Protein AF-A0A7G8D8B6-F1 (afdb_monomer)

Radius of gyration: 39.54 Å; Cα contacts (8 Å, |Δi|>4): 1290; chains: 1; bounding box: 146×51×117 Å

Solvent-accessible surface area (backbone atoms only — not comparable to full-atom values): 29033 Å² total; per-residue (Å²): 134,78,84,89,84,87,90,86,84,88,82,89,77,92,78,82,77,83,90,75,56,65,67,60,51,51,51,52,52,52,49,51,51,52,52,50,52,50,52,52,49,52,53,51,50,52,49,50,52,51,51,51,52,49,50,40,39,50,52,4,41,56,36,9,54,53,34,47,53,53,37,51,51,44,31,50,67,63,32,24,77,54,68,63,43,43,27,56,37,73,58,73,44,80,94,31,64,88,52,74,54,45,41,74,41,43,66,73,56,52,72,52,51,84,69,30,52,69,50,72,40,93,92,59,82,65,56,69,46,52,58,65,35,90,88,42,57,61,43,36,43,70,39,78,92,63,42,25,31,20,31,56,52,37,33,45,49,56,64,45,55,74,70,28,39,35,30,41,40,30,19,32,5,35,20,31,36,94,94,37,80,91,43,77,66,27,51,24,33,40,36,37,33,26,37,31,38,56,22,36,58,101,51,55,78,84,48,83,69,86,76,21,22,22,53,49,19,34,36,24,37,39,55,40,38,68,16,15,30,31,30,47,66,58,71,86,49,86,81,46,40,18,9,38,38,25,34,74,34,54,76,53,54,81,48,75,58,47,56,32,57,27,86,93,38,77,32,34,29,74,66,82,52,77,86,51,87,81,59,87,77,85,56,70,33,52,13,30,48,69,27,58,70,45,47,45,94,69,86,74,74,81,37,65,44,73,85,68,50,52,42,65,86,67,42,75,58,56,67,81,66,65,67,47,63,54,39,69,44,73,62,72,67,48,49,42,33,53,85,82,47,90,91,41,47,57,54,90,34,43,49,67,41,54,34,79,91,76,68,36,42,37,29,42,31,36,29,26,35,39,42,40,64,49,76,37,44,44,36,38,35,35,54,92,86,18,28,38,38,38,25,36,38,49,47,43,36,38,36,33,30,51,25,32,42,44,43,34,22,68,38,90,87,80,68,46,80,39,74,52,62,88,74,28,35,37,39,24,25,27,52,34,81,77,79,74,87,59,95,82,65,97,54,78,63,64,39,39,59,43,82,22,39,37,39,40,22,46,23,18,36,36,56,35,33,35,40,15,55,26,22,35,38,37,34,42,39,29,37,95,92,33,40,21,34,41,39,31,35,40,32,26,31,28,39,38,24,69,11,48,29,21,35,39,31,11,41,86,60,45,26,50,43,41,19,73,74,68,67,48,50,35,77,67,56,35,46,50,35,38,37,74,48,72,73,82,46,76,47,78,52,79,67,58,85,77,75,79,115

Nearest PDB structures (foldseek):
  6o1t-assembly1_A  TM=3.524E-01  e=5.336E+00  Bos taurus
  5wd6-assembly1_A  TM=3.228E-01  e=3.200E+00  Bos taurus

Mean predicted aligned error: 17.19 Å

pLDDT: mean 76.24, std 15.26, range [34.72, 97.0]

Secondary structure (DSSP, 8-state):
------------------TTSHHHHHHHHHHHHHHHHHHHHHHHHHHHHHHHHHHHHHHHHHHHHHHHHHHHHHHHHH-GGGGGS-EEBS--SGGGTTSPP-BTTTSS--TTSTTS-SSPPTT----GGGGTSTT--SSEEEETTTTEEEEEEEEEEEEETTTEEEEEEEEEEEEEETTEEEEEEEEEEEEEEEEEEEEETTS-TTPPPSS-----SEEEEEEE-TT-EEEESSSS-SS-S--EEETTSPPPPSSTTSPEEETTEEE----SSTT-S--TTTSTTS--B-S-EEES---PPPPPPGGG-B-TTSPBPPHHHHTPPPEEEEPSPEEEE-TTSTT-B--TTEEEEE-TTT--EEEEEEEEEEEEEES-EEEEEPPTT-EEEEEE-SSEEEEEES-EEEEEEE-TTT--EEEPPTTSEEEE----------TT---GGGGTTSSEEEEEEES-EEEEEEEEEEEEEEEEE--SSS-EEEEEEEEEEEEEE-STTEEEEEPTTHHHHHHHHH----GGGS-EEEEEEEEEEEEEEPPPTTS--

Sequence (549 aa):
MTWPTKPSRKTSSNQREPDGYVLILVIFTGLILAIGAMVIAARSFDGLIKSGRQKQKSEAVDIAEIGVNNILDELNSNYPSLLTVNCKVENNSVSEQFNKPYCTGWDQFTLGKFGGPTSTCPGRSTKPWQIIDDQSETLYKTINNNSGAYRLRNYEFLGDQSQGGTAIIQVQGQQFKKGDTSSLAASAILEQEVTIVPKCCNKAPYAACSSSGWGYGLATKNIALQLGDIIDEVRPTTPSGANVHCVNCDEPPPEKCEPWTSAGQKITVDCSAFNQESLDEQLTGAGVIDGERSSGEIDFPTAPTWEDIRDADGKELPDNLKNLEPWSLYYQAVTIGHDSEPGNFHPEHCITVTETSTNKKTTHCRILNINASGTTTLTVKPQIGGKIIFYMEGQQINLSGENSFKCYIEDPVTGEELPCEFGQFVIYGGASTYTGQWPSIPDTTQYACGQKDFNLSGGGAIDAFLHMPCFNVNLSGGNETYPITIKGAVIANDYDTTGDYARLIVPTGAGSIICNNYKICSSGSSKMEFIALGSNRWSLIQMNSKDND

Structure (mmCIF, N/CA/C/O backbone):
data_AF-A0A7G8D8B6-F1
#
_entry.id   AF-A0A7G8D8B6-F1
#
loop_
_atom_site.group_PDB
_atom_site.id
_atom_site.type_symbol
_atom_site.label_atom_id
_atom_site.label_alt_id
_atom_site.label_comp_id
_atom_site.label_asym_id
_atom_site.label_entity_id
_atom_site.label_seq_id
_atom_site.pdbx_PDB_ins_code
_atom_site.Cartn_x
_atom_site.Cartn_y
_atom_site.Cartn_z
_atom_site.occupancy
_atom_site.B_iso_or_equiv
_atom_site.auth_seq_id
_atom_site.auth_comp_id
_atom_site.auth_asym_id
_atom_site.auth_atom_id
_atom_site.pdbx_PDB_model_num
ATOM 1 N N . MET A 1 1 ? 116.169 -27.518 -54.228 1.00 35.59 1 MET A N 1
ATOM 2 C CA . MET A 1 1 ? 116.971 -27.971 -55.381 1.00 35.59 1 MET A CA 1
ATOM 3 C C . MET A 1 1 ? 116.119 -27.766 -56.625 1.00 35.59 1 MET A C 1
ATOM 5 O O . MET A 1 1 ? 114.956 -28.136 -56.592 1.00 35.59 1 MET A O 1
ATOM 9 N N . THR A 1 2 ? 116.697 -27.119 -57.641 1.00 36.94 2 THR A N 1
ATOM 10 C CA . THR A 1 2 ? 116.308 -27.143 -59.068 1.00 36.94 2 THR A CA 1
ATOM 11 C C . THR A 1 2 ? 114.922 -26.630 -59.508 1.00 36.94 2 THR A C 1
ATOM 13 O O . THR A 1 2 ? 113.934 -27.352 -59.494 1.00 36.94 2 THR A O 1
ATOM 16 N N . TRP A 1 3 ? 114.911 -25.415 -60.076 1.00 38.72 3 TRP A N 1
ATOM 17 C CA . TRP A 1 3 ? 114.393 -25.198 -61.449 1.00 38.72 3 TRP A CA 1
ATOM 18 C C . TRP A 1 3 ? 115.296 -25.971 -62.449 1.00 38.72 3 TRP A C 1
ATOM 20 O O . TRP A 1 3 ? 116.421 -26.255 -62.025 1.00 38.72 3 TRP A O 1
ATOM 30 N N . PRO A 1 4 ? 114.972 -26.261 -63.741 1.00 63.97 4 PRO A N 1
ATOM 31 C CA . PRO A 1 4 ? 113.950 -25.713 -64.667 1.00 63.97 4 PRO A CA 1
ATOM 32 C C . PRO A 1 4 ? 113.233 -26.829 -65.511 1.00 63.97 4 PRO A C 1
ATOM 34 O O . PRO A 1 4 ? 113.494 -28.010 -65.332 1.00 63.97 4 PRO A O 1
ATOM 37 N N . THR A 1 5 ? 112.272 -26.596 -66.418 1.00 38.62 5 THR A N 1
ATOM 38 C CA . THR A 1 5 ? 112.478 -26.248 -67.847 1.00 38.62 5 THR A CA 1
ATOM 39 C C . THR A 1 5 ? 111.131 -26.255 -68.610 1.00 38.62 5 THR A C 1
ATOM 41 O O . THR A 1 5 ? 110.313 -27.155 -68.458 1.00 38.62 5 THR A O 1
ATOM 44 N N . LYS A 1 6 ? 110.920 -25.239 -69.460 1.00 46.03 6 LYS A N 1
ATOM 45 C CA . LYS A 1 6 ? 110.074 -25.251 -70.688 1.00 46.03 6 LYS A CA 1
ATOM 46 C C . LYS A 1 6 ? 110.892 -25.916 -71.830 1.00 46.03 6 LYS A C 1
ATOM 48 O O . LYS A 1 6 ? 112.108 -25.951 -71.633 1.00 46.03 6 LYS A O 1
ATOM 53 N N . PRO A 1 7 ? 110.374 -26.310 -73.033 1.00 61.81 7 PRO A N 1
ATOM 54 C CA . PRO A 1 7 ? 109.171 -25.813 -73.752 1.00 61.81 7 PRO A CA 1
ATOM 55 C C . PRO A 1 7 ? 108.401 -26.844 -74.650 1.00 61.81 7 PRO A C 1
ATOM 57 O O . PRO A 1 7 ? 108.849 -27.962 -74.855 1.00 61.81 7 PRO A O 1
ATOM 60 N N . SER A 1 8 ? 107.286 -26.433 -75.290 1.00 39.62 8 SER A N 1
ATOM 61 C CA . SER A 1 8 ? 107.098 -26.416 -76.773 1.00 39.62 8 SER A CA 1
ATOM 62 C C . SER A 1 8 ? 105.633 -26.568 -77.264 1.00 39.62 8 SER A C 1
ATOM 64 O O . SER A 1 8 ? 105.019 -27.616 -77.143 1.00 39.62 8 SER A O 1
ATOM 66 N N . ARG A 1 9 ? 105.146 -25.465 -77.860 1.00 40.81 9 ARG A N 1
ATOM 67 C CA . ARG A 1 9 ? 104.251 -25.237 -79.029 1.00 40.81 9 ARG A CA 1
ATOM 68 C C . ARG A 1 9 ? 103.048 -26.135 -79.428 1.00 40.81 9 ARG A C 1
ATOM 70 O O . ARG A 1 9 ? 103.230 -27.271 -79.835 1.00 40.81 9 ARG A O 1
ATOM 77 N N . LYS A 1 10 ? 101.962 -25.372 -79.715 1.00 40.44 10 LYS A N 1
ATOM 78 C CA . LYS A 1 10 ? 100.941 -25.449 -80.809 1.00 40.44 10 LYS A CA 1
ATOM 79 C C . LYS A 1 10 ? 99.921 -26.604 -80.689 1.00 40.44 10 LYS A C 1
ATOM 81 O O . LYS A 1 10 ? 100.292 -27.696 -80.317 1.00 40.44 10 LYS A O 1
ATOM 86 N N . THR A 1 11 ? 98.622 -26.479 -80.979 1.00 40.59 11 THR A N 1
ATOM 87 C CA . THR A 1 11 ? 97.820 -25.516 -81.762 1.00 40.59 11 THR A CA 1
ATOM 88 C C . THR A 1 11 ? 96.339 -25.650 -81.352 1.00 40.59 11 THR A C 1
ATOM 90 O O . THR A 1 11 ? 95.959 -26.611 -80.697 1.00 40.59 11 THR A O 1
ATOM 93 N N . SER A 1 12 ? 95.527 -24.677 -81.763 1.00 48.31 12 SER A N 1
ATOM 94 C CA . SER A 1 12 ? 94.092 -24.471 -81.518 1.00 48.31 12 SER A CA 1
ATOM 95 C C . SER A 1 12 ? 93.129 -25.663 -81.676 1.00 48.31 12 SER A C 1
ATOM 97 O O . SER A 1 12 ? 93.153 -26.339 -82.701 1.00 48.31 12 SER A O 1
ATOM 99 N N . SER A 1 13 ? 92.121 -25.715 -80.801 1.00 40.84 13 SER A N 1
ATOM 100 C CA . SER A 1 13 ? 90.697 -25.807 -81.182 1.00 40.84 13 SER A CA 1
ATOM 101 C C . SER A 1 13 ? 89.855 -25.241 -80.028 1.00 40.84 13 SER A C 1
ATOM 103 O O . SER A 1 13 ? 89.827 -25.807 -78.943 1.00 40.84 13 SER A O 1
ATOM 105 N N . ASN A 1 14 ? 89.353 -24.012 -80.141 1.00 49.12 14 ASN A N 1
ATOM 106 C CA . ASN A 1 14 ? 87.929 -23.755 -80.375 1.00 49.12 14 ASN A CA 1
ATOM 107 C C . ASN A 1 14 ? 86.977 -24.737 -79.666 1.00 49.12 14 ASN A C 1
ATOM 109 O O . ASN A 1 14 ? 86.523 -25.709 -80.262 1.00 49.12 14 ASN A O 1
ATOM 113 N N . GLN A 1 15 ? 86.581 -24.387 -78.444 1.00 44.34 15 GLN A N 1
ATOM 114 C CA . GLN A 1 15 ? 85.206 -24.575 -77.994 1.00 44.34 15 GLN A CA 1
ATOM 115 C C . GLN A 1 15 ? 84.708 -23.230 -77.473 1.00 44.34 15 GLN A C 1
ATOM 117 O O . GLN A 1 15 ? 85.283 -22.642 -76.565 1.00 44.34 15 GLN A O 1
ATOM 122 N N . ARG A 1 16 ? 83.684 -22.721 -78.161 1.00 46.41 16 ARG A N 1
ATOM 123 C CA . ARG A 1 16 ? 82.929 -21.527 -77.800 1.00 46.41 16 ARG A CA 1
ATOM 124 C C . ARG A 1 16 ? 82.246 -21.770 -76.457 1.00 46.41 16 ARG A C 1
ATOM 126 O O . ARG A 1 16 ? 81.485 -22.728 -76.335 1.00 46.41 16 ARG A O 1
ATOM 133 N N . GLU A 1 17 ? 82.480 -20.882 -75.502 1.00 57.16 17 GLU A N 1
ATOM 134 C CA . GLU A 1 17 ? 81.583 -20.695 -74.365 1.00 57.16 17 GLU A CA 1
ATOM 135 C C . GLU A 1 17 ? 80.215 -20.219 -74.884 1.00 57.16 17 GLU A C 1
ATOM 137 O O . GLU A 1 17 ? 80.160 -19.359 -75.772 1.00 57.16 17 GLU A O 1
ATOM 142 N N . PRO A 1 18 ? 79.095 -20.775 -74.393 1.00 52.88 18 PRO A N 1
ATOM 143 C CA . PRO A 1 18 ? 77.775 -20.283 -74.737 1.00 52.88 18 PRO A CA 1
ATOM 144 C C . PRO A 1 18 ? 77.451 -19.054 -73.876 1.00 52.88 18 PRO A C 1
ATOM 146 O O . PRO A 1 18 ? 76.671 -19.127 -72.927 1.00 52.88 18 PRO A O 1
ATOM 149 N N . ASP A 1 19 ? 78.016 -17.904 -74.236 1.00 54.50 19 ASP A N 1
ATOM 150 C CA . ASP A 1 19 ? 77.542 -16.596 -73.776 1.00 54.50 19 ASP A CA 1
ATOM 151 C C . ASP A 1 19 ? 76.187 -16.296 -74.433 1.00 54.50 19 ASP A C 1
ATOM 153 O O . ASP A 1 19 ? 76.091 -15.679 -75.493 1.00 54.50 19 ASP A O 1
ATOM 157 N N . GLY A 1 20 ? 75.112 -16.813 -73.836 1.00 57.94 20 GLY A N 1
ATOM 158 C CA . GLY A 1 20 ? 73.753 -16.629 -74.360 1.00 57.94 20 GLY A CA 1
ATOM 159 C C . GLY A 1 20 ? 72.606 -16.811 -73.363 1.00 57.94 20 GLY A C 1
ATOM 160 O O . GLY A 1 20 ? 71.466 -16.528 -73.714 1.00 57.94 20 GLY A O 1
ATOM 161 N N . TYR A 1 21 ? 72.872 -17.241 -72.123 1.00 56.75 21 TYR A N 1
ATOM 162 C CA . TYR A 1 21 ? 71.821 -17.492 -71.118 1.00 56.75 21 TYR A CA 1
ATOM 163 C C . TYR A 1 21 ? 71.807 -16.499 -69.948 1.00 56.75 21 TYR A C 1
ATOM 165 O O . TYR A 1 21 ? 70.799 -16.393 -69.249 1.00 56.75 21 TYR A O 1
ATOM 173 N N . VAL A 1 22 ? 72.881 -15.725 -69.752 1.00 67.44 22 VAL A N 1
ATOM 174 C CA . VAL A 1 22 ? 72.989 -14.776 -68.628 1.00 67.44 22 VAL A CA 1
ATOM 175 C C . VAL A 1 22 ? 71.965 -13.644 -68.754 1.00 67.44 22 VAL A C 1
ATOM 177 O O . VAL A 1 22 ? 71.335 -13.279 -67.768 1.00 67.44 22 VAL A O 1
ATOM 180 N N . LEU A 1 23 ? 71.719 -13.137 -69.967 1.00 65.31 23 LEU A N 1
ATOM 181 C CA . LEU A 1 23 ? 70.774 -12.037 -70.189 1.00 65.31 23 LEU A CA 1
ATOM 182 C C . LEU A 1 23 ? 69.329 -12.431 -69.840 1.00 65.31 23 LEU A C 1
ATOM 184 O O . LEU A 1 23 ? 68.638 -11.691 -69.145 1.00 65.31 23 LEU A O 1
ATOM 188 N N . ILE A 1 24 ? 68.885 -13.614 -70.271 1.00 69.38 24 ILE A N 1
ATOM 189 C CA . ILE A 1 24 ? 67.543 -14.126 -69.963 1.00 69.38 24 ILE A CA 1
ATOM 190 C C . ILE A 1 24 ? 67.395 -14.352 -68.454 1.00 69.38 24 ILE A C 1
ATOM 192 O O . ILE A 1 24 ? 66.368 -14.000 -67.878 1.00 69.38 24 ILE A O 1
ATOM 196 N N . LEU A 1 25 ? 68.436 -14.859 -67.789 1.00 73.12 25 LEU A N 1
ATOM 197 C CA . LEU A 1 25 ? 68.422 -15.088 -66.346 1.00 73.12 25 LEU A CA 1
ATOM 198 C C . LEU A 1 25 ? 68.357 -13.772 -65.551 1.00 73.12 25 LEU A C 1
ATOM 200 O O . LEU A 1 25 ? 67.613 -13.685 -64.574 1.00 73.12 25 LEU A O 1
ATOM 204 N N . VAL A 1 26 ? 69.055 -12.724 -66.000 1.00 77.62 26 VAL A N 1
ATOM 205 C CA . VAL A 1 26 ? 68.987 -11.375 -65.407 1.00 77.62 26 VAL A CA 1
ATOM 2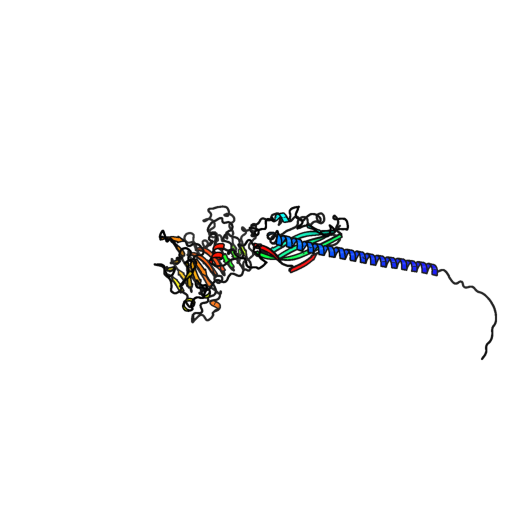06 C C . VAL A 1 26 ? 67.610 -10.738 -65.629 1.00 77.62 26 VAL A C 1
ATOM 208 O O . VAL A 1 26 ? 67.070 -10.114 -64.718 1.00 77.62 26 VAL A O 1
ATOM 211 N N . ILE A 1 27 ? 66.989 -10.947 -66.794 1.00 75.62 27 ILE A N 1
ATOM 212 C CA . ILE A 1 27 ? 65.630 -10.457 -67.072 1.00 75.62 27 ILE A CA 1
ATOM 213 C C . ILE A 1 27 ? 64.601 -11.175 -66.189 1.00 75.62 27 ILE A C 1
ATOM 215 O O . ILE A 1 27 ? 63.768 -10.513 -65.575 1.00 75.62 27 ILE A O 1
ATOM 219 N N . PHE A 1 28 ? 64.669 -12.505 -66.060 1.00 76.31 28 PHE A N 1
ATOM 220 C CA . PHE A 1 28 ? 63.745 -13.259 -65.204 1.00 76.31 28 PHE A CA 1
ATOM 221 C C . PHE A 1 28 ? 63.932 -12.946 -63.719 1.00 76.31 28 PHE A C 1
ATOM 223 O O . PHE A 1 28 ? 62.944 -12.778 -63.011 1.00 76.31 28 PHE A O 1
ATOM 230 N N . THR A 1 29 ? 65.170 -12.816 -63.238 1.00 75.62 29 THR A N 1
ATOM 231 C CA . THR A 1 29 ? 65.428 -12.421 -61.843 1.00 75.62 29 THR A CA 1
ATOM 232 C C . THR A 1 29 ? 64.981 -10.984 -61.574 1.00 75.62 29 THR A C 1
ATOM 234 O O . THR A 1 29 ? 64.340 -10.741 -60.554 1.00 75.62 29 THR A O 1
ATOM 237 N N . GLY A 1 30 ? 65.196 -10.056 -62.511 1.00 72.50 30 GLY A N 1
ATOM 238 C CA . GLY A 1 30 ? 64.650 -8.698 -62.445 1.00 72.50 30 GLY A CA 1
ATOM 239 C C . GLY A 1 30 ? 63.118 -8.665 -62.432 1.00 72.50 30 GLY A C 1
ATOM 240 O O . GLY A 1 30 ? 62.527 -7.939 -61.634 1.00 72.50 30 GLY A O 1
ATOM 241 N N . LEU A 1 31 ? 62.462 -9.498 -63.247 1.00 71.00 31 LEU A N 1
ATOM 242 C CA . LEU A 1 31 ? 61.002 -9.613 -63.288 1.00 71.00 31 LEU A CA 1
ATOM 243 C C . LEU A 1 31 ? 60.442 -10.215 -61.990 1.00 71.00 31 LEU A C 1
ATOM 245 O O . LEU A 1 31 ? 59.460 -9.712 -61.455 1.00 71.00 31 LEU A O 1
ATOM 249 N N . ILE A 1 32 ? 61.082 -11.256 -61.450 1.00 72.31 32 ILE A N 1
ATOM 250 C CA . ILE A 1 32 ? 60.689 -11.883 -60.180 1.00 72.31 32 ILE A CA 1
ATOM 251 C C . ILE A 1 32 ? 60.852 -10.895 -59.022 1.00 72.31 32 ILE A C 1
ATOM 253 O O . ILE A 1 32 ? 59.972 -10.815 -58.167 1.00 72.31 32 ILE A O 1
ATOM 257 N N . LEU A 1 33 ? 61.931 -10.106 -59.005 1.00 72.62 33 LEU A N 1
ATOM 258 C CA . LEU A 1 33 ? 62.132 -9.059 -58.001 1.00 72.62 33 LEU A CA 1
ATOM 259 C C . LEU A 1 33 ? 61.100 -7.931 -58.137 1.00 72.62 33 LEU A C 1
ATOM 261 O O . LEU A 1 33 ? 60.579 -7.471 -57.123 1.00 72.62 33 LEU A O 1
ATOM 265 N N . ALA A 1 34 ? 60.744 -7.528 -59.360 1.00 64.12 34 ALA A N 1
ATOM 266 C CA . ALA A 1 34 ? 59.697 -6.535 -59.600 1.00 64.12 34 ALA A CA 1
ATOM 267 C C . ALA A 1 34 ? 58.310 -7.034 -59.153 1.00 64.12 34 ALA A C 1
ATOM 269 O O . ALA A 1 34 ? 57.589 -6.313 -58.464 1.00 64.12 34 ALA A O 1
ATOM 270 N N . ILE A 1 35 ? 57.959 -8.287 -59.466 1.00 65.56 35 ILE A N 1
ATOM 271 C CA . ILE A 1 35 ? 56.711 -8.921 -59.013 1.00 65.56 35 ILE A CA 1
ATOM 272 C C . ILE A 1 35 ? 56.718 -9.077 -57.485 1.00 65.56 35 ILE A C 1
ATOM 274 O O . ILE A 1 35 ? 55.726 -8.766 -56.830 1.00 65.56 35 ILE A O 1
ATOM 278 N N . GLY A 1 36 ? 57.842 -9.489 -56.894 1.00 60.47 36 GLY A N 1
ATOM 279 C CA . GLY A 1 36 ? 58.010 -9.590 -55.444 1.00 60.47 36 GLY A CA 1
ATOM 280 C C . GLY A 1 36 ? 57.822 -8.247 -54.734 1.00 60.47 36 GLY A C 1
ATOM 281 O O . GLY A 1 36 ? 57.092 -8.173 -53.745 1.00 60.47 36 GLY A O 1
ATOM 282 N N . ALA A 1 37 ? 58.397 -7.170 -55.276 1.00 61.94 37 ALA A N 1
ATOM 283 C CA . ALA A 1 37 ? 58.213 -5.813 -54.765 1.00 61.94 37 ALA A CA 1
ATOM 284 C C . ALA A 1 37 ? 56.751 -5.344 -54.876 1.00 61.94 37 ALA A C 1
ATOM 286 O O . ALA A 1 37 ? 56.222 -4.772 -53.922 1.00 61.94 37 ALA A O 1
ATOM 287 N N . MET A 1 38 ? 56.066 -5.643 -55.987 1.00 63.66 38 MET A N 1
ATOM 288 C CA . MET A 1 38 ? 54.642 -5.322 -56.158 1.00 63.66 38 MET A CA 1
ATOM 289 C C . MET A 1 38 ? 53.741 -6.098 -55.191 1.00 63.66 38 MET A C 1
ATOM 291 O O . MET A 1 38 ? 52.810 -5.521 -54.637 1.00 63.66 38 MET A O 1
ATOM 295 N N . VAL A 1 39 ? 54.022 -7.378 -54.930 1.00 60.62 39 VAL A N 1
ATOM 296 C CA . VAL A 1 39 ? 53.252 -8.192 -53.973 1.00 60.62 39 VAL A CA 1
ATOM 297 C C . VAL A 1 39 ? 53.442 -7.696 -52.537 1.00 60.62 39 VAL A C 1
ATOM 299 O O . VAL A 1 39 ? 52.479 -7.647 -51.773 1.00 60.62 39 VAL A O 1
ATOM 302 N N . ILE A 1 40 ? 54.661 -7.299 -52.159 1.00 61.38 40 ILE A N 1
ATOM 303 C CA . ILE A 1 40 ? 54.933 -6.722 -50.833 1.00 61.38 40 ILE A CA 1
ATOM 304 C C . ILE A 1 40 ? 54.236 -5.365 -50.684 1.00 61.38 40 ILE A C 1
ATOM 306 O O . ILE A 1 40 ? 53.620 -5.120 -49.647 1.00 61.38 40 ILE A O 1
ATOM 310 N N . ALA A 1 41 ? 54.262 -4.523 -51.721 1.00 56.97 41 ALA A N 1
ATOM 311 C CA . ALA A 1 41 ? 53.534 -3.257 -51.737 1.00 56.97 41 ALA A CA 1
ATOM 312 C C . ALA A 1 41 ? 52.012 -3.471 -51.647 1.00 56.97 41 ALA A C 1
ATOM 314 O O . ALA A 1 41 ? 51.351 -2.839 -50.833 1.00 56.97 41 ALA A O 1
ATOM 315 N N . ALA A 1 42 ? 51.444 -4.412 -52.406 1.00 53.66 42 ALA A N 1
ATOM 316 C CA . ALA A 1 42 ? 50.019 -4.736 -52.327 1.00 53.66 42 ALA A CA 1
ATOM 317 C C . ALA A 1 42 ? 49.616 -5.200 -50.916 1.00 53.66 42 ALA A C 1
ATOM 319 O O . ALA A 1 42 ? 48.610 -4.748 -50.377 1.00 53.66 42 ALA A O 1
ATOM 320 N N . ARG A 1 43 ? 50.442 -6.031 -50.265 1.00 53.62 43 ARG A N 1
ATOM 321 C CA . ARG A 1 43 ? 50.208 -6.478 -48.883 1.00 53.62 43 ARG A CA 1
ATOM 322 C C . ARG A 1 43 ? 50.343 -5.354 -47.852 1.00 53.62 43 ARG A C 1
ATOM 324 O O . ARG A 1 43 ? 49.603 -5.358 -46.869 1.00 53.62 43 ARG A O 1
ATOM 331 N N . SER A 1 44 ? 51.259 -4.403 -48.044 1.00 49.84 44 SER A N 1
ATOM 332 C CA . SER A 1 44 ? 51.399 -3.251 -47.142 1.00 49.84 44 SER A CA 1
ATOM 333 C C . SER A 1 44 ? 50.262 -2.239 -47.320 1.00 49.84 44 SER A C 1
ATOM 335 O O . SER A 1 44 ? 49.756 -1.721 -46.324 1.00 49.84 44 SER A O 1
ATOM 337 N N . PHE A 1 45 ? 49.782 -2.032 -48.551 1.00 56.00 45 PHE A N 1
ATOM 338 C CA . PHE A 1 45 ? 48.573 -1.256 -48.833 1.00 56.00 45 PHE A CA 1
ATOM 339 C C . PHE A 1 45 ? 47.316 -1.924 -48.263 1.00 56.00 45 PHE A C 1
ATOM 341 O O . PHE A 1 45 ? 46.527 -1.247 -47.609 1.00 56.00 45 PHE A O 1
ATOM 348 N N . ASP A 1 46 ? 47.165 -3.244 -48.393 1.00 46.75 46 ASP A N 1
ATOM 349 C CA . ASP A 1 46 ? 46.080 -3.993 -47.743 1.00 46.75 46 ASP A CA 1
ATOM 350 C C . ASP A 1 46 ? 46.132 -3.866 -46.212 1.00 46.75 46 ASP A C 1
ATOM 352 O O . ASP A 1 46 ? 45.093 -3.751 -45.560 1.00 46.75 46 ASP A O 1
ATOM 356 N N . GLY A 1 47 ? 47.334 -3.855 -45.626 1.00 45.53 47 GLY A N 1
ATOM 357 C CA . GLY A 1 47 ? 47.544 -3.619 -44.195 1.00 45.53 47 GLY A CA 1
ATOM 358 C C . GLY A 1 47 ? 47.118 -2.216 -43.750 1.00 45.53 47 GLY A C 1
ATOM 359 O O . GLY A 1 47 ? 46.425 -2.075 -42.743 1.00 45.53 47 GLY A O 1
ATOM 360 N N . LEU A 1 48 ? 47.460 -1.184 -44.526 1.00 51.06 48 LEU A N 1
ATOM 361 C CA . LEU A 1 48 ? 47.041 0.201 -44.280 1.00 51.06 48 LEU A CA 1
ATOM 362 C C . LEU A 1 48 ? 45.530 0.393 -44.457 1.00 51.06 48 LEU A C 1
ATOM 364 O O . LEU A 1 48 ? 44.903 1.063 -43.642 1.00 51.06 48 LEU A O 1
ATOM 368 N N . ILE A 1 49 ? 44.926 -0.234 -45.470 1.00 59.72 49 ILE A N 1
ATOM 369 C CA . ILE A 1 49 ? 43.474 -0.201 -45.697 1.00 59.72 49 ILE A CA 1
ATOM 370 C C . ILE A 1 49 ? 42.739 -0.899 -44.547 1.00 59.72 49 ILE A C 1
ATOM 372 O O . ILE A 1 49 ? 41.728 -0.391 -44.060 1.00 59.72 49 ILE A O 1
ATOM 376 N N . LYS A 1 50 ? 43.251 -2.037 -44.061 1.00 58.59 50 LYS A N 1
ATOM 377 C CA . LYS A 1 50 ? 42.688 -2.736 -42.894 1.00 58.59 50 LYS A CA 1
ATOM 378 C C . LYS A 1 50 ? 42.829 -1.922 -41.607 1.00 58.59 50 LYS A C 1
ATOM 380 O O . LYS A 1 50 ? 41.855 -1.829 -40.869 1.00 58.59 50 LYS A O 1
ATOM 385 N N . SER A 1 51 ? 43.983 -1.295 -41.377 1.00 60.50 51 SER A N 1
ATOM 386 C CA . SER A 1 51 ? 44.214 -0.399 -40.234 1.00 60.50 51 SER A CA 1
ATOM 387 C C . SER A 1 51 ? 43.304 0.836 -40.282 1.00 60.50 51 SER A C 1
ATOM 389 O O . SER A 1 51 ? 42.661 1.173 -39.291 1.00 60.50 51 SER A O 1
ATOM 391 N N . GLY A 1 52 ? 43.139 1.451 -41.458 1.00 61.31 52 GLY A N 1
ATOM 392 C CA . GLY A 1 52 ? 42.204 2.558 -41.669 1.00 61.31 52 GLY A CA 1
ATOM 393 C C . GLY A 1 52 ? 40.749 2.166 -41.399 1.00 61.31 52 GLY A C 1
ATOM 394 O O . GLY A 1 52 ? 40.037 2.896 -40.718 1.00 61.31 52 GLY A O 1
ATOM 395 N N . ARG A 1 53 ? 40.321 0.978 -41.847 1.00 66.12 53 ARG A N 1
ATOM 396 C CA . ARG A 1 53 ? 38.984 0.435 -41.547 1.00 66.12 53 ARG A CA 1
ATOM 397 C C . ARG A 1 53 ? 38.800 0.105 -40.067 1.00 66.12 53 ARG A C 1
ATOM 399 O O . ARG A 1 53 ? 37.715 0.308 -39.539 1.00 66.12 53 ARG A O 1
ATOM 406 N N . GLN A 1 54 ? 39.832 -0.400 -39.393 1.00 71.94 54 GLN A N 1
ATOM 407 C CA . GLN A 1 54 ? 39.797 -0.632 -37.946 1.00 71.94 54 GLN A CA 1
ATOM 408 C C . GLN A 1 54 ? 39.689 0.682 -37.174 1.00 71.94 54 GLN A C 1
ATOM 410 O O . GLN A 1 54 ? 38.881 0.769 -36.256 1.00 71.94 54 GLN A O 1
ATOM 415 N N . LYS A 1 55 ? 40.425 1.717 -37.591 1.00 78.62 55 LYS A N 1
ATOM 416 C CA . LYS A 1 55 ? 40.330 3.056 -37.007 1.00 78.62 55 LYS A CA 1
ATOM 417 C C . LYS A 1 55 ? 38.931 3.653 -37.177 1.00 78.62 55 LYS A C 1
ATOM 419 O O . LYS A 1 55 ? 38.341 4.067 -36.192 1.00 78.62 55 LYS A O 1
ATOM 424 N N . GLN A 1 56 ? 38.370 3.610 -38.386 1.00 78.69 56 GLN A N 1
ATOM 425 C CA . GLN A 1 56 ? 37.008 4.097 -38.652 1.00 78.69 56 GLN A CA 1
ATOM 426 C C . GLN A 1 56 ? 35.940 3.328 -37.862 1.00 78.69 56 GLN A C 1
ATOM 428 O O . GLN A 1 56 ? 34.947 3.907 -37.435 1.00 78.69 56 GLN A O 1
ATOM 433 N N . LYS A 1 57 ? 36.136 2.020 -37.650 1.00 79.75 57 LYS A N 1
ATOM 434 C CA . LYS A 1 57 ? 35.259 1.216 -36.790 1.00 79.75 57 LYS A CA 1
ATOM 435 C C . LYS A 1 57 ? 35.368 1.612 -35.320 1.00 79.75 57 LYS A C 1
ATOM 437 O O . LYS A 1 57 ? 34.337 1.702 -34.672 1.00 79.75 57 LYS A O 1
ATOM 442 N N . SER A 1 58 ? 36.581 1.848 -34.819 1.00 82.81 58 SER A N 1
ATOM 443 C CA . SER A 1 58 ? 36.792 2.348 -33.455 1.00 82.81 58 SER A CA 1
ATOM 444 C C . SER A 1 58 ? 36.104 3.697 -33.265 1.00 82.81 58 SER A C 1
ATOM 446 O O . SER A 1 58 ? 35.332 3.852 -32.334 1.00 82.81 58 SER A O 1
ATOM 448 N N . GLU A 1 59 ? 36.284 4.619 -34.213 1.00 86.06 59 GLU A N 1
ATOM 449 C CA . GLU A 1 59 ? 35.632 5.932 -34.187 1.00 86.06 59 GLU A CA 1
ATOM 450 C C . GLU A 1 59 ? 34.099 5.803 -34.179 1.00 86.06 59 GLU A C 1
ATOM 452 O O . GLU A 1 59 ? 33.427 6.505 -33.432 1.00 86.06 59 GLU A O 1
ATOM 457 N N . ALA A 1 60 ? 33.524 4.870 -34.947 1.00 85.75 60 ALA A N 1
ATOM 458 C CA . ALA A 1 60 ? 32.082 4.615 -34.922 1.00 85.75 60 ALA A CA 1
ATOM 459 C C . ALA A 1 60 ? 31.582 4.060 -33.573 1.00 85.75 60 ALA A C 1
ATOM 461 O O . ALA A 1 60 ? 30.459 4.370 -33.183 1.00 85.75 60 ALA A O 1
ATOM 462 N N . VAL A 1 61 ? 32.389 3.265 -32.861 1.00 87.12 61 VAL A N 1
ATOM 463 C CA . VAL A 1 61 ? 32.066 2.804 -31.498 1.00 87.12 61 VAL A CA 1
ATOM 464 C C . VAL A 1 61 ? 32.114 3.971 -30.518 1.00 87.12 61 VAL A C 1
ATOM 466 O O . VAL A 1 61 ? 31.146 4.175 -29.793 1.00 87.12 61 VAL A O 1
ATOM 469 N N . ASP A 1 62 ? 33.165 4.792 -30.572 1.00 86.75 62 ASP A N 1
ATOM 470 C CA . ASP A 1 62 ? 33.304 5.976 -29.715 1.00 86.75 62 ASP A CA 1
ATOM 471 C C . ASP A 1 62 ? 32.111 6.936 -29.907 1.00 86.75 62 ASP A C 1
ATOM 473 O O . ASP A 1 62 ? 31.556 7.475 -28.950 1.00 86.75 62 ASP A O 1
ATOM 477 N N . ILE A 1 63 ? 31.657 7.115 -31.155 1.00 90.00 63 ILE A N 1
ATOM 478 C CA . ILE A 1 63 ? 30.459 7.904 -31.478 1.00 90.00 63 ILE A CA 1
ATOM 479 C C . ILE A 1 63 ? 29.193 7.279 -30.863 1.00 90.00 63 ILE A C 1
ATOM 481 O O . ILE A 1 63 ? 28.339 8.012 -30.361 1.00 90.00 63 ILE A O 1
ATOM 485 N N . ALA A 1 64 ? 29.056 5.949 -30.889 1.00 88.50 64 ALA A N 1
ATOM 486 C CA . ALA A 1 64 ? 27.916 5.252 -30.292 1.00 88.50 64 ALA A CA 1
ATOM 487 C C . ALA A 1 64 ? 27.890 5.402 -28.761 1.00 88.50 64 ALA A C 1
ATOM 489 O O . ALA A 1 64 ? 26.832 5.686 -28.204 1.00 88.50 64 ALA A O 1
ATOM 490 N N . GLU A 1 65 ? 29.043 5.291 -28.092 1.00 87.94 65 GLU A N 1
ATOM 491 C CA . GLU A 1 65 ? 29.180 5.506 -26.642 1.00 87.94 65 GLU A CA 1
ATOM 492 C C . GLU A 1 65 ? 28.796 6.935 -26.238 1.00 87.94 65 GLU A C 1
ATOM 494 O O . GLU A 1 65 ? 28.032 7.139 -25.293 1.00 87.94 65 GLU A O 1
ATOM 499 N N . ILE A 1 66 ? 29.262 7.935 -26.996 1.00 90.06 66 ILE A N 1
ATOM 500 C CA . ILE A 1 66 ? 28.852 9.335 -26.810 1.00 90.06 66 ILE A CA 1
ATOM 501 C C . ILE A 1 66 ? 27.330 9.471 -26.956 1.00 90.06 66 ILE A C 1
ATOM 503 O O . ILE A 1 66 ? 26.698 10.191 -26.184 1.00 90.06 66 ILE A O 1
ATOM 507 N N . GLY A 1 67 ? 26.736 8.780 -27.931 1.00 90.25 67 GLY A N 1
ATOM 508 C CA . GLY A 1 67 ? 25.294 8.783 -28.150 1.00 90.25 67 GLY A CA 1
ATOM 509 C C . GLY A 1 67 ? 24.500 8.187 -26.989 1.00 90.25 67 GLY A C 1
ATOM 510 O O . GLY A 1 67 ? 23.544 8.816 -26.544 1.00 90.25 67 GLY A O 1
ATOM 511 N N . VAL A 1 68 ? 24.908 7.025 -26.462 1.00 89.75 68 VAL A N 1
ATOM 512 C CA . VAL A 1 68 ? 24.256 6.405 -25.292 1.00 89.75 68 VAL A CA 1
ATOM 513 C C . VAL A 1 68 ? 24.276 7.354 -24.099 1.00 89.75 68 VAL A C 1
ATOM 515 O O . VAL A 1 68 ? 23.228 7.596 -23.505 1.00 89.75 68 VAL A O 1
ATOM 518 N N . ASN A 1 69 ? 25.437 7.935 -23.787 1.00 89.06 69 ASN A N 1
ATOM 519 C CA . ASN A 1 69 ? 25.573 8.845 -22.651 1.00 89.06 69 ASN A CA 1
ATOM 520 C C . ASN A 1 69 ? 24.703 10.095 -22.817 1.00 89.06 69 ASN A C 1
ATOM 522 O O . ASN A 1 69 ? 23.947 10.426 -21.913 1.00 89.06 69 ASN A O 1
ATOM 526 N N . ASN A 1 70 ? 24.724 10.735 -23.991 1.00 90.88 70 ASN A N 1
ATOM 527 C CA . ASN A 1 70 ? 23.898 11.918 -24.244 1.00 90.88 70 ASN A CA 1
ATOM 528 C C . ASN A 1 70 ? 22.396 11.616 -24.142 1.00 90.88 70 ASN A C 1
ATOM 530 O O . ASN A 1 70 ? 21.647 12.414 -23.584 1.00 90.88 70 ASN A O 1
ATOM 534 N N . ILE A 1 71 ? 21.947 10.475 -24.678 1.00 92.06 71 ILE A N 1
ATOM 535 C CA . ILE A 1 71 ? 20.535 10.082 -24.625 1.00 92.06 71 ILE A CA 1
ATOM 536 C C . ILE A 1 71 ? 20.124 9.784 -23.181 1.00 92.06 71 ILE A C 1
ATOM 538 O O . ILE A 1 71 ? 19.101 10.293 -22.729 1.00 92.06 71 ILE A O 1
ATOM 542 N N . LEU A 1 72 ? 20.910 8.999 -22.438 1.00 90.38 72 LEU A N 1
ATOM 543 C CA . LEU A 1 72 ? 20.609 8.680 -21.039 1.00 90.38 72 LEU A CA 1
ATOM 544 C C . LEU A 1 72 ? 20.663 9.917 -20.138 1.00 90.38 72 LEU A C 1
ATOM 546 O O . LEU A 1 72 ? 19.806 10.057 -19.270 1.00 90.38 72 LEU A O 1
ATOM 550 N N . ASP A 1 73 ? 21.610 10.829 -20.355 1.00 89.00 73 ASP A N 1
ATOM 551 C CA . ASP A 1 73 ? 21.700 12.092 -19.617 1.00 89.00 73 ASP A CA 1
ATOM 552 C C . ASP A 1 73 ? 20.470 12.967 -19.863 1.00 89.00 73 ASP A C 1
ATOM 554 O O . ASP A 1 73 ? 19.919 13.543 -18.920 1.00 89.00 73 ASP A O 1
ATOM 558 N N . GLU A 1 74 ? 19.997 13.031 -21.107 1.00 89.38 74 GLU A N 1
ATOM 559 C CA . GLU A 1 74 ? 18.798 13.783 -21.464 1.00 89.38 74 GLU A CA 1
ATOM 560 C C . GLU A 1 74 ? 17.522 13.118 -20.925 1.00 89.38 74 GLU A C 1
ATOM 562 O O . GLU A 1 74 ? 16.627 13.815 -20.447 1.00 89.38 74 GLU A O 1
ATOM 567 N N . LEU A 1 75 ? 17.442 11.783 -20.917 1.00 89.25 75 LEU A N 1
ATOM 568 C CA . LEU A 1 75 ? 16.343 11.045 -20.283 1.00 89.25 75 LEU A CA 1
ATOM 569 C C . LEU A 1 75 ? 16.335 11.261 -18.763 1.00 89.25 75 LEU A C 1
ATOM 571 O O . LEU A 1 75 ? 15.307 11.612 -18.197 1.00 89.25 75 LEU A O 1
ATOM 575 N N . ASN A 1 76 ? 17.487 11.144 -18.103 1.00 87.19 76 ASN A N 1
ATOM 576 C CA . ASN A 1 76 ? 17.634 11.363 -16.662 1.00 87.19 76 ASN A CA 1
ATOM 577 C C . ASN A 1 76 ? 17.366 12.812 -16.246 1.00 87.19 76 ASN A C 1
ATOM 579 O O . ASN A 1 76 ? 16.897 13.075 -15.132 1.00 87.19 76 ASN A O 1
ATOM 583 N N . SER A 1 77 ? 17.710 13.757 -17.119 1.00 83.56 77 SER A N 1
ATOM 584 C CA . SER A 1 77 ? 17.531 15.177 -16.864 1.00 83.56 77 SER A CA 1
ATOM 585 C C . SER A 1 77 ? 16.124 15.602 -17.248 1.00 83.56 77 SER A C 1
ATOM 587 O O . SER A 1 77 ? 15.344 15.958 -16.381 1.00 83.56 77 SER A O 1
ATOM 589 N N 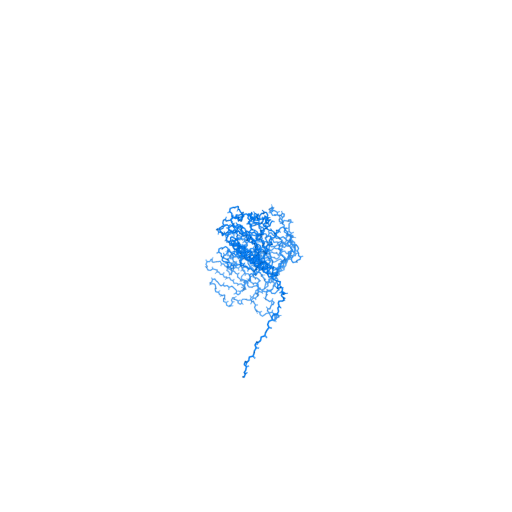. ASN A 1 78 ? 15.756 15.572 -18.519 1.00 83.94 78 ASN A N 1
ATOM 590 C CA . ASN A 1 78 ? 14.587 16.295 -19.011 1.00 83.94 78 ASN A CA 1
ATOM 591 C C . ASN A 1 78 ? 13.371 15.408 -19.291 1.00 83.94 78 ASN A C 1
ATOM 593 O O . ASN A 1 78 ? 12.258 15.939 -19.334 1.00 83.94 78 ASN A O 1
ATOM 597 N N . TYR A 1 79 ? 13.551 14.086 -19.412 1.00 86.12 79 TYR A N 1
ATOM 598 C CA . TYR A 1 79 ? 12.458 13.150 -19.701 1.00 86.12 79 TYR A CA 1
ATOM 599 C C . TYR A 1 79 ? 12.429 11.878 -18.824 1.00 86.12 79 TYR A C 1
ATOM 601 O O . TYR A 1 79 ? 12.317 10.775 -19.365 1.00 86.12 79 TYR A O 1
ATOM 609 N N . PRO A 1 80 ? 12.459 11.975 -17.477 1.00 83.56 80 PRO A N 1
ATOM 610 C CA . PRO A 1 80 ? 12.584 10.790 -16.620 1.00 83.56 80 PRO A CA 1
ATOM 611 C C . PRO A 1 80 ? 11.422 9.804 -16.740 1.00 83.56 80 PRO A C 1
ATOM 613 O O . PRO A 1 80 ? 11.595 8.608 -16.552 1.00 83.56 80 PRO A O 1
ATOM 616 N N . SER A 1 81 ? 10.228 10.291 -17.080 1.00 79.38 81 SER A N 1
ATOM 617 C CA . SER A 1 81 ? 9.043 9.454 -17.279 1.00 79.38 81 SER A CA 1
ATOM 618 C C . SER A 1 81 ? 9.133 8.547 -18.508 1.00 79.38 81 SER A C 1
ATOM 620 O O . SER A 1 81 ? 8.365 7.604 -18.609 1.00 79.38 81 SER A O 1
ATOM 622 N N . LEU A 1 82 ? 10.024 8.839 -19.464 1.00 86.88 82 LEU A N 1
ATOM 623 C CA . LEU A 1 82 ? 10.209 8.002 -20.654 1.00 86.88 82 LEU A CA 1
ATOM 624 C C . LEU A 1 82 ? 11.103 6.786 -20.384 1.00 86.88 82 LEU A C 1
ATOM 626 O O . LEU A 1 82 ? 11.127 5.865 -21.194 1.00 86.88 82 LEU A O 1
ATOM 630 N N . LEU A 1 83 ? 11.792 6.749 -19.236 1.00 87.88 83 LEU A N 1
ATOM 631 C CA . LEU A 1 83 ? 12.628 5.614 -18.830 1.00 87.88 83 LEU A CA 1
ATOM 632 C C . LEU A 1 83 ? 11.824 4.339 -18.534 1.00 87.88 83 LEU A C 1
ATOM 634 O O . LEU A 1 83 ? 12.391 3.257 -18.459 1.00 87.88 83 LEU A O 1
ATOM 638 N N . THR A 1 84 ? 10.511 4.452 -18.358 1.00 81.88 84 THR A N 1
ATOM 639 C CA . THR A 1 84 ? 9.620 3.314 -18.091 1.00 81.88 84 THR A CA 1
ATOM 640 C C . THR A 1 84 ? 8.741 2.962 -19.293 1.00 81.88 84 THR A C 1
ATOM 642 O O . THR A 1 84 ? 7.755 2.236 -19.170 1.00 81.88 84 THR A O 1
ATOM 645 N N . VAL A 1 85 ? 9.076 3.491 -20.476 1.00 83.94 85 VAL A N 1
ATOM 646 C CA . VAL A 1 85 ? 8.269 3.355 -21.692 1.00 83.94 85 VAL A CA 1
ATOM 647 C C . VAL A 1 85 ? 9.144 2.894 -22.844 1.00 83.94 85 VAL A C 1
ATOM 649 O O . VAL A 1 85 ? 10.165 3.508 -23.155 1.00 83.94 85 VAL A O 1
ATOM 652 N N . ASN A 1 86 ? 8.708 1.840 -23.528 1.00 85.12 86 ASN A N 1
ATOM 653 C CA . ASN A 1 86 ? 9.405 1.314 -24.695 1.00 85.12 86 ASN A CA 1
ATOM 654 C C . ASN A 1 86 ? 9.472 2.345 -25.827 1.00 85.12 86 ASN A C 1
ATOM 656 O O . ASN A 1 86 ? 8.499 3.034 -26.119 1.00 85.12 86 ASN A O 1
ATOM 660 N N . CYS A 1 87 ? 10.607 2.392 -26.518 1.00 88.19 87 CYS A N 1
ATOM 661 C CA . CYS A 1 87 ? 10.798 3.142 -27.746 1.00 88.19 87 CYS A CA 1
ATOM 662 C C . CYS A 1 87 ? 11.266 2.222 -28.865 1.00 88.19 87 CYS A C 1
ATOM 664 O O . CYS A 1 87 ? 12.457 1.933 -29.006 1.00 88.19 87 CYS A O 1
ATOM 666 N N . LYS A 1 88 ? 10.323 1.816 -29.713 1.00 86.31 88 LYS A N 1
ATOM 667 C CA . LYS A 1 88 ? 10.647 1.123 -30.953 1.00 86.31 88 LYS A CA 1
ATOM 668 C C . LYS A 1 88 ? 10.802 2.148 -32.071 1.00 86.31 88 LYS A C 1
ATOM 670 O O . LYS A 1 88 ? 9.844 2.838 -32.411 1.00 86.31 88 LYS A O 1
ATOM 675 N N . VAL A 1 89 ? 12.006 2.254 -32.633 1.00 86.19 89 VAL A N 1
ATOM 676 C CA . VAL A 1 89 ? 12.264 3.179 -33.745 1.00 86.19 89 VAL A CA 1
ATOM 677 C C . VAL A 1 89 ? 11.797 2.551 -35.059 1.00 86.19 89 VAL A C 1
ATOM 679 O O . VAL A 1 89 ? 12.279 1.483 -35.445 1.00 86.19 89 VAL A O 1
ATOM 682 N N . GLU A 1 90 ? 10.862 3.202 -35.753 1.00 81.75 90 GLU A N 1
ATOM 683 C CA . GLU A 1 90 ? 10.237 2.649 -36.967 1.00 81.75 90 GLU A CA 1
ATOM 684 C C . GLU A 1 90 ? 11.116 2.781 -38.210 1.00 81.75 90 GLU A C 1
ATOM 686 O O . GLU A 1 90 ? 11.250 1.845 -38.997 1.00 81.75 90 GLU A O 1
ATOM 691 N N . ASN A 1 91 ? 11.780 3.922 -38.370 1.00 82.00 91 ASN A N 1
ATOM 692 C CA . ASN A 1 91 ? 12.547 4.263 -39.566 1.00 82.00 91 ASN A CA 1
ATOM 693 C C . ASN A 1 91 ? 13.987 3.727 -39.527 1.00 82.00 91 ASN A C 1
ATOM 695 O O . ASN A 1 91 ? 14.950 4.435 -39.815 1.00 82.00 91 ASN A O 1
ATOM 699 N N . ASN A 1 92 ? 14.141 2.470 -39.119 1.00 81.25 92 ASN A N 1
ATOM 700 C CA . ASN A 1 92 ? 15.421 1.799 -38.888 1.00 81.25 92 ASN A CA 1
ATOM 701 C C . ASN A 1 92 ? 16.009 1.112 -40.140 1.00 81.25 92 ASN A C 1
ATOM 703 O O . ASN A 1 92 ? 16.973 0.345 -40.024 1.00 81.25 92 ASN A O 1
ATOM 707 N N . SER A 1 93 ? 15.441 1.351 -41.324 1.00 82.00 93 SER A N 1
ATOM 708 C CA . SER A 1 93 ? 15.933 0.783 -42.583 1.00 82.00 93 SER A CA 1
ATOM 709 C C . SER A 1 93 ? 17.233 1.450 -43.058 1.00 82.00 93 SER A C 1
ATOM 711 O O . SER A 1 93 ? 17.550 2.577 -42.675 1.00 82.00 93 SER A O 1
ATOM 713 N N . VAL A 1 94 ? 17.987 0.773 -43.932 1.00 78.12 94 VAL A N 1
ATOM 714 C CA . VAL A 1 94 ? 19.238 1.309 -44.511 1.00 78.12 94 VAL A CA 1
ATOM 715 C C . VAL A 1 94 ? 18.980 2.593 -45.309 1.00 78.12 94 VAL A C 1
ATOM 717 O O . VAL A 1 94 ? 19.748 3.546 -45.213 1.00 78.12 94 VAL A O 1
ATOM 720 N N . SER A 1 95 ? 17.863 2.663 -46.039 1.00 79.12 95 SER A N 1
ATOM 721 C CA . SER A 1 95 ? 17.447 3.855 -46.792 1.00 79.12 95 SER A CA 1
ATOM 722 C C . SER A 1 95 ? 17.092 5.051 -45.908 1.00 79.12 95 SER A C 1
ATOM 724 O O . SER A 1 95 ? 17.114 6.186 -46.373 1.00 79.12 95 SER A O 1
ATOM 726 N N . GLU A 1 96 ? 16.776 4.811 -44.637 1.00 81.62 96 GLU A N 1
ATOM 727 C CA . GLU A 1 96 ? 16.331 5.830 -43.685 1.00 81.62 96 GLU A CA 1
ATOM 728 C C . GLU A 1 96 ? 17.357 6.069 -42.577 1.00 81.62 96 GLU A C 1
ATOM 730 O O . GLU A 1 96 ? 17.080 6.800 -41.629 1.00 81.62 96 GLU A O 1
ATOM 735 N N . GLN A 1 97 ? 18.557 5.486 -42.678 1.00 78.56 97 GLN A N 1
ATOM 736 C CA . GLN A 1 97 ? 19.564 5.524 -41.615 1.00 78.56 97 GLN A CA 1
ATOM 737 C C . GLN A 1 97 ? 20.060 6.940 -41.277 1.00 78.56 97 GLN A C 1
ATOM 739 O O . GLN A 1 97 ? 20.519 7.166 -40.157 1.00 78.56 97 GLN A O 1
ATOM 744 N N . PHE A 1 98 ? 19.908 7.885 -42.209 1.00 81.25 98 PHE A N 1
ATOM 745 C CA . PHE A 1 98 ? 20.223 9.309 -42.038 1.00 81.25 98 PHE A CA 1
ATOM 746 C C . PHE A 1 98 ? 19.023 10.153 -41.588 1.00 81.25 98 PHE A C 1
ATOM 748 O O . PHE A 1 98 ? 19.181 11.335 -41.286 1.00 81.25 98 PHE A O 1
ATOM 755 N N . ASN A 1 99 ? 17.825 9.565 -41.547 1.00 83.56 99 ASN A N 1
ATOM 756 C CA . ASN A 1 99 ? 16.635 10.231 -41.040 1.00 83.56 99 ASN A CA 1
ATOM 757 C C . ASN A 1 99 ? 16.642 10.198 -39.511 1.00 83.56 99 ASN A C 1
ATOM 759 O O . ASN A 1 99 ? 17.129 9.255 -38.882 1.00 83.56 99 ASN A O 1
ATOM 763 N N . LYS A 1 100 ? 16.056 11.226 -38.906 1.00 81.69 100 LYS A N 1
ATOM 764 C CA . LYS A 1 100 ? 15.899 11.309 -37.457 1.00 81.69 100 LYS A CA 1
ATOM 765 C C . LYS A 1 100 ? 14.989 10.186 -36.933 1.00 81.69 100 LYS A C 1
ATOM 767 O O . LYS A 1 100 ? 13.942 9.969 -37.537 1.00 81.69 100 LYS A O 1
ATOM 772 N N . PRO A 1 101 ? 15.333 9.496 -35.830 1.00 85.12 101 PRO A N 1
ATOM 773 C CA . PRO A 1 101 ? 14.495 8.454 -35.240 1.00 85.12 101 PRO A CA 1
ATOM 774 C C . PRO A 1 101 ? 13.081 8.924 -34.920 1.00 85.12 101 PRO A C 1
ATOM 776 O O . PRO A 1 101 ? 12.909 9.935 -34.241 1.00 85.12 101 PRO A O 1
ATOM 779 N N . TYR A 1 102 ? 12.093 8.142 -35.348 1.00 83.81 102 TYR A N 1
ATOM 780 C CA . TYR A 1 102 ? 10.710 8.271 -34.896 1.00 83.81 102 TYR A CA 1
ATOM 781 C C . TYR A 1 102 ? 10.355 7.121 -33.957 1.00 83.81 102 TYR A C 1
ATOM 783 O O . TYR A 1 102 ? 10.652 5.969 -34.269 1.00 83.81 102 TYR A O 1
ATOM 791 N N . CYS A 1 103 ? 9.738 7.438 -32.819 1.00 83.69 103 CYS A N 1
ATOM 792 C CA . CYS A 1 103 ? 9.531 6.519 -31.708 1.00 83.69 103 CYS A CA 1
ATOM 793 C C . CYS A 1 103 ? 8.048 6.395 -31.340 1.00 83.69 103 CYS A C 1
ATOM 795 O O . CYS A 1 103 ? 7.489 7.329 -30.771 1.00 83.69 103 CYS A O 1
ATOM 797 N N . THR A 1 104 ? 7.444 5.232 -31.593 1.00 77.50 104 THR A N 1
ATOM 798 C CA . THR A 1 104 ? 5.989 5.000 -31.442 1.00 77.50 104 THR A CA 1
ATOM 799 C C . THR A 1 104 ? 5.483 4.765 -30.023 1.00 77.50 104 THR A C 1
ATOM 801 O O . THR A 1 104 ? 4.282 4.619 -29.810 1.00 77.50 104 THR A O 1
ATOM 804 N N . GLY A 1 105 ? 6.375 4.615 -29.046 1.00 75.56 105 GLY A N 1
ATOM 805 C CA . GLY A 1 105 ? 5.963 4.517 -27.643 1.00 75.56 105 GLY A CA 1
ATOM 806 C C . GLY A 1 105 ? 6.054 5.849 -26.907 1.00 75.56 105 GLY A C 1
ATOM 807 O O . GLY A 1 105 ? 5.316 6.079 -25.953 1.00 75.56 105 GLY A O 1
ATOM 808 N N . TRP A 1 106 ? 6.932 6.750 -27.355 1.00 84.88 106 TRP A N 1
ATOM 809 C CA . TRP A 1 106 ? 7.152 8.047 -26.711 1.00 84.88 106 TRP A CA 1
ATOM 810 C C . TRP A 1 106 ? 6.289 9.166 -27.307 1.00 84.88 106 TRP A C 1
ATOM 812 O O . TRP A 1 106 ? 5.964 10.118 -26.601 1.00 84.88 106 TRP A O 1
ATOM 822 N N . ASP A 1 107 ? 5.883 9.053 -28.574 1.00 76.25 107 ASP A N 1
ATOM 823 C CA . ASP A 1 107 ? 4.952 9.972 -29.250 1.00 76.25 107 ASP A CA 1
ATOM 824 C C . ASP A 1 107 ? 3.533 9.925 -28.665 1.00 76.25 107 ASP A C 1
ATOM 826 O O . ASP A 1 107 ? 2.865 10.953 -28.555 1.00 76.25 107 ASP A O 1
ATOM 830 N N . GLN A 1 108 ? 3.091 8.739 -28.253 1.00 70.19 108 GLN A N 1
ATOM 831 C CA . GLN A 1 108 ? 1.767 8.479 -27.692 1.00 70.19 108 GLN A CA 1
ATOM 832 C C . GLN A 1 108 ? 1.748 8.514 -26.161 1.00 70.19 108 GLN A C 1
ATOM 834 O O . GLN A 1 108 ? 0.697 8.291 -25.549 1.00 70.19 108 GLN A O 1
ATOM 839 N N . PHE A 1 109 ? 2.892 8.788 -25.528 1.00 73.50 109 PHE A N 1
ATOM 840 C CA . PHE A 1 109 ? 2.997 8.774 -24.079 1.00 73.50 109 PHE A CA 1
ATOM 841 C C . PHE A 1 109 ? 2.258 9.956 -23.444 1.00 73.50 109 PHE A C 1
ATOM 843 O O . PHE A 1 109 ? 2.506 11.130 -23.734 1.00 73.50 109 PHE A O 1
ATOM 850 N N . THR A 1 110 ? 1.384 9.631 -22.497 1.00 66.00 110 THR A N 1
ATOM 851 C CA . THR A 1 110 ? 0.661 10.589 -21.661 1.00 66.00 110 THR A CA 1
ATOM 852 C C . THR A 1 110 ? 0.849 10.217 -20.198 1.00 66.00 110 THR A C 1
ATOM 854 O O . THR A 1 110 ? 0.606 9.071 -19.825 1.00 66.00 110 THR A O 1
ATOM 857 N N . LEU A 1 111 ? 1.239 11.192 -19.375 1.00 64.31 111 LEU A N 1
ATOM 858 C CA . LEU A 1 111 ? 1.378 11.025 -17.925 1.00 64.31 111 LEU A CA 1
ATOM 859 C C . LEU A 1 111 ? 0.075 10.490 -17.309 1.00 64.31 111 LEU A C 1
ATOM 861 O O . LEU A 1 111 ? -1.012 10.920 -17.696 1.00 64.31 111 LEU A O 1
ATOM 865 N N . GLY A 1 112 ? 0.195 9.565 -16.356 1.00 51.06 112 GLY A N 1
ATOM 866 C CA . GLY A 1 112 ? -0.937 8.938 -15.662 1.00 51.06 112 GLY A CA 1
ATOM 867 C C . GLY A 1 112 ? -1.710 7.888 -16.466 1.00 51.06 112 GLY A C 1
ATOM 868 O O . GLY A 1 112 ? -2.748 7.419 -16.011 1.00 51.06 112 GLY A O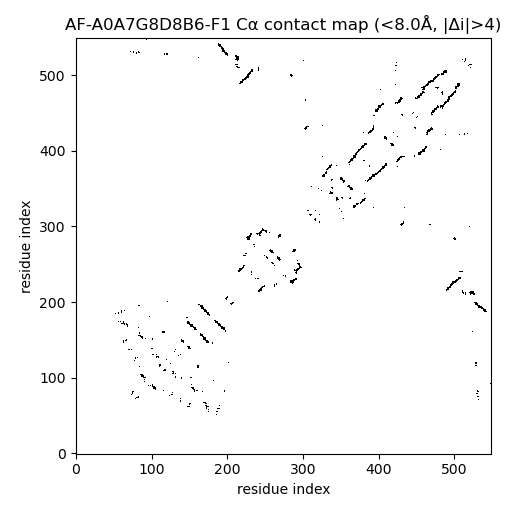 1
ATOM 869 N N . LYS A 1 113 ? -1.232 7.510 -17.656 1.00 51.16 113 LYS A N 1
ATOM 870 C CA . LYS A 1 113 ? -1.770 6.387 -18.433 1.00 51.16 113 LYS A CA 1
ATOM 871 C C . LYS A 1 113 ? -0.889 5.152 -18.195 1.00 51.16 113 LYS A C 1
ATOM 873 O O . LYS A 1 113 ? 0.327 5.297 -18.120 1.00 51.16 113 LYS A O 1
ATOM 878 N N . PHE A 1 114 ? -1.495 3.965 -18.097 1.00 46.94 114 PHE A N 1
ATOM 879 C CA . PHE A 1 114 ? -0.811 2.666 -17.921 1.00 46.94 114 PHE A CA 1
ATOM 880 C C . PHE A 1 114 ? -0.072 2.443 -16.580 1.00 46.94 114 PHE A C 1
ATOM 882 O O . PHE A 1 114 ? 0.841 1.631 -16.525 1.00 46.94 114 PHE A O 1
ATOM 889 N N . GLY A 1 115 ? -0.461 3.132 -15.497 1.00 44.72 115 GLY A N 1
ATOM 890 C CA . GLY A 1 115 ? 0.154 2.954 -14.166 1.00 44.72 115 GLY A CA 1
ATOM 891 C C . GLY A 1 115 ? 1.462 3.731 -13.948 1.00 44.72 115 GLY A C 1
ATOM 892 O O . GLY A 1 115 ? 2.084 3.623 -12.895 1.00 44.72 115 GLY A O 1
ATOM 893 N N . GLY A 1 116 ? 1.882 4.540 -14.926 1.00 45.44 116 GLY A N 1
ATOM 894 C CA . GLY A 1 116 ? 3.039 5.428 -14.816 1.00 45.44 116 GLY A CA 1
ATOM 895 C C . GLY A 1 116 ? 2.763 6.744 -14.063 1.00 45.44 116 GLY A C 1
ATOM 896 O O . GLY A 1 116 ? 1.620 7.071 -13.732 1.00 45.44 116 GLY A O 1
ATOM 897 N N . PRO A 1 117 ? 3.802 7.569 -13.825 1.00 52.72 117 PRO A N 1
ATOM 898 C CA . PRO A 1 117 ? 3.691 8.787 -13.028 1.00 52.72 117 PRO A CA 1
ATOM 899 C C . PRO A 1 117 ? 2.653 9.760 -13.606 1.00 52.72 117 PRO A C 1
ATOM 901 O O . PRO A 1 117 ? 2.660 10.091 -14.794 1.00 52.72 117 PRO A O 1
ATOM 904 N N . THR A 1 118 ? 1.770 10.261 -12.741 1.00 53.22 118 THR A N 1
ATOM 905 C CA . THR A 1 118 ? 0.661 11.166 -13.099 1.00 53.22 118 THR A CA 1
ATOM 906 C C . THR A 1 118 ? 1.096 12.621 -13.285 1.00 53.22 118 THR A C 1
ATOM 908 O O . THR A 1 118 ? 0.344 13.439 -13.814 1.00 53.22 118 THR A O 1
ATOM 911 N N . SER A 1 119 ? 2.317 12.977 -12.873 1.00 58.94 119 SER A N 1
ATOM 912 C CA . SER A 1 119 ? 2.899 14.306 -13.089 1.00 58.94 119 SER A CA 1
ATOM 913 C C . SER A 1 119 ? 4.430 14.288 -13.009 1.00 58.94 119 SER A C 1
ATOM 915 O O . SER A 1 119 ? 5.013 13.436 -12.344 1.00 58.94 119 SER A O 1
ATOM 917 N N . THR A 1 120 ? 5.085 15.249 -13.667 1.00 66.12 120 THR A N 1
ATOM 918 C CA . THR A 1 120 ? 6.541 15.465 -13.586 1.00 66.12 120 THR A CA 1
ATOM 919 C C . THR A 1 120 ? 6.935 16.244 -12.329 1.00 66.12 120 THR A C 1
ATOM 921 O O . THR A 1 120 ? 6.109 16.945 -11.718 1.00 66.12 120 THR A O 1
ATOM 924 N N . CYS A 1 121 ? 8.214 16.171 -11.938 1.00 67.44 121 CYS A N 1
ATOM 925 C CA . CYS A 1 121 ? 8.709 16.955 -10.813 1.00 67.44 121 CYS A CA 1
ATOM 926 C C . CYS A 1 121 ? 8.581 18.468 -11.043 1.00 67.44 121 CYS A C 1
ATOM 928 O O . CYS A 1 121 ? 8.713 18.948 -12.172 1.00 67.44 121 CYS A O 1
ATOM 930 N N . PRO A 1 122 ? 8.354 19.260 -9.974 1.00 60.75 122 PRO A N 1
ATOM 931 C CA . PRO A 1 122 ? 8.324 20.715 -10.076 1.00 60.75 122 PRO A CA 1
ATOM 932 C C . PRO A 1 122 ? 9.611 21.248 -10.722 1.00 60.75 122 PRO A C 1
ATOM 934 O O . PRO A 1 122 ? 10.706 20.896 -10.291 1.00 60.75 122 PRO A O 1
ATOM 937 N N . GLY A 1 123 ? 9.471 22.093 -11.746 1.00 59.34 123 GLY A N 1
ATOM 938 C CA . GLY A 1 123 ? 10.595 22.619 -12.533 1.00 59.34 123 GLY A CA 1
ATOM 939 C C . GLY A 1 123 ? 10.846 21.889 -13.857 1.00 59.34 123 GLY A C 1
ATOM 940 O O . GLY A 1 123 ? 11.602 22.396 -14.681 1.00 59.34 123 GLY A O 1
ATOM 941 N N . ARG A 1 124 ? 10.178 20.755 -14.110 1.00 65.12 124 ARG A N 1
ATOM 942 C CA . ARG A 1 124 ? 10.192 20.063 -15.407 1.00 65.12 124 ARG A CA 1
ATOM 943 C C . ARG A 1 124 ? 8.968 20.463 -16.230 1.00 65.12 124 ARG A C 1
ATOM 945 O O . ARG A 1 124 ? 7.862 19.987 -15.981 1.00 65.12 124 ARG A O 1
ATOM 952 N N . SER A 1 125 ? 9.156 21.372 -17.185 1.00 57.09 125 SER A N 1
ATOM 953 C CA . SER A 1 125 ? 8.112 21.827 -18.121 1.00 57.09 125 SER A CA 1
ATOM 954 C C . SER A 1 125 ? 8.160 21.124 -19.481 1.00 57.09 125 SER A C 1
ATOM 956 O O . SER A 1 125 ? 7.290 21.366 -20.321 1.00 57.09 125 SER A O 1
ATOM 958 N N . THR A 1 126 ? 9.166 20.276 -19.704 1.00 64.88 126 THR A N 1
ATOM 959 C CA . THR A 1 126 ? 9.368 19.540 -20.949 1.00 64.88 126 THR A CA 1
ATOM 960 C C . THR A 1 126 ? 8.311 18.458 -21.091 1.00 64.88 126 THR A C 1
ATOM 962 O O . THR A 1 126 ? 8.148 17.582 -20.242 1.00 64.88 126 THR A O 1
ATOM 965 N N . LYS A 1 127 ? 7.545 18.548 -22.172 1.00 71.94 127 LYS A N 1
ATOM 966 C CA . LYS A 1 127 ? 6.516 17.569 -22.496 1.00 71.94 127 LYS A CA 1
ATOM 967 C C . LYS A 1 127 ? 7.196 16.361 -23.149 1.00 71.94 127 LYS A C 1
ATOM 969 O O . LYS A 1 127 ? 8.048 16.582 -24.005 1.00 71.94 127 LYS A O 1
ATOM 974 N N . PRO A 1 128 ? 6.842 15.111 -22.800 1.00 70.94 128 PRO A N 1
ATOM 975 C CA . PRO A 1 128 ? 7.562 13.919 -23.262 1.00 70.94 128 PRO A CA 1
ATOM 976 C C . PRO A 1 128 ? 7.772 13.832 -24.782 1.00 70.94 128 PRO A C 1
ATOM 978 O O . PRO A 1 128 ? 8.863 13.503 -25.234 1.00 70.94 128 PRO A O 1
ATOM 981 N N . TRP A 1 129 ? 6.789 14.251 -25.581 1.00 71.88 129 TRP A N 1
ATOM 982 C CA . TRP A 1 129 ? 6.897 14.286 -27.045 1.00 71.88 129 TRP A CA 1
ATOM 983 C C . TRP A 1 129 ? 7.907 15.311 -27.594 1.00 71.88 129 TRP A C 1
ATOM 985 O O . TRP A 1 129 ? 8.219 15.296 -28.778 1.00 71.88 129 TRP A O 1
ATOM 995 N N . GLN A 1 130 ? 8.447 16.221 -26.782 1.00 80.50 130 GLN A N 1
ATOM 996 C CA . GLN A 1 130 ? 9.461 17.171 -27.251 1.00 80.50 130 GLN A CA 1
ATOM 997 C C . GLN A 1 130 ? 10.813 16.503 -27.510 1.00 80.50 130 GLN A C 1
ATOM 999 O O . GLN A 1 130 ? 11.600 17.032 -28.289 1.00 80.50 130 GLN A O 1
ATOM 1004 N N . ILE A 1 131 ? 11.073 15.321 -26.937 1.00 81.88 131 ILE A N 1
ATOM 1005 C CA . ILE A 1 131 ? 12.305 14.576 -27.226 1.00 81.88 131 ILE A CA 1
ATOM 1006 C C . ILE A 1 131 ? 12.361 14.113 -28.692 1.00 81.88 131 ILE A C 1
ATOM 1008 O O . ILE A 1 131 ? 13.451 14.020 -29.261 1.00 81.88 131 ILE A O 1
ATOM 1012 N N . ILE A 1 132 ? 11.194 13.872 -29.305 1.00 78.94 132 ILE A N 1
ATOM 1013 C CA . ILE A 1 132 ? 11.035 13.433 -30.700 1.00 78.94 132 ILE A CA 1
ATOM 1014 C C . ILE A 1 132 ? 10.735 14.587 -31.672 1.00 78.94 132 ILE A C 1
ATOM 1016 O O . ILE A 1 132 ? 10.929 14.406 -32.870 1.00 78.94 132 ILE A O 1
ATOM 1020 N N . ASP A 1 133 ? 10.317 15.762 -31.183 1.00 77.44 133 ASP A N 1
ATOM 1021 C CA . ASP A 1 133 ? 10.003 16.953 -31.998 1.00 77.44 133 ASP A CA 1
ATOM 1022 C C . ASP A 1 133 ? 11.175 17.337 -32.903 1.00 77.44 133 ASP A C 1
ATOM 1024 O O . ASP A 1 133 ? 12.316 17.275 -32.457 1.00 77.44 133 ASP A O 1
ATOM 1028 N N . ASP A 1 134 ? 10.922 17.761 -34.142 1.00 62.75 134 ASP A N 1
ATOM 1029 C CA . ASP A 1 134 ? 11.897 17.970 -35.221 1.00 62.75 134 ASP A CA 1
ATOM 1030 C C . ASP A 1 134 ? 13.096 18.841 -34.818 1.00 62.75 134 ASP A C 1
ATOM 1032 O O . ASP A 1 134 ? 14.201 18.610 -35.306 1.00 62.75 134 ASP A O 1
ATOM 1036 N N . GLN A 1 135 ? 12.925 19.762 -33.866 1.00 66.69 135 GLN A N 1
ATOM 1037 C CA . GLN A 1 135 ? 14.002 20.625 -33.363 1.00 66.69 135 GLN A CA 1
ATOM 1038 C C . GLN A 1 135 ? 14.901 19.992 -32.284 1.00 66.69 135 GLN A C 1
ATOM 1040 O O . GLN A 1 135 ? 15.946 20.549 -31.957 1.00 66.69 135 GLN A O 1
ATOM 1045 N N . SER A 1 136 ? 14.525 18.840 -31.728 1.00 73.25 136 SER A N 1
ATOM 1046 C CA . SER A 1 136 ? 15.326 18.102 -30.746 1.00 73.25 136 SER A CA 1
ATOM 1047 C C . SER A 1 136 ? 16.474 17.338 -31.418 1.00 73.25 136 SER A C 1
ATOM 1049 O O . SER A 1 136 ? 16.250 16.469 -32.260 1.00 73.25 136 SER A O 1
ATOM 1051 N N . GLU A 1 137 ? 17.716 17.614 -31.023 1.00 81.31 137 GLU A N 1
ATOM 1052 C CA . GLU A 1 137 ? 18.903 16.853 -31.453 1.00 81.31 137 GLU A CA 1
ATOM 1053 C C . GLU A 1 137 ? 19.228 15.682 -30.504 1.00 81.31 137 GLU A C 1
ATOM 1055 O O . GLU A 1 137 ? 20.339 15.163 -30.509 1.00 81.31 137 GLU A O 1
ATOM 1060 N N . THR A 1 138 ? 18.294 15.261 -29.646 1.00 83.31 138 THR A N 1
ATOM 1061 C CA . THR A 1 138 ? 18.590 14.270 -28.599 1.00 83.31 138 THR A CA 1
ATOM 1062 C C . THR A 1 138 ? 18.749 12.855 -29.144 1.00 83.31 138 THR A C 1
ATOM 1064 O O . THR A 1 138 ? 19.662 12.138 -28.751 1.00 83.31 138 THR A O 1
ATOM 1067 N N . LEU A 1 139 ? 17.859 12.424 -30.043 1.00 87.00 139 LEU A N 1
ATOM 1068 C CA . LEU A 1 139 ? 17.853 11.042 -30.552 1.00 87.00 139 LEU A CA 1
ATOM 1069 C C . LEU A 1 139 ? 18.763 10.851 -31.767 1.00 87.00 139 LEU A C 1
ATOM 1071 O O . LEU A 1 139 ? 19.052 9.716 -32.151 1.00 87.00 139 LEU A O 1
ATOM 1075 N N . TYR A 1 140 ? 19.193 11.959 -32.372 1.00 89.75 140 TYR A N 1
ATOM 1076 C CA . TYR A 1 140 ? 20.122 12.000 -33.489 1.00 89.75 140 TYR A CA 1
ATOM 1077 C C . TYR A 1 140 ? 20.888 13.318 -33.495 1.00 89.75 140 TYR A C 1
ATOM 1079 O O . TYR A 1 140 ? 20.276 14.388 -33.527 1.00 89.75 140 TYR A O 1
ATOM 1087 N N . LYS A 1 141 ? 22.220 13.236 -33.532 1.00 89.69 141 LYS A N 1
ATOM 1088 C CA . LYS A 1 141 ? 23.085 14.416 -33.597 1.00 89.69 141 LYS A CA 1
ATOM 1089 C C . LYS A 1 141 ? 24.378 14.137 -34.335 1.00 89.69 141 LYS A C 1
ATOM 1091 O O . LYS A 1 141 ? 25.031 13.119 -34.107 1.00 89.69 141 LYS A O 1
ATOM 1096 N N . THR A 1 142 ? 24.791 15.096 -35.157 1.00 87.06 142 THR A N 1
ATOM 1097 C CA . THR A 1 142 ? 26.115 15.109 -35.779 1.00 87.06 142 THR A CA 1
ATOM 1098 C C . THR A 1 142 ? 27.172 15.595 -34.792 1.00 87.06 142 THR A C 1
ATOM 1100 O O . THR A 1 142 ? 27.011 16.636 -34.154 1.00 87.06 142 THR A O 1
ATOM 1103 N N . ILE A 1 143 ? 28.283 14.872 -34.694 1.00 83.06 143 ILE A N 1
ATOM 1104 C CA . ILE A 1 143 ? 29.402 15.185 -33.805 1.00 83.06 143 ILE A CA 1
ATOM 1105 C C . ILE A 1 143 ? 30.716 15.311 -34.591 1.00 83.06 143 ILE A C 1
ATOM 1107 O O . ILE A 1 143 ? 30.798 14.969 -35.774 1.00 83.06 143 ILE A O 1
ATOM 1111 N N . ASN A 1 144 ? 31.751 15.861 -33.947 1.00 74.81 144 ASN A N 1
ATOM 1112 C CA . ASN A 1 144 ? 33.089 16.029 -34.525 1.00 74.81 144 ASN A CA 1
ATOM 1113 C C . ASN A 1 144 ? 33.095 16.796 -35.867 1.00 74.81 144 ASN A C 1
ATOM 1115 O O . ASN A 1 144 ? 33.605 16.294 -36.868 1.00 74.81 144 ASN A O 1
ATOM 1119 N N . ASN A 1 145 ? 32.530 18.010 -35.911 1.00 76.69 145 ASN A N 1
ATOM 1120 C CA . ASN A 1 145 ? 32.459 18.855 -37.119 1.00 76.69 145 ASN A CA 1
ATOM 1121 C C . ASN A 1 145 ? 31.810 18.149 -38.329 1.00 76.69 145 ASN A C 1
ATOM 1123 O O . ASN A 1 145 ? 32.342 18.203 -39.438 1.00 76.69 145 ASN A O 1
ATOM 1127 N N . ASN A 1 146 ? 30.683 17.464 -38.113 1.00 75.81 146 ASN A N 1
ATOM 1128 C CA . ASN A 1 146 ? 29.950 16.691 -39.128 1.00 75.81 146 ASN A CA 1
ATOM 1129 C C . ASN A 1 146 ? 30.746 15.524 -39.730 1.00 75.81 146 ASN A C 1
ATOM 1131 O O . ASN A 1 146 ? 30.484 15.114 -40.859 1.00 75.81 146 ASN A O 1
ATOM 1135 N N . SER A 1 147 ? 31.724 14.981 -39.002 1.00 82.38 147 SER A N 1
ATOM 1136 C CA . SER A 1 147 ? 32.434 13.772 -39.436 1.00 82.38 147 SER A CA 1
ATOM 1137 C C . SER A 1 147 ? 31.753 12.480 -38.980 1.00 82.38 147 SER A C 1
ATOM 1139 O O . SER A 1 147 ? 32.017 11.436 -39.568 1.00 82.38 147 SER A O 1
ATOM 1141 N N . GLY A 1 148 ? 30.829 12.542 -38.021 1.00 87.75 148 GLY A N 1
ATOM 1142 C CA . GLY A 1 148 ? 29.995 11.407 -37.636 1.00 87.75 148 GLY A CA 1
ATOM 1143 C C . GLY A 1 148 ? 28.679 11.830 -36.994 1.00 87.75 148 GLY A C 1
ATOM 1144 O O . GLY A 1 148 ? 28.451 13.018 -36.768 1.00 87.75 148 GLY A O 1
ATOM 1145 N N . ALA A 1 149 ? 27.813 10.867 -36.709 1.00 91.12 149 ALA A N 1
ATOM 1146 C CA . ALA A 1 149 ? 26.550 11.064 -36.009 1.00 91.12 149 ALA A CA 1
ATOM 1147 C C . ALA A 1 149 ? 26.209 9.855 -35.137 1.00 91.12 149 ALA A C 1
ATOM 1149 O O . ALA A 1 149 ? 26.601 8.732 -35.450 1.00 91.12 149 ALA A O 1
ATOM 1150 N N . TYR A 1 150 ? 25.465 10.073 -34.056 1.00 92.88 150 TYR A N 1
ATOM 1151 C CA . TYR A 1 150 ? 24.846 8.983 -33.304 1.00 92.88 150 TYR A CA 1
ATOM 1152 C C . TYR A 1 150 ? 23.336 8.981 -33.503 1.00 92.88 150 TYR A C 1
ATOM 1154 O O . TYR A 1 150 ? 22.745 10.002 -33.859 1.00 92.88 150 TYR A O 1
ATOM 1162 N N . ARG A 1 151 ? 22.722 7.824 -33.264 1.00 91.62 151 ARG A N 1
ATOM 1163 C CA . ARG A 1 151 ? 21.303 7.586 -33.496 1.00 91.62 151 ARG A CA 1
ATOM 1164 C C . ARG A 1 151 ? 20.727 6.550 -32.528 1.00 91.62 151 ARG A C 1
ATOM 1166 O O . ARG A 1 151 ? 21.276 5.457 -32.428 1.00 91.62 151 ARG A O 1
ATOM 1173 N N . LEU A 1 152 ? 19.569 6.819 -31.922 1.00 92.75 152 LEU A N 1
ATOM 1174 C CA . LEU A 1 152 ? 18.799 5.791 -31.207 1.00 92.75 152 LEU A CA 1
ATOM 1175 C C . LEU A 1 152 ? 18.224 4.743 -32.183 1.00 92.75 152 LEU A C 1
ATOM 1177 O O . LEU A 1 152 ? 17.628 5.096 -33.203 1.00 92.75 152 LEU A O 1
ATOM 1181 N N . ARG A 1 153 ? 18.386 3.454 -31.856 1.00 90.19 153 ARG A N 1
ATOM 1182 C CA . ARG A 1 153 ? 17.831 2.307 -32.603 1.00 90.19 153 ARG A CA 1
ATOM 1183 C C . ARG A 1 153 ? 16.669 1.651 -31.869 1.00 90.19 153 ARG A C 1
ATOM 1185 O O . ARG A 1 153 ? 15.679 1.304 -32.505 1.00 90.19 153 ARG A O 1
ATOM 1192 N N . ASN A 1 154 ? 16.810 1.455 -30.564 1.00 90.69 154 ASN A N 1
ATOM 1193 C CA . ASN A 1 154 ? 15.799 0.822 -29.727 1.00 90.69 154 ASN A CA 1
ATOM 1194 C C . ASN A 1 154 ? 15.992 1.247 -28.271 1.00 90.69 154 ASN A C 1
ATOM 1196 O O . ASN A 1 154 ? 17.127 1.444 -27.830 1.00 90.69 154 ASN A O 1
ATOM 1200 N N . TYR A 1 155 ? 14.895 1.342 -27.534 1.00 92.06 155 TYR A N 1
ATOM 1201 C CA . TYR A 1 155 ? 14.892 1.380 -26.079 1.00 92.06 155 TYR A CA 1
ATOM 1202 C C . TYR A 1 155 ? 13.795 0.444 -25.585 1.00 92.06 155 TYR A C 1
ATOM 1204 O O . TYR A 1 155 ? 12.634 0.594 -25.965 1.00 92.06 155 TYR A O 1
ATOM 1212 N N . GLU A 1 156 ? 14.155 -0.522 -24.757 1.00 88.50 156 GLU A N 1
ATOM 1213 C CA . GLU A 1 156 ? 13.232 -1.522 -24.235 1.00 88.50 156 GLU A CA 1
ATOM 1214 C C . GLU A 1 156 ? 13.333 -1.554 -22.716 1.00 88.50 156 GLU A C 1
ATOM 1216 O O . GLU A 1 156 ? 14.366 -1.916 -22.167 1.00 88.50 156 GLU A O 1
ATOM 1221 N N . PHE A 1 157 ? 12.271 -1.136 -22.044 1.00 84.56 157 PHE A N 1
ATOM 1222 C CA . PHE A 1 157 ? 12.105 -1.226 -20.608 1.00 84.56 157 PHE A CA 1
ATOM 1223 C C . PHE A 1 157 ? 11.514 -2.591 -20.237 1.00 84.56 157 PHE A C 1
ATOM 1225 O O . PHE A 1 157 ? 10.482 -3.014 -20.757 1.00 84.56 157 PHE A O 1
ATOM 1232 N N . LEU A 1 158 ? 12.200 -3.264 -19.322 1.00 76.12 158 LEU A N 1
ATOM 1233 C CA . LEU A 1 158 ? 11.905 -4.575 -18.765 1.00 76.12 158 LEU A CA 1
ATOM 1234 C C . LEU A 1 158 ? 11.737 -4.398 -17.251 1.00 76.12 158 LEU A C 1
ATOM 1236 O O . LEU A 1 158 ? 12.684 -4.565 -16.471 1.00 76.12 158 LEU A O 1
ATOM 1240 N N . GLY A 1 159 ? 10.548 -3.968 -16.844 1.00 63.56 159 GLY A N 1
ATOM 1241 C CA . GLY A 1 159 ? 10.238 -3.673 -15.453 1.00 63.56 159 GLY A CA 1
ATOM 1242 C C . GLY A 1 159 ? 8.835 -3.122 -15.262 1.00 63.56 159 GLY A C 1
ATOM 1243 O O . GLY A 1 159 ? 8.044 -3.052 -16.201 1.00 63.56 159 GLY A O 1
ATOM 1244 N N . ASP A 1 160 ? 8.573 -2.680 -14.039 1.00 60.09 160 ASP A N 1
ATOM 1245 C CA . ASP A 1 160 ? 7.295 -2.120 -13.631 1.00 60.09 160 ASP A CA 1
ATOM 1246 C C . ASP A 1 160 ? 7.356 -0.584 -13.579 1.00 60.09 160 ASP A C 1
ATOM 1248 O O . ASP A 1 160 ? 8.328 0.021 -13.113 1.00 60.09 160 ASP A O 1
ATOM 1252 N N . GLN A 1 161 ? 6.298 0.075 -14.055 1.00 62.97 161 GLN A N 1
ATOM 1253 C CA . GLN A 1 161 ? 6.256 1.537 -14.161 1.00 62.97 161 GLN A CA 1
ATOM 1254 C C . GLN A 1 161 ? 6.129 2.257 -12.811 1.00 62.97 161 GLN A C 1
ATOM 1256 O O . GLN A 1 161 ? 6.212 3.485 -12.789 1.00 62.97 161 GLN A O 1
ATOM 1261 N N . SER A 1 162 ? 5.952 1.529 -11.703 1.00 56.12 162 SER A N 1
ATOM 1262 C CA . SER A 1 162 ? 5.896 2.059 -10.337 1.00 56.12 162 SER A CA 1
ATOM 1263 C C . SER A 1 162 ? 7.157 1.735 -9.518 1.00 56.12 162 SER A C 1
ATOM 1265 O O . SER A 1 162 ? 7.586 2.557 -8.702 1.00 56.12 162 SER A O 1
ATOM 1267 N N . GLN A 1 163 ? 7.799 0.590 -9.774 1.00 54.62 163 GLN A N 1
ATOM 1268 C CA . GLN A 1 163 ? 8.956 0.085 -9.018 1.00 54.62 163 GLN A CA 1
ATOM 1269 C C . GLN A 1 163 ? 10.296 0.217 -9.753 1.00 54.62 163 GLN A C 1
ATOM 1271 O O . GLN A 1 163 ? 11.352 0.112 -9.126 1.00 54.62 163 GLN A O 1
ATOM 1276 N N . GLY A 1 164 ? 10.279 0.491 -11.059 1.00 65.25 164 GLY A N 1
ATOM 1277 C CA . GLY A 1 164 ? 11.470 0.465 -11.903 1.00 65.25 164 GLY A CA 1
ATOM 1278 C C . GLY A 1 164 ? 11.780 -0.943 -12.422 1.00 65.25 164 GLY A C 1
ATOM 1279 O O . GLY A 1 164 ? 10.911 -1.804 -12.513 1.00 65.25 164 GLY A O 1
ATOM 1280 N N . GLY A 1 165 ? 13.026 -1.175 -12.824 1.00 70.25 165 GLY A N 1
ATOM 1281 C CA . GLY A 1 165 ? 13.460 -2.443 -13.405 1.00 70.25 165 GLY A CA 1
ATOM 1282 C C . GLY A 1 165 ? 14.753 -2.295 -14.188 1.00 70.25 165 GLY A C 1
ATOM 1283 O O . GLY A 1 165 ? 15.673 -1.598 -13.766 1.00 70.25 165 GLY A O 1
ATOM 1284 N N . THR A 1 166 ? 14.838 -2.937 -15.346 1.00 77.12 166 THR A N 1
ATOM 1285 C CA . THR A 1 166 ? 15.992 -2.827 -16.251 1.00 77.12 166 THR A CA 1
ATOM 1286 C C . THR A 1 166 ? 15.560 -2.262 -17.594 1.00 77.12 166 THR A C 1
ATOM 1288 O O . THR A 1 166 ? 14.395 -2.352 -17.956 1.00 77.12 166 THR A O 1
ATOM 1291 N N . ALA A 1 167 ? 16.471 -1.645 -18.337 1.00 83.19 167 ALA A N 1
ATOM 1292 C CA . ALA A 1 167 ? 16.207 -1.228 -19.705 1.00 83.19 167 ALA A CA 1
ATOM 1293 C C . ALA A 1 167 ? 17.394 -1.532 -20.615 1.00 83.19 167 ALA A C 1
ATOM 1295 O O . ALA A 1 167 ? 18.548 -1.410 -20.209 1.00 83.19 167 ALA A O 1
ATOM 1296 N N . ILE A 1 168 ? 17.108 -1.889 -21.860 1.00 87.56 168 ILE A N 1
ATOM 1297 C CA . ILE A 1 168 ? 18.089 -2.136 -22.910 1.00 87.56 168 ILE A CA 1
ATOM 1298 C C . ILE A 1 168 ? 18.032 -0.965 -23.887 1.00 87.56 168 ILE A C 1
ATOM 1300 O O . ILE A 1 168 ? 17.019 -0.744 -24.550 1.00 87.56 168 ILE A O 1
ATOM 1304 N N . ILE A 1 169 ? 19.127 -0.214 -23.996 1.00 91.12 169 ILE A N 1
ATOM 1305 C CA . ILE A 1 169 ? 19.284 0.868 -24.968 1.00 91.12 169 ILE A CA 1
ATOM 1306 C C . ILE A 1 169 ? 20.231 0.435 -26.088 1.00 91.12 169 ILE A C 1
ATOM 1308 O O . ILE A 1 169 ? 21.335 -0.044 -25.839 1.00 91.12 169 ILE A O 1
ATOM 1312 N N . GLN A 1 170 ? 19.805 0.629 -27.336 1.00 92.62 170 GLN A N 1
ATOM 1313 C CA . GLN A 1 170 ? 20.614 0.388 -28.527 1.00 92.62 170 GLN A CA 1
ATOM 1314 C C . GLN A 1 170 ? 20.855 1.696 -29.277 1.00 92.62 170 GLN A C 1
ATOM 1316 O O . GLN A 1 170 ? 19.909 2.351 -29.727 1.00 92.62 170 GLN A O 1
ATOM 1321 N N . VAL A 1 171 ? 22.121 2.053 -29.477 1.00 91.81 171 VAL A N 1
ATOM 1322 C CA . VAL A 1 171 ? 22.532 3.269 -30.190 1.00 91.81 171 VAL A CA 1
ATOM 1323 C C . VAL A 1 171 ? 23.500 2.918 -31.306 1.00 91.81 171 VAL A C 1
ATOM 1325 O O . VAL A 1 171 ? 24.458 2.173 -31.123 1.00 91.81 171 VAL A O 1
ATOM 1328 N N . GLN A 1 172 ? 23.250 3.479 -32.483 1.00 92.12 172 GLN A N 1
ATOM 1329 C CA . GLN A 1 172 ? 24.111 3.360 -33.645 1.00 92.12 172 GLN A CA 1
ATOM 1330 C C . GLN A 1 172 ? 25.036 4.574 -33.738 1.00 92.12 172 GLN A C 1
ATOM 1332 O O . GLN A 1 172 ? 24.572 5.711 -33.797 1.00 92.12 172 GLN A O 1
ATOM 1337 N N . GLY A 1 173 ? 26.339 4.329 -33.814 1.00 91.06 173 GLY A N 1
ATOM 1338 C CA . GLY A 1 173 ? 27.332 5.311 -34.223 1.00 91.06 173 GLY A CA 1
ATOM 1339 C C . GLY A 1 173 ? 27.606 5.214 -35.721 1.00 91.06 173 GLY A C 1
ATOM 1340 O O . GLY A 1 173 ? 27.708 4.123 -36.292 1.00 91.06 173 GLY A O 1
ATOM 1341 N N . GLN A 1 174 ? 27.698 6.365 -36.374 1.00 91.06 174 GLN A N 1
ATOM 1342 C CA . GLN A 1 174 ? 27.883 6.522 -37.811 1.00 91.06 174 GLN A CA 1
ATOM 1343 C C . GLN A 1 174 ? 29.098 7.409 -38.061 1.00 91.06 174 GLN A C 1
ATOM 1345 O O . GLN A 1 174 ? 29.127 8.561 -37.642 1.00 91.06 174 GLN A O 1
ATOM 1350 N N . GLN A 1 175 ? 30.094 6.889 -38.771 1.00 88.69 175 GLN A N 1
ATOM 1351 C CA . GLN A 1 175 ? 31.232 7.664 -39.254 1.00 88.69 175 GLN A CA 1
ATOM 1352 C C . GLN A 1 175 ? 31.007 7.970 -40.731 1.00 88.69 175 GLN A C 1
ATOM 1354 O O . GLN A 1 175 ? 30.870 7.047 -41.537 1.00 88.69 175 GLN A O 1
ATOM 1359 N N . PHE A 1 176 ? 31.000 9.245 -41.106 1.00 88.25 176 PHE A N 1
ATOM 1360 C CA . PHE A 1 176 ? 30.798 9.667 -42.489 1.00 88.25 176 PHE A CA 1
ATOM 1361 C C . PHE A 1 176 ? 32.091 9.596 -43.301 1.00 88.25 176 PHE A C 1
ATOM 1363 O O . PHE A 1 176 ? 33.207 9.678 -42.765 1.00 88.25 176 PHE A O 1
ATOM 1370 N N . LYS A 1 177 ? 31.957 9.455 -44.624 1.00 84.56 177 LYS A N 1
ATOM 1371 C CA . LYS A 1 177 ? 33.100 9.626 -45.525 1.00 84.56 177 LYS A CA 1
ATOM 1372 C C . LYS A 1 177 ? 33.558 11.082 -45.477 1.00 84.56 177 LYS A C 1
ATOM 1374 O O . LYS A 1 177 ? 32.780 12.021 -45.339 1.00 84.56 177 LYS A O 1
ATOM 1379 N N . LYS A 1 178 ? 34.870 11.288 -45.576 1.00 79.00 178 LYS A N 1
ATOM 1380 C CA . LYS A 1 178 ? 35.460 12.625 -45.470 1.00 79.00 178 LYS A CA 1
ATOM 1381 C C . LYS A 1 178 ? 34.891 13.546 -46.560 1.00 79.00 178 LYS A C 1
ATOM 1383 O O . LYS A 1 178 ? 35.174 13.335 -47.734 1.00 79.00 178 LYS A O 1
ATOM 1388 N N . GLY A 1 179 ? 34.158 14.582 -46.150 1.00 73.56 179 GLY A N 1
ATOM 1389 C CA . GLY A 1 179 ? 33.555 15.572 -47.050 1.00 73.56 179 GLY A CA 1
ATOM 1390 C C . GLY A 1 179 ? 32.173 15.203 -47.595 1.00 73.56 179 GLY A C 1
ATOM 1391 O O . GLY A 1 179 ? 31.657 15.953 -48.416 1.00 73.56 179 GLY A O 1
ATOM 1392 N N . ASP A 1 180 ? 31.578 14.093 -47.149 1.00 78.88 180 ASP A N 1
ATOM 1393 C CA . ASP A 1 180 ? 30.242 13.660 -47.560 1.00 78.88 180 ASP A CA 1
ATOM 1394 C C . ASP A 1 180 ? 29.464 13.072 -46.373 1.00 78.88 180 ASP A C 1
ATOM 1396 O O . ASP A 1 180 ? 29.752 11.971 -45.911 1.00 78.88 180 ASP A O 1
ATOM 1400 N N . THR A 1 181 ? 28.456 13.807 -45.900 1.00 76.12 181 THR A N 1
ATOM 1401 C CA . THR A 1 181 ? 27.571 13.404 -44.794 1.00 76.12 181 THR A CA 1
ATOM 1402 C C . THR A 1 181 ? 26.435 12.479 -45.231 1.00 76.12 181 THR A C 1
ATOM 1404 O O . THR A 1 181 ? 25.668 12.025 -44.390 1.00 76.12 181 THR A O 1
ATOM 1407 N N . SER A 1 182 ? 26.297 12.213 -46.534 1.00 77.31 182 SER A N 1
ATOM 1408 C CA . SER A 1 182 ? 25.267 11.329 -47.094 1.00 77.31 182 SER A CA 1
ATOM 1409 C C . SER A 1 182 ? 25.747 9.890 -47.294 1.00 77.31 182 SER A C 1
ATOM 1411 O O . SER A 1 182 ? 24.969 9.032 -47.709 1.00 77.31 182 SER A O 1
ATOM 1413 N N . SER A 1 183 ? 27.016 9.595 -46.980 1.00 80.81 183 SER A N 1
ATOM 1414 C CA . SER A 1 183 ? 27.568 8.246 -47.087 1.00 80.81 183 SER A CA 1
ATOM 1415 C C . SER A 1 183 ? 28.395 7.828 -45.870 1.00 80.81 183 SER A C 1
ATOM 1417 O O . SER A 1 183 ? 29.184 8.591 -45.306 1.00 80.81 183 SER A O 1
ATOM 1419 N N . LEU A 1 184 ? 28.227 6.564 -45.471 1.00 83.31 184 LEU A N 1
ATOM 1420 C CA . LEU A 1 184 ? 28.915 5.981 -44.322 1.00 83.31 184 LEU A CA 1
ATOM 1421 C C . LEU A 1 184 ? 30.287 5.425 -44.718 1.00 83.31 184 LEU A C 1
ATOM 1423 O O . LEU A 1 184 ? 30.443 4.707 -45.708 1.00 83.31 184 LEU A O 1
ATOM 1427 N N . ALA A 1 185 ? 31.297 5.744 -43.916 1.00 83.81 185 ALA A N 1
ATOM 1428 C CA . ALA A 1 185 ? 32.598 5.088 -43.920 1.00 83.81 185 ALA A CA 1
ATOM 1429 C C . ALA A 1 185 ? 32.604 3.858 -42.997 1.00 83.81 185 ALA A C 1
ATOM 1431 O O . ALA A 1 185 ? 33.184 2.829 -43.344 1.00 83.81 185 ALA A O 1
ATOM 1432 N N . ALA A 1 186 ? 31.949 3.956 -41.838 1.00 85.25 186 ALA A N 1
ATOM 1433 C CA . ALA A 1 186 ? 31.777 2.864 -40.884 1.00 85.25 186 ALA A CA 1
ATOM 1434 C C . ALA A 1 186 ? 30.544 3.100 -40.001 1.00 85.25 186 ALA A C 1
ATOM 1436 O O . ALA A 1 186 ? 30.096 4.234 -39.837 1.00 85.25 186 ALA A O 1
ATOM 1437 N N . SER A 1 187 ? 30.014 2.027 -39.414 1.00 87.12 187 SER A N 1
ATOM 1438 C CA . SER A 1 187 ? 28.967 2.105 -38.397 1.00 87.12 187 SER A CA 1
ATOM 1439 C C . SER A 1 187 ? 29.126 0.988 -37.366 1.00 87.12 187 SER A C 1
ATOM 1441 O O . SER A 1 187 ? 29.663 -0.078 -37.680 1.00 87.12 187 SER A O 1
ATOM 1443 N N . ALA A 1 188 ? 28.686 1.253 -36.140 1.00 88.12 188 ALA A N 1
ATOM 1444 C CA . ALA A 1 188 ? 28.672 0.316 -35.027 1.00 88.12 188 ALA A CA 1
ATOM 1445 C C . ALA A 1 188 ? 27.373 0.485 -34.234 1.00 88.12 188 ALA A C 1
ATOM 1447 O O . ALA A 1 188 ? 26.878 1.603 -34.120 1.00 88.12 188 ALA A O 1
ATOM 1448 N N . ILE A 1 189 ? 26.831 -0.605 -33.688 1.00 88.81 189 ILE A N 1
ATOM 1449 C CA . ILE A 1 189 ? 25.682 -0.560 -32.781 1.00 88.81 189 ILE A CA 1
ATOM 1450 C C . ILE A 1 189 ? 26.153 -1.009 -31.404 1.00 88.81 189 ILE A C 1
ATOM 1452 O O . ILE A 1 189 ? 26.677 -2.115 -31.250 1.00 88.81 189 ILE A O 1
ATOM 1456 N N . LEU A 1 190 ? 25.963 -0.136 -30.425 1.00 88.62 190 LEU A N 1
ATOM 1457 C CA . LEU A 1 190 ? 26.201 -0.407 -29.020 1.00 88.62 190 LEU A CA 1
ATOM 1458 C C . LEU A 1 190 ? 24.867 -0.725 -28.352 1.00 88.62 190 LEU A C 1
ATOM 1460 O O . LEU A 1 190 ? 23.920 0.052 -28.460 1.00 88.62 190 LEU A O 1
ATOM 1464 N N . GLU A 1 191 ? 24.810 -1.862 -27.673 1.00 88.69 191 GLU A N 1
ATOM 1465 C CA . GLU A 1 191 ? 23.703 -2.257 -26.812 1.00 88.69 191 GLU A CA 1
ATOM 1466 C C . GLU A 1 191 ? 24.164 -2.207 -25.357 1.00 88.69 191 GLU A C 1
ATOM 1468 O O . GLU A 1 191 ? 25.218 -2.751 -25.015 1.00 88.69 191 GLU A O 1
ATOM 1473 N N . GLN A 1 192 ? 23.383 -1.548 -24.507 1.00 85.31 192 GLN A N 1
ATOM 1474 C CA . GLN A 1 192 ? 23.687 -1.383 -23.095 1.00 85.31 192 GLN A CA 1
ATOM 1475 C C . GLN A 1 192 ? 22.454 -1.668 -22.240 1.00 85.31 192 GLN A C 1
ATOM 1477 O O . GLN A 1 192 ? 21.373 -1.146 -22.500 1.00 85.31 192 GLN A O 1
ATOM 1482 N N . GLU A 1 193 ? 22.641 -2.467 -21.195 1.00 82.69 193 GLU A N 1
ATOM 1483 C CA . GLU A 1 193 ? 21.634 -2.713 -20.166 1.00 82.69 193 GLU A CA 1
ATOM 1484 C C . GLU A 1 193 ? 21.855 -1.746 -18.996 1.00 82.69 193 GLU A C 1
ATOM 1486 O O . GLU A 1 193 ? 22.958 -1.671 -18.443 1.00 82.69 193 GLU A O 1
ATOM 1491 N N . VAL A 1 194 ? 20.816 -1.006 -18.618 1.00 82.44 194 VAL A N 1
ATOM 1492 C CA . VAL A 1 194 ? 20.824 -0.016 -17.534 1.00 82.44 194 VAL A CA 1
ATOM 1493 C C . VAL A 1 194 ? 19.769 -0.362 -16.488 1.00 82.44 194 VAL A C 1
ATOM 1495 O O . VAL A 1 194 ? 18.716 -0.906 -16.815 1.00 82.44 194 VAL A O 1
ATOM 1498 N N . THR A 1 195 ? 20.026 -0.032 -15.222 1.00 77.06 195 THR A N 1
ATOM 1499 C CA . THR A 1 195 ? 19.035 -0.232 -14.151 1.00 77.06 195 THR A CA 1
ATOM 1500 C C . THR A 1 195 ? 18.177 1.016 -14.021 1.00 77.06 195 THR A C 1
ATOM 1502 O O . THR A 1 195 ? 18.715 2.107 -13.873 1.00 77.06 195 THR A O 1
ATOM 1505 N N . ILE A 1 196 ? 16.857 0.886 -14.041 1.00 79.69 196 ILE A N 1
ATOM 1506 C CA . ILE A 1 196 ? 15.920 1.991 -13.852 1.00 79.69 196 ILE A CA 1
ATOM 1507 C C . ILE A 1 196 ? 15.381 1.923 -12.431 1.00 79.69 196 ILE A C 1
ATOM 1509 O O . ILE A 1 196 ? 14.778 0.923 -12.052 1.00 79.69 196 ILE A O 1
ATOM 1513 N N . VAL A 1 197 ? 15.568 2.980 -11.644 1.00 71.69 197 VAL A N 1
ATOM 1514 C CA . VAL A 1 197 ? 15.033 3.035 -10.276 1.00 71.69 197 VAL A CA 1
ATOM 1515 C C . VAL A 1 197 ? 14.153 4.258 -10.058 1.00 71.69 197 VAL A C 1
ATOM 1517 O O . VAL A 1 197 ? 14.448 5.328 -10.604 1.00 71.69 197 VAL A O 1
ATOM 1520 N N . PRO A 1 198 ? 13.094 4.142 -9.243 1.00 71.06 198 PRO A N 1
ATOM 1521 C CA . PRO A 1 198 ? 12.330 5.290 -8.799 1.00 71.06 198 PRO A CA 1
ATOM 1522 C C . PRO A 1 198 ? 13.173 6.136 -7.838 1.00 71.06 198 PRO A C 1
ATOM 1524 O O . PRO A 1 198 ? 13.917 5.635 -6.991 1.00 71.06 198 PRO A O 1
ATOM 1527 N N . LYS A 1 199 ? 13.048 7.455 -7.957 1.00 69.31 199 LYS A N 1
ATOM 1528 C CA . LYS A 1 199 ? 13.621 8.442 -7.044 1.00 69.31 199 LYS A CA 1
ATOM 1529 C C . LYS A 1 199 ? 12.618 9.559 -6.771 1.00 69.31 199 LYS A C 1
ATOM 1531 O O . LYS A 1 199 ? 11.783 9.909 -7.603 1.00 69.31 199 LYS A O 1
ATOM 1536 N N . CYS A 1 200 ? 12.749 10.191 -5.615 1.00 68.69 200 CYS A N 1
ATOM 1537 C CA . CYS A 1 200 ? 11.963 11.376 -5.294 1.00 68.69 200 CYS A CA 1
ATOM 1538 C C . CYS A 1 200 ? 12.478 12.591 -6.088 1.00 68.69 200 CYS A C 1
ATOM 1540 O O . CYS A 1 200 ? 13.683 12.728 -6.332 1.00 68.69 200 CYS A O 1
ATOM 1542 N N . CYS A 1 201 ? 11.589 13.535 -6.407 1.00 69.00 201 CYS A N 1
ATOM 1543 C CA . CYS A 1 201 ? 11.985 14.819 -6.990 1.00 69.00 201 CYS A CA 1
ATOM 1544 C C . CYS A 1 201 ? 13.126 15.502 -6.240 1.00 69.00 201 CYS A C 1
ATOM 1546 O O . CYS A 1 201 ? 13.091 15.617 -5.014 1.00 69.00 201 CYS A O 1
ATOM 1548 N N . ASN A 1 202 ? 14.079 16.064 -6.990 1.00 67.94 202 ASN A N 1
ATOM 1549 C CA . ASN A 1 202 ? 15.184 16.873 -6.460 1.00 67.94 202 ASN A CA 1
ATOM 1550 C C . ASN A 1 202 ? 16.042 16.154 -5.401 1.00 67.94 202 ASN A C 1
ATOM 1552 O O . ASN A 1 202 ? 16.730 16.799 -4.607 1.00 67.94 202 ASN A O 1
ATOM 1556 N N . LYS A 1 203 ? 16.003 14.818 -5.376 1.00 68.12 203 LYS A N 1
ATOM 1557 C CA . LYS A 1 203 ? 16.808 13.978 -4.495 1.00 68.12 203 LYS A CA 1
ATOM 1558 C C . LYS A 1 203 ? 17.718 13.066 -5.308 1.00 68.12 203 LYS A C 1
ATOM 1560 O O . LYS A 1 203 ? 17.474 12.785 -6.483 1.00 68.12 203 LYS A O 1
ATOM 1565 N N . ALA A 1 204 ? 18.798 12.639 -4.661 1.00 64.06 204 ALA A N 1
ATOM 1566 C CA . ALA A 1 204 ? 19.657 11.598 -5.197 1.00 64.06 204 ALA A CA 1
ATOM 1567 C C . ALA A 1 204 ? 18.889 10.261 -5.264 1.00 64.06 204 ALA A C 1
ATOM 1569 O O . ALA A 1 204 ? 17.937 10.070 -4.499 1.00 64.06 204 ALA A O 1
ATOM 1570 N N . PRO A 1 205 ? 19.297 9.332 -6.144 1.00 58.91 205 PRO A N 1
ATOM 1571 C CA . PRO A 1 205 ? 18.774 7.967 -6.145 1.00 58.91 205 PRO A CA 1
ATOM 1572 C C . PRO A 1 205 ? 18.886 7.349 -4.745 1.00 58.91 205 PRO A C 1
ATOM 1574 O O . PRO A 1 205 ? 19.874 7.593 -4.050 1.00 58.91 205 PRO A O 1
ATOM 1577 N N . TYR A 1 206 ? 17.873 6.586 -4.326 1.00 54.06 206 TYR A N 1
ATOM 1578 C CA . TYR A 1 206 ? 17.786 5.927 -3.009 1.00 54.06 206 TYR A CA 1
ATOM 1579 C C . TYR A 1 206 ? 17.741 6.847 -1.775 1.00 54.06 206 TYR A C 1
ATOM 1581 O O . TYR A 1 206 ? 17.698 6.360 -0.646 1.00 54.06 206 TYR A O 1
ATOM 1589 N N . ALA A 1 207 ? 17.734 8.172 -1.942 1.00 48.53 207 ALA A N 1
ATOM 1590 C CA . ALA A 1 207 ? 17.540 9.080 -0.817 1.00 48.53 207 ALA A CA 1
ATOM 1591 C C . ALA A 1 207 ? 16.069 9.072 -0.370 1.00 48.53 207 ALA A C 1
ATOM 1593 O O . ALA A 1 207 ? 15.163 9.144 -1.198 1.00 48.53 207 ALA A O 1
ATOM 1594 N N . ALA A 1 208 ? 15.836 9.034 0.945 1.00 46.78 208 ALA A N 1
ATOM 1595 C CA . ALA A 1 208 ? 14.491 8.989 1.515 1.00 46.78 208 ALA A CA 1
ATOM 1596 C C . ALA A 1 208 ? 13.624 10.187 1.069 1.00 46.78 208 ALA A C 1
ATOM 1598 O O . ALA A 1 208 ? 14.057 11.347 1.136 1.00 46.78 208 ALA A O 1
ATOM 1599 N N . CYS A 1 209 ? 12.385 9.912 0.648 1.00 51.50 209 CYS A N 1
ATOM 1600 C CA . CYS A 1 209 ? 11.412 10.949 0.316 1.00 51.50 209 CYS A CA 1
ATOM 1601 C C . CYS A 1 209 ? 10.894 11.602 1.603 1.00 51.50 209 CYS A C 1
ATOM 1603 O O . CYS A 1 209 ? 10.365 10.938 2.490 1.00 51.50 209 CYS A O 1
ATOM 1605 N N . SER A 1 210 ? 10.991 12.927 1.700 1.00 46.41 210 SER A N 1
ATOM 1606 C CA . SER A 1 210 ? 10.213 13.685 2.678 1.00 46.41 210 SER A CA 1
ATOM 1607 C C . SER A 1 210 ? 8.822 13.929 2.085 1.00 46.41 210 SER A C 1
ATOM 1609 O O . SER A 1 210 ? 8.718 14.658 1.100 1.00 46.41 210 SER A O 1
ATOM 1611 N N . SER A 1 211 ? 7.785 13.338 2.688 1.00 45.22 211 SER A N 1
ATOM 1612 C CA . SER A 1 211 ? 6.344 13.451 2.370 1.00 45.22 211 SER A CA 1
ATOM 1613 C C . SER A 1 211 ? 5.835 12.728 1.108 1.00 45.22 211 SER A C 1
ATOM 1615 O O . SER A 1 211 ? 5.639 13.332 0.057 1.00 45.22 211 SER A O 1
ATOM 1617 N N . SER A 1 212 ? 5.533 11.434 1.245 1.00 44.19 212 SER A N 1
ATOM 1618 C CA . SER A 1 212 ? 4.707 10.670 0.302 1.00 44.19 212 SER A CA 1
ATOM 1619 C C . SER A 1 212 ? 3.796 9.707 1.066 1.00 44.19 212 SER A C 1
ATOM 1621 O O . SER A 1 212 ? 4.264 8.935 1.889 1.00 44.19 212 SER A O 1
ATOM 1623 N N . GLY A 1 213 ? 2.488 9.804 0.846 1.00 51.00 213 GLY A N 1
ATOM 1624 C CA . GLY A 1 213 ? 1.459 8.986 1.476 1.00 51.00 213 GLY A CA 1
ATOM 1625 C C . GLY A 1 213 ? 1.655 7.488 1.253 1.00 51.00 213 GLY A C 1
ATOM 1626 O O . GLY A 1 213 ? 2.284 7.055 0.289 1.00 51.00 213 GLY A O 1
ATOM 1627 N N . TRP A 1 214 ? 1.096 6.676 2.140 1.00 60.09 214 TRP A N 1
ATOM 1628 C CA . TRP A 1 214 ? 0.872 5.257 1.878 1.00 60.09 214 TRP A CA 1
ATOM 1629 C C . TRP A 1 214 ? -0.097 5.116 0.692 1.00 60.09 214 TRP A C 1
ATOM 1631 O O . TRP A 1 214 ? -1.202 5.624 0.760 1.00 60.09 214 TRP A O 1
ATOM 1641 N N . GLY A 1 215 ? 0.313 4.526 -0.430 1.00 65.88 215 GLY A N 1
ATOM 1642 C CA . GLY A 1 215 ? -0.477 4.535 -1.668 1.00 65.88 215 GLY A CA 1
ATOM 1643 C C . GLY A 1 215 ? -1.571 3.471 -1.742 1.00 65.88 215 GLY A C 1
ATOM 1644 O O . GLY A 1 215 ? -2.333 3.482 -2.702 1.00 65.88 215 GLY A O 1
ATOM 1645 N N . TYR A 1 216 ? -1.643 2.563 -0.765 1.00 79.75 216 TYR A N 1
ATOM 1646 C CA . TYR A 1 216 ? -2.429 1.333 -0.863 1.00 79.75 216 TYR A CA 1
ATOM 1647 C C . TYR A 1 216 ? -3.606 1.310 0.114 1.00 79.75 216 TYR A C 1
ATOM 1649 O O . TYR A 1 216 ? -3.447 1.555 1.309 1.00 79.75 216 TYR A O 1
ATOM 1657 N N . GLY A 1 217 ? -4.787 0.954 -0.379 1.00 87.38 217 GLY A N 1
ATOM 1658 C CA . GLY A 1 217 ? -5.911 0.556 0.462 1.00 87.38 217 GLY A CA 1
ATOM 1659 C C . GLY A 1 217 ? -5.666 -0.812 1.098 1.00 87.38 217 GLY A C 1
ATOM 1660 O O . GLY A 1 217 ? -5.941 -1.001 2.282 1.00 87.38 217 GLY A O 1
ATOM 1661 N N . LEU A 1 218 ? -5.060 -1.728 0.335 1.00 93.38 218 LEU A N 1
ATOM 1662 C CA . LEU A 1 218 ? -4.606 -3.036 0.800 1.00 93.38 218 LEU A CA 1
ATOM 1663 C C . LEU A 1 218 ? -3.155 -3.284 0.375 1.00 93.38 218 LEU A C 1
ATOM 1665 O O . LEU A 1 218 ? -2.837 -3.224 -0.810 1.00 93.38 218 LEU A O 1
ATOM 1669 N N . ALA A 1 219 ? -2.293 -3.639 1.323 1.00 91.38 219 ALA A N 1
ATOM 1670 C CA . ALA A 1 219 ? -1.021 -4.288 1.023 1.00 91.38 219 ALA A CA 1
ATOM 1671 C C . ALA A 1 219 ? -0.938 -5.632 1.743 1.00 91.38 219 ALA A C 1
ATOM 1673 O O . ALA A 1 219 ? -1.151 -5.715 2.955 1.00 91.38 219 ALA A O 1
ATOM 1674 N N . THR A 1 220 ? -0.645 -6.689 0.995 1.00 93.00 220 THR A N 1
ATOM 1675 C CA . THR A 1 220 ? -0.620 -8.051 1.529 1.00 93.00 220 THR A CA 1
ATOM 1676 C C . THR A 1 220 ? 0.400 -8.930 0.818 1.00 93.00 220 THR A C 1
ATOM 1678 O O . THR A 1 220 ? 0.834 -8.608 -0.287 1.00 93.00 220 THR A O 1
ATOM 1681 N N . LYS A 1 221 ? 0.850 -10.024 1.438 1.00 89.19 221 LYS A N 1
ATOM 1682 C CA . LYS A 1 221 ? 1.753 -10.953 0.753 1.00 89.19 221 LYS A CA 1
ATOM 1683 C C . LYS A 1 221 ? 1.005 -11.854 -0.205 1.00 89.19 221 LYS A C 1
ATOM 1685 O O . LYS A 1 221 ? 1.515 -12.099 -1.290 1.00 89.19 221 LYS A O 1
ATOM 1690 N N . ASN A 1 222 ? -0.176 -12.322 0.184 1.00 91.12 222 ASN A N 1
ATOM 1691 C CA . ASN A 1 222 ? -1.048 -13.125 -0.660 1.00 91.12 222 ASN A CA 1
ATOM 1692 C C . ASN A 1 222 ? -2.474 -12.581 -0.584 1.00 91.12 222 ASN A C 1
ATOM 1694 O O . ASN A 1 222 ? -2.943 -12.205 0.489 1.00 91.12 222 ASN A O 1
ATOM 1698 N N . ILE A 1 223 ? -3.171 -12.574 -1.718 1.00 91.31 223 ILE A N 1
ATOM 1699 C CA . ILE A 1 223 ? -4.567 -12.145 -1.794 1.00 91.31 223 ILE A CA 1
ATOM 1700 C C . ILE A 1 223 ? -5.432 -13.221 -2.450 1.00 91.31 223 ILE A C 1
ATOM 1702 O O . ILE A 1 223 ? -5.099 -13.729 -3.526 1.00 91.31 223 ILE A O 1
ATOM 1706 N N . ALA A 1 224 ? -6.562 -13.522 -1.818 1.00 90.31 224 ALA A N 1
ATOM 1707 C CA . ALA A 1 224 ? -7.620 -14.371 -2.346 1.00 90.31 224 ALA A CA 1
ATOM 1708 C C . ALA A 1 224 ? -8.959 -13.670 -2.116 1.00 90.31 224 ALA A C 1
ATOM 1710 O O . ALA A 1 224 ? -9.466 -13.640 -1.004 1.00 90.31 224 ALA A O 1
ATOM 1711 N N . LEU A 1 225 ? -9.526 -13.054 -3.153 1.00 86.38 225 LEU A N 1
ATOM 1712 C CA . LEU A 1 225 ? -10.766 -12.299 -2.977 1.00 86.38 225 LEU A CA 1
ATOM 1713 C C . LEU A 1 225 ? -12.020 -13.167 -3.085 1.00 86.38 225 LEU A C 1
ATOM 1715 O O . LEU A 1 225 ? -13.041 -12.836 -2.512 1.00 86.38 225 LEU A O 1
ATOM 1719 N N . GLN A 1 226 ? -11.980 -14.284 -3.800 1.00 83.44 226 GLN A N 1
ATOM 1720 C CA . GLN A 1 226 ? -13.156 -15.055 -4.226 1.00 83.44 226 GLN A CA 1
ATOM 1721 C C . GLN A 1 226 ? -14.239 -14.136 -4.802 1.00 83.44 226 GLN A C 1
ATOM 1723 O O . GLN A 1 226 ? -14.186 -13.813 -5.987 1.00 83.44 226 GLN A O 1
ATOM 1728 N N . LEU A 1 227 ? -15.159 -13.687 -3.953 1.00 81.25 227 LEU A N 1
ATOM 1729 C CA . LEU A 1 227 ? -16.260 -12.790 -4.272 1.00 81.25 227 LEU A CA 1
ATOM 1730 C C . LEU A 1 227 ? -16.176 -11.445 -3.512 1.00 81.25 227 LEU A C 1
ATOM 1732 O O . LEU A 1 227 ? -16.925 -10.535 -3.816 1.00 81.25 227 LEU A O 1
ATOM 1736 N N . GLY A 1 228 ? -15.259 -11.258 -2.565 1.00 85.38 228 GLY A N 1
ATOM 1737 C CA . GLY A 1 228 ? -15.119 -10.011 -1.811 1.00 85.38 228 GLY A CA 1
ATOM 1738 C C . GLY A 1 228 ? -14.492 -8.858 -2.601 1.00 85.38 228 GLY A C 1
ATOM 1739 O O . GLY A 1 228 ? -13.622 -9.058 -3.443 1.00 85.38 228 GLY A O 1
ATOM 1740 N N . ASP A 1 229 ? -14.909 -7.633 -2.294 1.00 87.88 229 ASP A N 1
ATOM 1741 C CA . ASP A 1 229 ? -14.562 -6.439 -3.071 1.00 87.88 229 ASP A CA 1
ATOM 1742 C C . ASP A 1 229 ? -13.641 -5.475 -2.293 1.00 87.88 229 ASP A C 1
ATOM 1744 O O . ASP A 1 229 ? -13.723 -5.349 -1.069 1.00 87.88 229 ASP A O 1
ATOM 1748 N N . ILE A 1 230 ? -12.791 -4.741 -3.013 1.00 90.38 230 ILE A N 1
ATOM 1749 C CA . ILE A 1 230 ? -11.948 -3.648 -2.517 1.00 90.38 230 ILE A CA 1
ATOM 1750 C C . ILE A 1 230 ? -12.302 -2.383 -3.296 1.00 90.38 230 ILE A C 1
ATOM 1752 O O . ILE A 1 230 ? -11.955 -2.239 -4.470 1.00 90.38 230 ILE A O 1
ATOM 1756 N N . ILE A 1 231 ? -12.995 -1.462 -2.635 1.00 88.19 231 ILE A N 1
ATOM 1757 C CA . ILE A 1 231 ? -13.638 -0.312 -3.277 1.00 88.19 231 ILE A CA 1
ATOM 1758 C C . ILE A 1 231 ? -13.341 0.988 -2.539 1.00 88.19 231 ILE A C 1
ATOM 1760 O O . ILE A 1 231 ? -13.029 0.984 -1.347 1.00 88.19 231 ILE A O 1
ATOM 1764 N N . ASP A 1 232 ? -13.459 2.113 -3.237 1.00 84.12 232 ASP A N 1
ATOM 1765 C CA . ASP A 1 232 ? -13.402 3.424 -2.591 1.00 84.12 232 ASP A CA 1
ATOM 1766 C C . ASP A 1 232 ? -14.728 3.753 -1.891 1.00 84.12 232 ASP A C 1
ATOM 1768 O O . ASP A 1 232 ? -15.809 3.391 -2.354 1.00 84.12 232 ASP A O 1
ATOM 1772 N N . GLU A 1 233 ? -14.649 4.481 -0.774 1.00 84.50 233 GLU A N 1
ATOM 1773 C CA . GLU A 1 233 ? -15.822 4.981 -0.043 1.00 84.50 233 GLU A CA 1
ATOM 1774 C C . GLU A 1 233 ? -16.702 5.901 -0.902 1.00 84.50 233 GLU A C 1
ATOM 1776 O O . GLU A 1 233 ? -17.925 5.893 -0.775 1.00 84.50 233 GLU A O 1
ATOM 1781 N N . VAL A 1 234 ? -16.079 6.697 -1.772 1.00 79.94 234 VAL A N 1
ATOM 1782 C CA . VAL A 1 234 ? -16.754 7.608 -2.700 1.00 79.94 234 VAL A CA 1
ATOM 1783 C C . VAL A 1 234 ? -16.321 7.236 -4.108 1.00 79.94 234 VAL A C 1
ATOM 1785 O O . VAL A 1 234 ? -15.128 7.144 -4.362 1.00 79.94 234 VAL A O 1
ATOM 1788 N N . ARG A 1 235 ? -17.271 7.041 -5.029 1.00 70.31 235 ARG A N 1
ATOM 1789 C CA . ARG A 1 235 ? -16.995 6.619 -6.411 1.00 70.31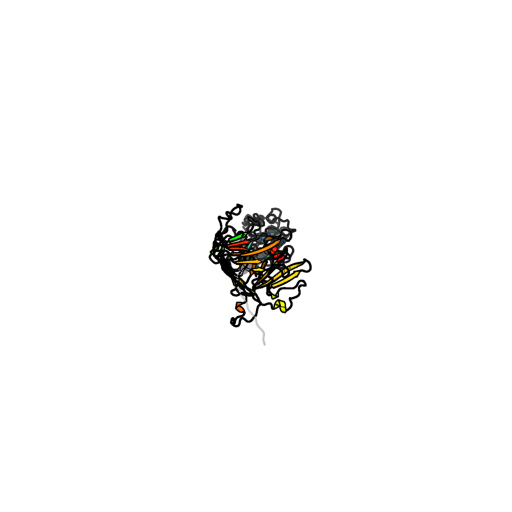 235 ARG A CA 1
ATOM 1790 C C . ARG A 1 235 ? -17.652 7.563 -7.427 1.00 70.31 235 ARG A C 1
ATOM 1792 O O . ARG A 1 235 ? -18.757 8.033 -7.161 1.00 70.31 235 ARG A O 1
ATOM 1799 N N . PRO A 1 236 ? -17.031 7.803 -8.599 1.00 62.31 236 PRO A N 1
ATOM 1800 C CA . PRO A 1 236 ? -15.649 7.473 -8.949 1.00 62.31 236 PRO A CA 1
ATOM 1801 C C . PRO A 1 236 ? -14.648 8.466 -8.327 1.00 62.31 236 PRO A C 1
ATOM 1803 O O . PRO A 1 236 ? -14.891 9.671 -8.267 1.00 62.31 236 PRO A O 1
ATOM 1806 N N . THR A 1 237 ? -13.482 7.973 -7.927 1.00 57.84 237 THR A N 1
ATOM 1807 C CA . THR A 1 237 ? -12.372 8.754 -7.352 1.00 57.84 237 THR A CA 1
ATOM 1808 C C . THR A 1 237 ? -11.133 8.609 -8.225 1.00 57.84 237 THR A C 1
ATOM 1810 O O . THR A 1 237 ? -10.784 7.527 -8.696 1.00 57.84 237 THR A O 1
ATOM 1813 N N . THR A 1 238 ? -10.461 9.724 -8.515 1.00 56.97 238 THR A N 1
ATOM 1814 C CA . THR A 1 238 ? -9.222 9.730 -9.307 1.00 56.97 238 THR A CA 1
ATOM 1815 C C . THR A 1 238 ? -8.212 10.695 -8.677 1.00 56.97 238 THR A C 1
ATOM 1817 O O . THR A 1 238 ? -8.456 11.904 -8.688 1.00 56.97 238 THR A O 1
ATOM 1820 N N . PRO A 1 239 ? -7.074 10.204 -8.147 1.00 60.72 239 PRO A N 1
ATOM 1821 C CA . PRO A 1 239 ? -6.684 8.792 -8.045 1.00 60.72 239 PRO A CA 1
ATOM 1822 C C . PRO A 1 239 ? -7.546 8.016 -7.032 1.00 60.72 239 PRO A C 1
ATOM 1824 O O . PRO A 1 239 ? -8.051 8.596 -6.073 1.00 60.72 239 PRO A O 1
ATOM 1827 N N . SER A 1 240 ? -7.702 6.712 -7.264 1.00 68.88 240 SER A N 1
ATOM 1828 C CA . SER A 1 240 ? -8.396 5.795 -6.354 1.00 68.88 240 SER A CA 1
ATOM 1829 C C . SER A 1 240 ? -7.576 5.580 -5.077 1.00 68.88 240 SER A C 1
ATOM 1831 O O . SER A 1 240 ? -6.345 5.524 -5.130 1.00 68.88 240 SER A O 1
ATOM 1833 N N . GLY A 1 241 ? -8.243 5.447 -3.930 1.00 72.75 241 GLY A N 1
ATOM 1834 C CA . GLY A 1 241 ? -7.626 5.054 -2.655 1.00 72.75 241 GLY A CA 1
ATOM 1835 C C . GLY A 1 241 ? -7.506 3.535 -2.505 1.00 72.75 241 GLY A C 1
ATOM 1836 O O . GLY A 1 241 ? -6.569 3.045 -1.878 1.00 72.75 241 GLY A O 1
ATOM 1837 N N . ALA A 1 242 ? -8.407 2.796 -3.150 1.00 83.19 242 ALA A N 1
ATOM 1838 C CA . ALA A 1 242 ? -8.531 1.340 -3.178 1.00 83.19 242 ALA A CA 1
ATOM 1839 C C . ALA A 1 242 ? -7.422 0.591 -3.944 1.00 83.19 242 ALA A C 1
ATOM 1841 O O . ALA A 1 242 ? -7.666 -0.469 -4.518 1.00 83.19 242 ALA A O 1
ATOM 1842 N N . ASN A 1 243 ? -6.198 1.127 -3.980 1.00 83.56 243 ASN A N 1
ATOM 1843 C CA . ASN A 1 243 ? -5.075 0.466 -4.644 1.00 83.56 243 ASN A CA 1
ATOM 1844 C C . ASN A 1 243 ? -4.629 -0.764 -3.844 1.00 83.56 243 ASN A C 1
ATOM 1846 O O . ASN A 1 243 ? -4.605 -0.739 -2.609 1.00 83.56 243 ASN A O 1
ATOM 1850 N N . VAL A 1 244 ? -4.236 -1.816 -4.555 1.00 85.56 244 VAL A N 1
ATOM 1851 C CA . VAL A 1 244 ? -3.858 -3.111 -3.990 1.00 85.56 244 VAL A CA 1
ATOM 1852 C C . VAL A 1 244 ? -2.435 -3.453 -4.394 1.00 85.56 244 VAL A C 1
ATOM 1854 O O . VAL A 1 244 ? -2.105 -3.455 -5.579 1.00 85.56 244 VAL A O 1
ATOM 1857 N N . HIS A 1 245 ? -1.612 -3.799 -3.409 1.00 84.31 245 HIS A N 1
ATOM 1858 C CA . HIS A 1 245 ? -0.289 -4.363 -3.634 1.00 84.31 245 HIS A CA 1
ATOM 1859 C C . HIS A 1 245 ? -0.200 -5.778 -3.070 1.00 84.31 245 HIS A C 1
ATOM 1861 O O . HIS A 1 245 ? -0.499 -5.989 -1.890 1.00 84.31 245 HIS A O 1
ATOM 1867 N N . CYS A 1 246 ? 0.235 -6.731 -3.896 1.00 83.44 246 CYS A N 1
ATOM 1868 C CA . CYS A 1 246 ? 0.453 -8.109 -3.473 1.00 83.44 246 CYS A CA 1
ATOM 1869 C C . CYS A 1 246 ? 1.878 -8.603 -3.747 1.00 83.44 246 CYS A C 1
ATOM 1871 O O . CYS A 1 246 ? 2.296 -8.677 -4.898 1.00 83.44 246 CYS A O 1
ATOM 1873 N N . VAL A 1 247 ? 2.591 -9.034 -2.706 1.00 79.19 247 VAL A N 1
ATOM 1874 C CA . VAL A 1 247 ? 4.011 -9.416 -2.828 1.00 79.19 247 VAL A CA 1
ATOM 1875 C C . VAL A 1 247 ? 4.224 -10.694 -3.636 1.00 79.19 247 VAL A C 1
ATOM 1877 O O . VAL A 1 247 ? 5.020 -10.708 -4.570 1.00 79.19 247 VAL A O 1
ATOM 1880 N N . ASN A 1 248 ? 3.512 -11.768 -3.294 1.00 84.69 248 ASN A N 1
ATOM 1881 C CA . ASN A 1 248 ? 3.716 -13.104 -3.866 1.00 84.69 248 ASN A CA 1
ATOM 1882 C C . ASN A 1 248 ? 2.719 -13.431 -4.989 1.00 84.69 248 ASN A C 1
ATOM 1884 O O . ASN A 1 248 ? 2.496 -14.601 -5.301 1.00 84.69 248 ASN A O 1
ATOM 1888 N N . CYS A 1 249 ? 2.075 -12.415 -5.558 1.00 80.00 249 CYS A N 1
ATOM 1889 C CA . CYS A 1 249 ? 1.119 -12.589 -6.641 1.00 80.00 249 CYS A CA 1
ATOM 1890 C C . CYS A 1 249 ? 1.784 -12.489 -8.011 1.00 80.00 249 CYS A C 1
ATOM 1892 O O . CYS A 1 249 ? 2.807 -11.821 -8.173 1.00 80.00 249 CYS A O 1
ATOM 1894 N N . ASP A 1 250 ? 1.143 -13.090 -9.012 1.00 77.62 250 ASP A N 1
ATOM 1895 C CA . ASP A 1 250 ? 1.524 -12.896 -10.408 1.00 77.62 250 ASP A CA 1
ATOM 1896 C C . ASP A 1 250 ? 1.424 -11.410 -10.791 1.00 77.62 250 ASP A C 1
ATOM 1898 O O . ASP A 1 250 ? 0.677 -10.635 -10.183 1.00 77.62 250 ASP A O 1
ATOM 1902 N N . GLU A 1 251 ? 2.180 -11.001 -11.808 1.00 70.94 251 GLU A N 1
ATOM 1903 C CA . GLU A 1 251 ? 2.129 -9.637 -12.337 1.00 70.94 251 GLU A CA 1
ATOM 1904 C C . GLU A 1 251 ? 0.700 -9.291 -12.793 1.00 70.94 251 GLU A C 1
ATOM 1906 O O . GLU A 1 251 ? 0.084 -10.068 -13.536 1.00 70.94 251 GLU A O 1
ATOM 1911 N N . PRO A 1 252 ? 0.120 -8.167 -12.329 1.00 67.94 252 PRO A N 1
ATOM 1912 C CA . PRO A 1 252 ? -1.205 -7.774 -12.766 1.00 67.94 252 PRO A CA 1
ATOM 1913 C C . PRO A 1 252 ? -1.178 -7.432 -14.259 1.00 67.94 252 PRO A C 1
ATOM 1915 O O . PRO A 1 252 ? -0.219 -6.829 -14.742 1.00 67.94 252 PRO A O 1
ATOM 1918 N N . PRO A 1 253 ? -2.235 -7.780 -15.010 1.00 61.47 253 PRO A N 1
ATOM 1919 C CA . PRO A 1 253 ? -2.295 -7.425 -16.415 1.00 61.47 253 PRO A CA 1
ATOM 1920 C C . PRO A 1 253 ? -2.270 -5.896 -16.591 1.00 61.47 253 PRO A C 1
ATOM 1922 O O . PRO A 1 253 ? -2.835 -5.167 -15.762 1.00 61.47 253 PRO A O 1
ATOM 1925 N N . PRO A 1 254 ? -1.653 -5.404 -17.683 1.00 53.28 254 PRO A N 1
ATOM 1926 C CA . PRO A 1 254 ? -1.428 -3.976 -17.909 1.00 53.28 254 PRO A CA 1
ATOM 1927 C C . PRO A 1 254 ? -2.738 -3.202 -18.074 1.00 53.28 254 PRO A C 1
ATOM 1929 O O . PRO A 1 254 ? -2.823 -2.014 -17.755 1.00 53.28 254 PRO A O 1
ATOM 1932 N N . GLU A 1 255 ? -3.783 -3.867 -18.565 1.00 57.28 255 GLU A N 1
ATOM 1933 C CA . GLU A 1 255 ? -5.117 -3.296 -18.614 1.00 57.28 255 GLU A CA 1
ATOM 1934 C C . GLU A 1 255 ? -5.821 -3.497 -17.275 1.00 57.28 255 GLU A C 1
ATOM 1936 O O . GLU A 1 255 ? -6.074 -4.620 -16.835 1.00 57.28 255 GLU A O 1
ATOM 1941 N N . LYS A 1 256 ? -6.222 -2.384 -16.649 1.00 59.25 256 LYS A N 1
ATOM 1942 C CA . LYS A 1 256 ? -7.016 -2.385 -15.412 1.00 59.25 256 LYS A CA 1
ATOM 1943 C C . LYS A 1 256 ? -8.249 -3.292 -15.515 1.00 59.25 256 LYS A C 1
ATOM 1945 O O . LYS A 1 256 ? -8.606 -3.935 -14.543 1.00 59.25 256 LYS A O 1
ATOM 1950 N N . CYS A 1 257 ? -8.848 -3.383 -16.700 1.00 64.44 257 CYS A N 1
ATOM 1951 C CA . CYS A 1 257 ? -10.053 -4.163 -16.981 1.00 64.44 257 CYS A CA 1
ATOM 1952 C C . CYS A 1 257 ? -9.821 -5.656 -17.183 1.00 64.44 257 CYS A C 1
ATOM 1954 O O . CYS A 1 257 ? -10.777 -6.433 -17.194 1.00 64.44 257 CYS A O 1
ATOM 1956 N N . GLU A 1 258 ? -8.574 -6.068 -17.375 1.00 64.62 258 GLU A N 1
ATOM 1957 C CA . GLU A 1 258 ? -8.262 -7.477 -17.497 1.00 64.62 258 GLU A CA 1
ATOM 1958 C C . GLU A 1 258 ? -8.275 -8.125 -16.110 1.00 64.62 258 GLU A C 1
ATOM 1960 O O . GLU A 1 258 ? -7.698 -7.581 -15.161 1.00 64.62 258 GLU A O 1
ATOM 1965 N N . PRO A 1 259 ? -8.933 -9.284 -15.960 1.00 71.19 259 PRO A N 1
ATOM 1966 C CA . PRO A 1 259 ? -8.939 -10.005 -14.701 1.00 71.19 259 PRO A CA 1
ATOM 1967 C C . PRO A 1 259 ? -7.524 -10.398 -14.271 1.00 71.19 259 PRO A C 1
ATOM 1969 O O . PRO A 1 259 ? -6.762 -10.959 -15.057 1.00 71.19 259 PRO A O 1
ATOM 1972 N N . TRP A 1 260 ? -7.187 -10.133 -13.014 1.00 73.88 260 TRP A N 1
ATOM 1973 C CA . TRP A 1 260 ? -5.897 -10.486 -12.435 1.00 73.88 260 TRP A CA 1
ATOM 1974 C C . TRP A 1 260 ? -5.960 -11.906 -11.885 1.00 73.88 260 TRP A C 1
ATOM 1976 O O . TRP A 1 260 ? -6.851 -12.229 -11.103 1.00 73.88 260 TRP A O 1
ATOM 1986 N N . THR A 1 261 ? -5.044 -12.774 -12.311 1.00 74.06 261 THR A N 1
ATOM 1987 C CA . THR A 1 261 ? -4.927 -14.099 -11.699 1.00 74.06 261 THR A CA 1
ATOM 1988 C C . THR A 1 261 ? -3.981 -13.991 -10.514 1.00 74.06 261 THR A C 1
ATOM 1990 O O . THR A 1 261 ? -2.823 -13.646 -10.692 1.00 74.06 261 THR A O 1
ATOM 1993 N N . SER A 1 262 ? -4.483 -14.248 -9.312 1.00 71.12 262 SER A N 1
ATOM 1994 C CA . SER A 1 262 ? -3.696 -14.274 -8.079 1.00 71.12 262 SER A CA 1
ATOM 1995 C C . SER A 1 262 ? -4.059 -15.525 -7.295 1.00 71.12 262 SER A C 1
ATOM 1997 O O . SER A 1 262 ? -5.236 -15.872 -7.211 1.00 71.12 262 SER A O 1
ATOM 1999 N N . ALA A 1 263 ? -3.059 -16.218 -6.740 1.00 66.44 263 ALA A N 1
ATOM 2000 C CA . ALA A 1 263 ? -3.252 -17.419 -5.922 1.00 66.44 263 ALA A CA 1
ATOM 2001 C C . ALA A 1 263 ? -4.150 -18.494 -6.586 1.00 66.44 263 ALA A C 1
ATOM 2003 O O . ALA A 1 263 ? -4.892 -19.213 -5.921 1.00 66.44 263 ALA A O 1
ATOM 2004 N N . GLY A 1 264 ? -4.100 -18.607 -7.921 1.00 64.31 264 GLY A N 1
ATOM 2005 C CA . GLY A 1 264 ? -4.923 -19.551 -8.689 1.00 64.31 264 GLY A CA 1
ATOM 2006 C C . GLY A 1 264 ? -6.387 -19.134 -8.882 1.00 64.31 264 GLY A C 1
ATOM 2007 O O . GLY A 1 264 ? -7.174 -19.916 -9.417 1.00 64.31 264 GLY A O 1
ATOM 2008 N N . GLN A 1 265 ? -6.756 -17.913 -8.495 1.00 70.62 265 GLN A N 1
ATOM 2009 C CA . GLN A 1 265 ? -8.089 -17.355 -8.664 1.00 70.62 265 GLN A CA 1
ATOM 2010 C C . GLN A 1 265 ? -8.085 -16.196 -9.662 1.00 70.62 265 GLN A C 1
ATOM 2012 O O . GLN A 1 265 ? -7.179 -15.369 -9.682 1.00 70.62 265 GLN A O 1
ATOM 2017 N N . LYS A 1 266 ? -9.146 -16.109 -10.468 1.00 67.94 266 LYS A N 1
ATOM 2018 C CA . LYS A 1 266 ? -9.421 -14.965 -11.334 1.00 67.94 266 LYS A CA 1
ATOM 2019 C C . LYS A 1 266 ? -10.150 -13.874 -10.539 1.00 67.94 266 LYS A C 1
ATOM 2021 O O . LYS A 1 266 ? -11.294 -14.072 -10.136 1.00 67.94 266 LYS A O 1
ATOM 2026 N N . ILE A 1 267 ? -9.479 -12.750 -10.329 1.00 72.69 267 ILE A N 1
ATOM 2027 C CA . ILE A 1 267 ? -9.998 -11.527 -9.711 1.00 72.69 267 ILE A CA 1
ATOM 2028 C C . ILE A 1 267 ? -10.480 -10.619 -10.838 1.00 72.69 267 ILE A C 1
ATOM 2030 O O . ILE A 1 267 ? -9.718 -10.313 -11.756 1.00 72.69 267 ILE A O 1
ATOM 2034 N N . THR A 1 268 ? -11.746 -10.220 -10.816 1.00 65.38 268 THR A N 1
ATOM 2035 C CA . THR A 1 268 ? -12.337 -9.425 -11.900 1.00 65.38 268 THR A CA 1
ATOM 2036 C C . THR A 1 268 ? -12.214 -7.945 -11.566 1.00 65.38 268 THR A C 1
ATOM 2038 O O . THR A 1 268 ? -12.264 -7.562 -10.408 1.00 65.38 268 THR A O 1
ATOM 2041 N N . VAL A 1 269 ? -12.054 -7.088 -12.568 1.00 59.41 269 VAL A N 1
ATOM 2042 C CA . VAL A 1 269 ? -12.229 -5.645 -12.377 1.00 59.41 269 VAL A CA 1
ATOM 2043 C C . VAL A 1 269 ? -13.480 -5.244 -13.116 1.00 59.41 269 VAL A C 1
ATOM 2045 O O . VAL A 1 269 ? -13.657 -5.625 -14.276 1.00 59.41 269 VAL A O 1
ATOM 2048 N N . ASP A 1 270 ? -14.352 -4.489 -12.457 1.00 57.50 270 ASP A N 1
ATOM 2049 C CA . ASP A 1 270 ? -15.490 -3.946 -13.163 1.00 57.50 270 ASP A CA 1
ATOM 2050 C C . ASP A 1 270 ? -15.111 -2.671 -13.917 1.00 57.50 270 ASP A C 1
ATOM 2052 O O . ASP A 1 270 ? -14.927 -1.595 -13.354 1.00 57.50 270 ASP A O 1
ATOM 2056 N N . CYS A 1 271 ? -15.017 -2.807 -15.235 1.00 58.28 271 CYS A N 1
ATOM 2057 C CA . CYS A 1 271 ? -14.808 -1.680 -16.130 1.00 58.28 271 CYS A CA 1
ATOM 2058 C C . CYS A 1 271 ? -16.089 -1.091 -16.718 1.00 58.28 271 CYS A C 1
ATOM 2060 O O . CYS A 1 271 ? -16.019 -0.117 -17.470 1.00 58.28 271 CYS A O 1
ATOM 2062 N N . SER A 1 272 ? -17.255 -1.654 -16.389 1.00 54.72 272 SER A N 1
ATOM 2063 C CA . SER A 1 272 ? -18.541 -1.150 -16.869 1.00 54.72 272 SER A CA 1
ATOM 2064 C C . SER A 1 272 ? -19.116 -0.027 -15.989 1.00 54.72 272 SER A C 1
ATOM 2066 O O . SER A 1 272 ? -19.821 0.837 -16.516 1.00 54.72 272 SER A O 1
ATOM 2068 N N . ALA A 1 273 ? -18.733 0.048 -14.706 1.00 49.97 273 ALA A N 1
ATOM 2069 C CA . ALA A 1 273 ? -19.193 1.053 -13.741 1.00 49.97 273 ALA A CA 1
ATOM 2070 C C . ALA A 1 273 ? -18.386 2.344 -13.648 1.00 49.97 273 ALA A C 1
ATOM 2072 O O . ALA A 1 273 ? -18.874 3.288 -13.028 1.00 49.97 273 ALA A O 1
ATOM 2073 N N . PHE A 1 274 ? -17.200 2.453 -14.261 1.00 50.19 274 PHE A N 1
ATOM 2074 C CA . PHE A 1 274 ? -16.361 3.663 -14.128 1.00 50.19 274 PHE A CA 1
ATOM 2075 C C . PHE A 1 274 ? -17.065 4.970 -14.549 1.00 50.19 274 PHE A C 1
ATOM 2077 O O . PHE A 1 274 ? -16.581 6.051 -14.226 1.00 50.19 274 PHE A O 1
ATOM 2084 N N . ASN A 1 275 ? -18.213 4.883 -15.235 1.00 48.69 275 ASN A N 1
ATOM 2085 C CA . ASN A 1 275 ? -19.003 6.021 -15.702 1.00 48.69 275 ASN A CA 1
ATOM 2086 C C . ASN A 1 275 ? -20.416 6.134 -15.088 1.00 48.69 275 ASN A C 1
ATOM 2088 O O . ASN A 1 275 ? -21.194 6.958 -15.570 1.00 48.69 275 ASN A O 1
ATOM 2092 N N . GLN A 1 276 ? -20.797 5.331 -14.087 1.00 49.94 276 GLN A N 1
ATOM 2093 C CA . GLN A 1 276 ? -22.141 5.397 -13.489 1.00 49.94 276 GLN A CA 1
ATOM 2094 C C . GLN A 1 276 ? -22.089 5.603 -11.970 1.00 49.94 276 GLN A C 1
ATOM 2096 O O . GLN A 1 276 ? -21.544 4.789 -11.237 1.00 49.94 276 GLN A O 1
ATOM 2101 N N . GLU A 1 277 ? -22.717 6.687 -11.503 1.00 54.19 277 GLU A N 1
ATOM 2102 C CA . GLU A 1 277 ? -22.804 7.102 -10.091 1.00 54.19 277 GLU A CA 1
ATOM 2103 C C . GLU A 1 277 ? -23.609 6.145 -9.179 1.00 54.19 277 GLU A C 1
ATOM 2105 O O . GLU A 1 277 ? -23.641 6.372 -7.975 1.00 54.19 277 GLU A O 1
ATOM 2110 N N . SER A 1 278 ? -24.285 5.102 -9.687 1.00 50.75 278 SER A N 1
ATOM 2111 C CA . SER A 1 278 ? -25.311 4.378 -8.908 1.00 50.75 278 SER A CA 1
ATOM 2112 C C . SER A 1 278 ? -25.222 2.846 -8.989 1.00 50.75 278 SER A C 1
ATOM 2114 O O . SER A 1 278 ? -26.171 2.181 -9.411 1.00 50.75 278 SER A O 1
ATOM 2116 N N . LEU A 1 279 ? -24.081 2.271 -8.612 1.00 47.44 279 LEU A N 1
ATOM 2117 C CA . LEU A 1 279 ? -23.776 0.854 -8.864 1.00 47.44 279 LEU A CA 1
ATOM 2118 C C . LEU A 1 279 ? -23.710 -0.056 -7.628 1.00 47.44 279 LEU A C 1
ATOM 2120 O O . LEU A 1 279 ? -23.267 -1.198 -7.729 1.00 47.44 279 LEU A O 1
ATOM 2124 N N . ASP A 1 280 ? -24.198 0.415 -6.481 1.00 52.53 280 ASP A N 1
ATOM 2125 C CA . ASP A 1 280 ? -24.084 -0.278 -5.187 1.00 52.53 280 ASP A CA 1
ATOM 2126 C C . ASP A 1 280 ? -24.761 -1.664 -5.114 1.00 52.53 280 ASP A C 1
ATOM 2128 O O . ASP A 1 280 ? -24.409 -2.452 -4.235 1.00 52.53 280 ASP A O 1
ATOM 2132 N N . GLU A 1 281 ? -25.660 -2.007 -6.045 1.00 53.25 281 GLU A N 1
ATOM 2133 C CA . GLU A 1 281 ? -26.393 -3.286 -6.025 1.00 53.25 281 GLU A CA 1
ATOM 2134 C C . GLU A 1 281 ? -25.913 -4.325 -7.060 1.00 53.25 281 GLU A C 1
ATOM 2136 O O . GLU A 1 281 ? -26.027 -5.521 -6.801 1.00 53.25 281 GLU A O 1
ATOM 2141 N N . GLN A 1 282 ? -25.351 -3.933 -8.214 1.00 48.84 282 GLN A N 1
ATOM 2142 C CA . GLN A 1 282 ? -25.133 -4.878 -9.333 1.00 48.84 282 GLN A CA 1
ATOM 2143 C C . GLN A 1 282 ? -23.809 -5.656 -9.312 1.00 48.84 282 GLN A C 1
ATOM 2145 O O . GLN A 1 282 ? -23.697 -6.649 -10.028 1.00 48.84 282 GLN A O 1
ATOM 2150 N N . LEU A 1 283 ? -22.824 -5.239 -8.514 1.00 54.38 283 LEU A N 1
ATOM 2151 C CA . LEU A 1 283 ? -21.480 -5.846 -8.507 1.00 54.38 283 LEU A CA 1
ATOM 2152 C C . LEU A 1 283 ? -21.072 -6.467 -7.182 1.00 54.38 283 LEU A C 1
ATOM 2154 O O . LEU A 1 283 ? -19.935 -6.905 -7.042 1.00 54.38 283 LEU A O 1
ATOM 2158 N N . THR A 1 284 ? -21.983 -6.491 -6.215 1.00 61.91 284 THR A N 1
ATOM 2159 C CA . THR A 1 284 ? -21.713 -7.125 -4.931 1.00 61.91 284 THR A CA 1
ATOM 2160 C C . THR A 1 284 ? -21.303 -8.568 -5.161 1.00 61.91 284 THR A C 1
ATOM 2162 O O . THR A 1 284 ? -22.070 -9.329 -5.753 1.00 61.91 284 THR A O 1
ATOM 2165 N N . GLY A 1 285 ? -20.111 -8.935 -4.705 1.00 62.97 285 GLY A N 1
ATOM 2166 C CA . GLY A 1 285 ? -19.695 -10.325 -4.775 1.00 62.97 285 GLY A CA 1
ATOM 2167 C C . GLY A 1 285 ? -18.875 -10.670 -6.014 1.00 62.97 285 GLY A C 1
ATOM 2168 O O . GLY A 1 285 ? -18.844 -11.834 -6.397 1.00 62.97 285 GLY A O 1
ATOM 2169 N N . ALA A 1 286 ? -18.277 -9.701 -6.711 1.00 67.81 286 ALA A N 1
ATOM 2170 C CA . ALA A 1 286 ? -17.600 -9.962 -7.985 1.00 67.81 286 ALA A CA 1
ATOM 2171 C C . ALA A 1 286 ? -16.068 -10.067 -7.876 1.00 67.81 286 ALA A C 1
ATOM 2173 O O . ALA A 1 286 ? -15.406 -10.367 -8.879 1.00 67.81 286 ALA A O 1
ATOM 2174 N N . GLY A 1 287 ? -15.496 -9.868 -6.684 1.00 76.19 287 GLY A N 1
ATOM 2175 C CA . GLY A 1 287 ? -14.047 -9.890 -6.517 1.00 76.19 287 GLY A CA 1
ATOM 2176 C C . GLY A 1 287 ? -13.388 -8.618 -7.051 1.00 76.19 287 GLY A C 1
ATOM 2177 O O . GLY A 1 287 ? -12.329 -8.714 -7.666 1.00 76.19 287 GLY A O 1
ATOM 2178 N N . VAL A 1 288 ? -14.049 -7.461 -6.939 1.00 81.31 288 VAL A N 1
ATOM 2179 C CA . VAL A 1 288 ? -13.662 -6.218 -7.627 1.00 81.31 288 VAL A CA 1
ATOM 2180 C C . VAL A 1 288 ? -12.543 -5.486 -6.895 1.00 81.31 288 VAL A C 1
ATOM 2182 O O . VAL A 1 288 ? -12.539 -5.409 -5.672 1.00 81.31 288 VAL A O 1
ATOM 2185 N N . ILE A 1 289 ? -11.613 -4.894 -7.650 1.00 83.38 289 ILE A N 1
ATOM 2186 C CA . ILE A 1 289 ? -10.643 -3.912 -7.148 1.00 83.38 289 ILE A CA 1
ATOM 2187 C C . ILE A 1 289 ? -10.838 -2.602 -7.919 1.00 83.38 289 ILE A C 1
ATOM 2189 O O . ILE A 1 289 ? -10.545 -2.543 -9.115 1.00 83.38 289 ILE A O 1
ATOM 2193 N N . ASP A 1 290 ? -11.305 -1.551 -7.239 1.00 79.00 290 ASP A N 1
ATOM 2194 C CA . ASP A 1 290 ? -11.538 -0.237 -7.858 1.00 79.00 290 ASP A CA 1
ATOM 2195 C C . ASP A 1 290 ? -10.233 0.520 -8.153 1.00 79.00 290 ASP A C 1
ATOM 2197 O O . ASP A 1 290 ? -10.196 1.358 -9.060 1.00 79.00 290 ASP A O 1
ATOM 2201 N N . GLY A 1 291 ? -9.152 0.235 -7.421 1.00 75.62 291 GLY A N 1
ATOM 2202 C CA . GLY A 1 291 ? -7.870 0.927 -7.547 1.00 75.62 291 GLY A CA 1
ATOM 2203 C C . GLY A 1 291 ? -6.871 0.315 -8.522 1.00 75.62 291 GLY A C 1
ATOM 2204 O O . GLY A 1 291 ? -7.173 -0.562 -9.329 1.00 75.62 291 GLY A O 1
ATOM 2205 N N . GLU A 1 292 ? -5.654 0.850 -8.487 1.00 75.88 292 GLU A N 1
ATOM 2206 C CA . GLU A 1 292 ? -4.496 0.291 -9.181 1.00 75.88 292 GLU A CA 1
ATOM 2207 C C . GLU A 1 292 ? -4.039 -1.007 -8.511 1.00 75.88 292 GLU A C 1
ATOM 2209 O O . GLU A 1 292 ? -4.212 -1.201 -7.307 1.00 75.88 292 GLU A O 1
ATOM 2214 N N . ARG A 1 293 ? -3.450 -1.902 -9.303 1.00 74.69 293 ARG A N 1
ATOM 2215 C CA . ARG A 1 293 ? -2.945 -3.200 -8.849 1.00 74.69 293 ARG A CA 1
ATOM 2216 C C . ARG A 1 293 ? -1.453 -3.245 -9.118 1.00 74.69 293 ARG A C 1
ATOM 2218 O O . ARG A 1 293 ? -1.034 -2.900 -10.219 1.00 74.69 293 ARG A O 1
ATOM 2225 N N . SER A 1 294 ? -0.678 -3.698 -8.148 1.00 73.75 294 SER A N 1
ATOM 2226 C CA . SER A 1 294 ? 0.750 -3.952 -8.319 1.00 73.75 294 SER A CA 1
ATOM 2227 C C . SER A 1 294 ? 1.164 -5.230 -7.596 1.00 73.75 294 SER A C 1
ATOM 2229 O O . SER A 1 294 ? 0.517 -5.664 -6.638 1.00 73.75 294 SER A O 1
ATOM 2231 N N . SER A 1 295 ? 2.253 -5.836 -8.055 1.00 75.31 295 SER A N 1
ATOM 2232 C CA . SER A 1 295 ? 2.904 -6.952 -7.372 1.00 75.31 295 SER A CA 1
ATOM 2233 C C . SER A 1 295 ? 4.420 -6.778 -7.345 1.00 75.31 295 SER A C 1
ATOM 2235 O O . SER A 1 295 ? 4.936 -5.775 -7.841 1.00 75.31 295 SER A O 1
ATOM 2237 N N . GLY A 1 296 ? 5.129 -7.697 -6.691 1.00 65.00 296 GLY A N 1
ATOM 2238 C CA . GLY A 1 296 ? 6.582 -7.650 -6.531 1.00 65.00 296 GLY A CA 1
ATOM 2239 C C . GLY A 1 296 ? 7.025 -7.454 -5.084 1.00 65.00 296 GLY A C 1
ATOM 2240 O O . GLY A 1 296 ? 6.223 -7.202 -4.189 1.00 65.00 296 GLY A O 1
ATOM 2241 N N . GLU A 1 297 ? 8.325 -7.607 -4.844 1.00 66.06 297 GLU A N 1
ATOM 2242 C CA . GLU A 1 297 ? 8.881 -7.517 -3.495 1.00 66.06 297 GLU A CA 1
ATOM 2243 C C . GLU A 1 297 ? 8.767 -6.094 -2.928 1.00 66.06 297 GLU A C 1
ATOM 2245 O O . GLU A 1 297 ? 9.354 -5.142 -3.445 1.00 66.06 297 GLU A O 1
ATOM 2250 N N . ILE A 1 298 ? 8.053 -5.964 -1.808 1.00 65.69 298 ILE A N 1
ATOM 2251 C CA . ILE A 1 298 ? 8.116 -4.800 -0.928 1.00 65.69 298 ILE A CA 1
ATOM 2252 C C . ILE A 1 298 ? 8.311 -5.274 0.510 1.00 65.69 298 ILE A C 1
ATOM 2254 O O . ILE A 1 298 ? 7.655 -6.209 0.977 1.00 65.69 298 ILE A O 1
ATOM 2258 N N . ASP A 1 299 ? 9.182 -4.588 1.240 1.00 67.38 299 ASP A N 1
ATOM 2259 C CA . ASP A 1 299 ? 9.256 -4.753 2.684 1.00 67.38 299 ASP A CA 1
ATOM 2260 C C . ASP A 1 299 ? 8.085 -4.010 3.325 1.00 67.38 299 ASP A C 1
ATOM 2262 O O . ASP A 1 299 ? 8.013 -2.775 3.304 1.00 67.38 299 ASP A O 1
ATOM 2266 N N . PHE A 1 300 ? 7.149 -4.756 3.916 1.00 76.50 300 PHE A N 1
ATOM 2267 C CA . PHE A 1 300 ? 6.112 -4.131 4.725 1.00 76.50 300 PHE A CA 1
ATOM 2268 C C . PHE A 1 300 ? 6.727 -3.461 5.952 1.00 76.50 300 PHE A C 1
ATOM 2270 O O . PHE A 1 300 ? 7.565 -4.064 6.629 1.00 76.50 300 PHE A O 1
ATOM 2277 N N . PRO A 1 301 ? 6.300 -2.227 6.278 1.00 76.25 301 PRO A N 1
ATOM 2278 C CA . PRO A 1 301 ? 6.768 -1.563 7.480 1.00 76.25 301 PRO A CA 1
ATOM 2279 C C . PRO A 1 301 ? 6.412 -2.424 8.689 1.00 76.25 301 PRO A C 1
ATOM 2281 O O . PRO A 1 301 ? 5.305 -2.954 8.789 1.00 76.25 301 PRO A O 1
ATOM 2284 N N . THR A 1 302 ? 7.335 -2.560 9.634 1.00 81.19 302 THR A N 1
ATOM 2285 C CA . THR A 1 302 ? 7.036 -3.239 10.892 1.00 81.19 302 THR A CA 1
ATOM 2286 C C . THR A 1 302 ? 5.934 -2.489 11.639 1.00 81.19 302 THR A C 1
ATOM 2288 O O . THR A 1 302 ? 5.897 -1.255 11.670 1.00 81.19 302 THR A O 1
ATOM 2291 N N . ALA A 1 303 ? 4.986 -3.231 12.212 1.00 86.31 303 ALA A N 1
ATOM 2292 C CA . ALA A 1 303 ? 3.971 -2.637 13.071 1.00 86.31 303 ALA A CA 1
ATOM 2293 C C . ALA A 1 303 ? 4.597 -2.217 14.407 1.00 86.31 303 ALA A C 1
ATOM 2295 O O . ALA A 1 303 ? 5.321 -3.024 14.996 1.00 86.31 303 ALA A O 1
ATOM 2296 N N . PRO A 1 304 ? 4.318 -0.992 14.895 1.00 88.12 304 PRO A N 1
ATOM 2297 C CA . PRO A 1 304 ? 4.687 -0.594 16.244 1.00 88.12 304 PRO A CA 1
ATOM 2298 C C . PRO A 1 304 ? 4.160 -1.583 17.283 1.00 88.12 304 PRO A C 1
ATOM 2300 O O . PRO A 1 304 ? 3.021 -2.048 17.214 1.00 88.12 304 PRO A O 1
ATOM 2303 N N . THR A 1 305 ? 4.992 -1.869 18.269 1.00 87.25 305 THR A N 1
ATOM 2304 C CA . THR A 1 305 ? 4.693 -2.729 19.410 1.00 87.25 305 THR A CA 1
ATOM 2305 C C . THR A 1 305 ? 4.367 -1.894 20.644 1.00 87.25 305 THR A C 1
ATOM 2307 O O . THR A 1 305 ? 4.556 -0.675 20.665 1.00 87.25 305 THR A O 1
ATOM 2310 N N . TRP A 1 306 ? 3.882 -2.546 21.702 1.00 86.00 306 TRP A N 1
ATOM 2311 C CA . TRP A 1 306 ? 3.626 -1.884 22.983 1.00 86.00 306 TRP A CA 1
ATOM 2312 C C . TRP A 1 306 ? 4.877 -1.185 23.546 1.00 86.00 306 TRP A C 1
ATOM 2314 O O . TRP A 1 306 ? 4.794 -0.096 24.111 1.00 86.00 306 TRP A O 1
ATOM 2324 N N . GLU A 1 307 ? 6.057 -1.765 23.316 1.00 84.88 307 GLU A N 1
ATOM 2325 C CA . GLU A 1 307 ? 7.337 -1.222 23.787 1.00 84.88 307 GLU A CA 1
ATOM 2326 C C . GLU A 1 307 ? 7.784 0.031 23.013 1.00 84.88 307 GLU A C 1
ATOM 2328 O O . GLU A 1 307 ? 8.664 0.770 23.466 1.00 84.88 307 GLU A O 1
ATOM 2333 N N . ASP A 1 308 ? 7.167 0.318 21.863 1.00 85.69 308 ASP A N 1
ATOM 2334 C CA . ASP A 1 308 ? 7.464 1.496 21.042 1.00 85.69 308 ASP A CA 1
ATOM 2335 C C . ASP A 1 308 ? 6.726 2.755 21.514 1.00 85.69 308 ASP A C 1
ATOM 2337 O O . ASP A 1 308 ? 7.004 3.856 21.033 1.00 85.69 308 ASP A O 1
ATOM 2341 N N . ILE A 1 309 ? 5.817 2.634 22.487 1.00 85.06 309 ILE A N 1
ATOM 2342 C CA . ILE A 1 309 ? 5.102 3.790 23.028 1.00 85.06 309 ILE A CA 1
ATOM 2343 C C . ILE A 1 309 ? 6.089 4.715 23.750 1.00 85.06 309 ILE A C 1
ATOM 2345 O O . ILE A 1 309 ? 6.983 4.288 24.491 1.00 85.06 309 ILE A O 1
ATOM 2349 N N . ARG A 1 310 ? 5.926 6.016 23.515 1.00 85.25 310 ARG A N 1
ATOM 2350 C CA . ARG A 1 310 ? 6.666 7.087 24.181 1.00 85.25 310 ARG A CA 1
ATOM 2351 C C . ARG A 1 310 ? 5.677 8.052 24.826 1.00 85.25 310 ARG A C 1
ATOM 2353 O O . ARG A 1 310 ? 4.551 8.194 24.349 1.00 85.25 310 ARG A O 1
ATOM 2360 N N . ASP A 1 311 ? 6.092 8.684 25.916 1.00 84.38 311 ASP A N 1
ATOM 2361 C CA . ASP A 1 311 ? 5.323 9.753 26.544 1.00 84.38 311 ASP A CA 1
ATOM 2362 C C . ASP A 1 311 ? 5.340 11.039 25.694 1.00 84.38 311 ASP A C 1
ATOM 2364 O O . ASP A 1 311 ? 5.932 11.103 24.613 1.00 84.38 311 ASP A O 1
ATOM 2368 N N . ALA A 1 312 ? 4.679 12.086 26.187 1.00 81.00 312 ALA A N 1
ATOM 2369 C CA . ALA A 1 312 ? 4.574 13.365 25.490 1.00 81.00 312 ALA A CA 1
ATOM 2370 C C . ALA A 1 312 ? 5.922 14.088 25.288 1.00 81.00 312 ALA A C 1
ATOM 2372 O O . ALA A 1 312 ? 6.021 14.944 24.410 1.00 81.00 312 ALA A O 1
ATOM 2373 N N . ASP A 1 313 ? 6.948 13.743 26.073 1.00 81.94 313 ASP A N 1
ATOM 2374 C CA . ASP A 1 313 ? 8.310 14.276 25.957 1.00 81.94 313 ASP A CA 1
ATOM 2375 C C . ASP A 1 313 ? 9.201 13.390 25.062 1.00 81.94 313 ASP A C 1
ATOM 2377 O O . ASP A 1 313 ? 10.396 13.658 24.906 1.00 81.94 313 ASP A O 1
ATOM 2381 N N . GLY A 1 314 ? 8.651 12.312 24.493 1.00 81.94 314 GLY A N 1
ATOM 2382 C CA . GLY A 1 314 ? 9.387 11.330 23.701 1.00 81.94 314 GLY A CA 1
ATOM 2383 C C . GLY A 1 314 ? 10.222 10.353 24.535 1.00 81.94 314 GLY A C 1
ATOM 2384 O O . GLY A 1 314 ? 11.054 9.637 23.974 1.00 81.94 314 GLY A O 1
ATOM 2385 N N . LYS A 1 315 ? 10.033 10.304 25.858 1.00 83.94 315 LYS A N 1
ATOM 2386 C CA . LYS A 1 315 ? 10.714 9.343 26.732 1.00 83.94 315 LYS A CA 1
ATOM 2387 C C . LYS A 1 315 ? 9.968 8.021 26.743 1.00 83.94 315 LYS A C 1
ATOM 2389 O O . LYS A 1 315 ? 8.777 7.933 26.456 1.00 83.94 315 LYS A O 1
ATOM 2394 N N . GLU A 1 316 ? 10.694 6.967 27.072 1.00 85.12 316 GLU A N 1
ATOM 2395 C CA . GLU A 1 316 ? 10.084 5.665 27.289 1.00 85.12 316 GLU A CA 1
ATOM 2396 C C . GLU A 1 316 ? 9.135 5.692 28.488 1.00 85.12 316 GLU A C 1
ATOM 2398 O O . GLU A 1 316 ? 9.390 6.371 29.486 1.00 85.12 316 GLU A O 1
ATOM 2403 N N . LEU A 1 317 ? 8.053 4.920 28.394 1.00 86.94 317 LEU A N 1
ATOM 2404 C CA . LEU A 1 317 ? 7.131 4.758 29.508 1.00 86.94 317 LEU A CA 1
ATOM 2405 C C . LEU A 1 317 ? 7.836 4.130 30.727 1.00 86.94 317 LEU A C 1
ATOM 2407 O O . LEU A 1 317 ? 8.710 3.278 30.555 1.00 86.94 317 LEU A O 1
ATOM 2411 N N . PRO A 1 318 ? 7.433 4.487 31.958 1.00 88.88 318 PRO A N 1
ATOM 2412 C CA . PRO A 1 318 ? 7.877 3.803 33.168 1.00 88.88 318 PRO A CA 1
ATOM 2413 C C . PRO A 1 318 ? 7.613 2.290 33.131 1.00 88.88 318 PRO A C 1
ATOM 2415 O O . PRO A 1 318 ? 6.607 1.842 32.575 1.00 88.88 318 PRO A O 1
ATOM 2418 N N . ASP A 1 319 ? 8.465 1.505 33.797 1.00 87.75 319 ASP A N 1
ATOM 2419 C CA . ASP A 1 319 ? 8.390 0.035 33.799 1.00 87.75 319 ASP A CA 1
ATOM 2420 C C . ASP A 1 319 ? 7.023 -0.507 34.241 1.00 87.75 319 ASP A C 1
ATOM 2422 O O . ASP A 1 319 ? 6.561 -1.520 33.722 1.00 87.75 319 ASP A O 1
ATOM 2426 N N . ASN A 1 320 ? 6.338 0.162 35.171 1.00 85.56 320 ASN A N 1
ATOM 2427 C CA . ASN A 1 320 ? 5.011 -0.259 35.625 1.00 85.56 320 ASN A CA 1
ATOM 2428 C C . ASN A 1 320 ? 3.920 -0.104 34.550 1.00 85.56 320 ASN A C 1
ATOM 2430 O O . ASN A 1 320 ? 2.896 -0.768 34.649 1.00 85.56 320 ASN A O 1
ATOM 2434 N N . LEU A 1 321 ? 4.125 0.756 33.545 1.00 86.81 321 LEU A N 1
ATOM 2435 C CA . LEU A 1 321 ? 3.216 0.921 32.405 1.00 86.81 321 LEU A CA 1
ATOM 2436 C C . LEU A 1 321 ? 3.639 0.062 31.203 1.00 86.81 321 LEU A C 1
ATOM 2438 O O . LEU A 1 321 ? 2.787 -0.473 30.498 1.00 86.81 321 LEU A O 1
ATOM 2442 N N . LYS A 1 322 ? 4.946 -0.132 30.986 1.00 85.25 322 LYS A N 1
ATOM 2443 C CA . LYS A 1 322 ? 5.444 -1.063 29.957 1.00 85.25 322 LYS A CA 1
ATOM 2444 C C . LYS A 1 322 ? 5.048 -2.510 30.246 1.00 85.25 322 LYS A C 1
ATOM 2446 O O . LYS A 1 322 ? 4.626 -3.237 29.354 1.00 85.25 322 LYS A O 1
ATOM 2451 N N . ASN A 1 323 ? 5.101 -2.908 31.514 1.00 85.56 323 ASN A N 1
ATOM 2452 C CA . ASN A 1 323 ? 4.804 -4.274 31.938 1.00 85.56 323 ASN A CA 1
ATOM 2453 C C . ASN A 1 323 ? 3.315 -4.526 32.230 1.00 85.56 323 ASN A C 1
ATOM 2455 O O . ASN A 1 323 ? 2.997 -5.492 32.921 1.00 85.56 323 ASN A O 1
ATOM 2459 N N . LEU A 1 324 ? 2.399 -3.686 31.730 1.00 87.81 324 LEU A N 1
ATOM 2460 C CA . LEU A 1 324 ? 0.966 -3.970 31.837 1.00 87.81 324 LEU A CA 1
ATOM 2461 C C . LEU A 1 324 ? 0.643 -5.304 31.159 1.00 87.81 324 LEU A C 1
ATOM 2463 O O . LEU A 1 324 ? 1.092 -5.570 30.039 1.00 87.81 324 LEU A O 1
ATOM 2467 N N . GLU A 1 325 ? -0.138 -6.141 31.841 1.00 89.94 325 GLU A N 1
ATOM 2468 C CA . GLU A 1 325 ? -0.615 -7.394 31.263 1.00 89.94 325 GLU A CA 1
ATOM 2469 C C . GLU A 1 325 ? -1.565 -7.103 30.090 1.00 89.94 325 GLU A C 1
ATOM 2471 O O . GLU A 1 325 ? -2.346 -6.152 30.159 1.00 89.94 325 GLU A O 1
ATOM 2476 N N . PRO A 1 326 ? -1.511 -7.881 28.998 1.00 90.62 326 PRO A N 1
ATOM 2477 C CA . PRO A 1 326 ? -2.381 -7.680 27.852 1.00 90.62 326 PRO A CA 1
ATOM 2478 C C . PRO A 1 326 ? -3.803 -8.180 28.143 1.00 90.62 326 PRO A C 1
ATOM 2480 O O . PRO A 1 326 ? -4.015 -9.249 28.716 1.00 90.62 326 PRO A O 1
ATOM 2483 N N . TRP A 1 327 ? -4.798 -7.425 27.692 1.00 91.19 327 TRP A N 1
ATOM 2484 C CA . TRP A 1 327 ? -6.206 -7.706 27.945 1.00 91.19 327 TRP A CA 1
ATOM 2485 C C . TRP A 1 327 ? -6.768 -8.758 26.992 1.00 91.19 327 TRP A C 1
ATOM 2487 O O . TRP A 1 327 ? -6.683 -8.602 25.775 1.00 91.19 327 TRP A O 1
ATOM 2497 N N . SER A 1 328 ? -7.405 -9.808 27.511 1.00 90.06 328 SER A N 1
ATOM 2498 C CA . SER A 1 328 ? -8.215 -10.691 26.666 1.00 90.06 328 SER A CA 1
ATOM 2499 C C . SER A 1 328 ? -9.676 -10.265 26.652 1.00 90.06 328 SER A C 1
ATOM 2501 O O . SER A 1 328 ? -10.353 -10.253 27.679 1.00 90.06 328 SER A O 1
ATOM 2503 N N . LEU A 1 329 ? -10.162 -9.974 25.457 1.00 87.56 329 LEU A N 1
ATOM 2504 C CA . LEU A 1 329 ? -11.493 -9.477 25.187 1.00 87.56 329 LEU A CA 1
ATOM 2505 C C . LEU A 1 329 ? -12.430 -10.618 24.809 1.00 87.56 329 LEU A C 1
ATOM 2507 O O . LEU A 1 329 ? -12.493 -11.013 23.651 1.00 87.56 329 LEU A O 1
ATOM 2511 N N . TYR A 1 330 ? -13.157 -11.145 25.794 1.00 83.38 330 TYR A N 1
ATOM 2512 C CA . TYR A 1 330 ? -14.216 -12.142 25.611 1.00 83.38 330 TYR A CA 1
ATOM 2513 C C . TYR A 1 330 ? -15.560 -11.466 25.941 1.00 83.38 330 TYR A C 1
ATOM 2515 O O . TYR A 1 330 ? -15.894 -11.304 27.114 1.00 83.38 330 TYR A O 1
ATOM 2523 N N . TYR A 1 331 ? -16.278 -10.943 24.942 1.00 68.06 331 TYR A N 1
ATOM 2524 C CA . TYR A 1 331 ? -17.227 -9.840 25.183 1.00 68.06 331 TYR A CA 1
ATOM 2525 C C . TYR A 1 331 ? -18.694 -10.187 25.501 1.00 68.06 331 TYR A C 1
ATOM 2527 O O . TYR A 1 331 ? -19.315 -11.033 24.860 1.00 68.06 331 TYR A O 1
ATOM 2535 N N . GLN A 1 332 ? -19.244 -9.376 26.426 1.00 62.50 332 GLN A N 1
ATOM 2536 C CA . GLN A 1 332 ? -20.473 -8.561 26.294 1.00 62.50 332 GLN A CA 1
ATOM 2537 C C . GLN A 1 332 ? -20.062 -7.128 25.857 1.00 62.50 332 GLN A C 1
ATOM 2539 O O . GLN A 1 332 ? -18.898 -6.783 26.019 1.00 62.50 332 GLN A O 1
ATOM 2544 N N . ALA A 1 333 ? -20.953 -6.294 25.304 1.00 77.69 333 ALA A N 1
ATOM 2545 C CA . ALA A 1 333 ? -20.615 -4.966 24.745 1.00 77.69 333 ALA A CA 1
ATOM 2546 C C . ALA A 1 333 ? -19.774 -4.056 25.678 1.00 77.69 333 ALA A C 1
ATOM 2548 O O . ALA A 1 333 ? -20.066 -3.958 26.870 1.00 77.69 333 ALA A O 1
ATOM 2549 N N . VAL A 1 334 ? -18.764 -3.360 25.134 1.00 84.94 334 VAL A N 1
ATOM 2550 C CA . VAL A 1 334 ? -17.855 -2.464 25.886 1.00 84.94 334 VAL A CA 1
ATOM 2551 C C . VAL A 1 334 ? -17.588 -1.166 25.121 1.00 84.94 334 VAL A C 1
ATOM 2553 O O . VAL A 1 334 ? -17.515 -1.175 23.895 1.00 84.94 334 VAL A O 1
ATOM 2556 N N . THR A 1 335 ? -17.402 -0.064 25.858 1.00 87.62 335 THR A N 1
ATOM 2557 C CA . THR A 1 335 ? -17.037 1.258 25.324 1.00 87.62 335 THR A CA 1
ATOM 2558 C C . THR A 1 335 ? -15.688 1.710 25.880 1.00 87.62 335 THR A C 1
ATOM 2560 O O . THR A 1 335 ? -15.574 1.919 27.085 1.00 87.62 335 THR A O 1
ATOM 2563 N N . ILE A 1 336 ? -14.683 1.888 25.020 1.00 87.75 336 ILE A N 1
ATOM 2564 C CA . ILE A 1 336 ? -13.333 2.341 25.392 1.00 87.75 336 ILE A CA 1
ATOM 2565 C C . ILE A 1 336 ? -13.161 3.806 24.987 1.00 87.75 336 ILE A C 1
ATOM 2567 O O . ILE A 1 336 ? -13.372 4.149 23.826 1.00 87.75 336 ILE A O 1
ATOM 2571 N N . GLY A 1 337 ? -12.739 4.655 25.924 1.00 87.25 337 GLY A N 1
ATOM 2572 C CA . GLY A 1 337 ? -12.439 6.071 25.681 1.00 87.25 337 GLY A CA 1
ATOM 2573 C C . GLY A 1 337 ? -11.191 6.535 26.432 1.00 87.25 337 GLY A C 1
ATOM 2574 O O . GLY A 1 337 ? -10.425 5.716 26.946 1.00 87.25 337 GLY A O 1
ATOM 2575 N N . HIS A 1 338 ? -10.973 7.849 26.507 1.00 86.31 338 HIS A N 1
ATOM 2576 C CA . HIS A 1 338 ? -9.847 8.419 27.253 1.00 86.31 338 HIS A CA 1
ATOM 2577 C C . HIS A 1 338 ? -10.087 8.383 28.780 1.00 86.31 338 HIS A C 1
ATOM 2579 O O . HIS A 1 338 ? -11.220 8.440 29.250 1.00 86.31 338 HIS A O 1
ATOM 2585 N N . ASP A 1 339 ? -9.001 8.328 29.559 1.00 71.88 339 ASP A N 1
ATOM 2586 C CA . ASP A 1 339 ? -8.929 8.106 31.026 1.00 71.88 339 ASP A CA 1
ATOM 2587 C C . ASP A 1 339 ? -9.688 9.090 31.940 1.00 71.88 339 ASP A C 1
ATOM 2589 O O . ASP A 1 339 ? -9.719 8.927 33.158 1.00 71.88 339 ASP A O 1
ATOM 2593 N N . SER A 1 340 ? -10.286 10.131 31.375 1.00 63.62 340 SER A N 1
ATOM 2594 C CA . SER A 1 340 ? -10.820 11.283 32.104 1.00 63.62 340 SER A CA 1
ATOM 2595 C C . SER A 1 340 ? -12.241 11.660 31.681 1.00 63.62 340 SER A C 1
ATOM 2597 O O . SER A 1 340 ? -12.748 12.704 32.091 1.00 63.62 340 SER A O 1
ATOM 2599 N N . GLU A 1 341 ? -12.901 10.817 30.884 1.00 65.25 341 GLU A N 1
ATOM 2600 C CA . GLU A 1 341 ? -14.249 11.085 30.390 1.00 65.25 341 GLU A CA 1
ATOM 2601 C C . GLU A 1 341 ? -15.331 10.350 31.196 1.00 65.25 341 GLU A C 1
ATOM 2603 O O . GLU A 1 341 ? -15.257 9.129 31.370 1.00 65.25 341 GLU A O 1
ATOM 2608 N N . PRO A 1 342 ? -16.363 11.063 31.688 1.00 58.72 342 PRO A N 1
ATOM 2609 C CA . PRO A 1 342 ? -17.489 10.441 32.372 1.00 58.72 342 PRO A CA 1
ATOM 2610 C C . PRO A 1 342 ? -18.177 9.395 31.482 1.00 58.72 342 PRO A C 1
ATOM 2612 O O . PRO A 1 342 ? -18.601 9.704 30.377 1.00 58.72 342 PRO A O 1
ATOM 2615 N N . GLY A 1 343 ? -18.327 8.164 31.979 1.00 63.66 343 GLY A N 1
ATOM 2616 C CA . GLY A 1 343 ? -19.053 7.094 31.277 1.00 63.66 343 GLY A CA 1
ATOM 2617 C C . GLY A 1 343 ? -18.209 6.225 30.339 1.00 63.66 343 GLY A C 1
ATOM 2618 O O . GLY A 1 343 ? -18.713 5.205 29.870 1.00 63.66 343 GLY A O 1
ATOM 2619 N N . ASN A 1 344 ? -16.933 6.557 30.124 1.00 64.06 344 ASN A N 1
ATOM 2620 C CA . ASN A 1 344 ? -16.015 5.713 29.363 1.00 64.06 344 ASN A CA 1
ATOM 2621 C C . ASN A 1 344 ? -15.308 4.707 30.279 1.00 64.06 344 ASN A C 1
ATOM 2623 O O . ASN A 1 344 ? -14.832 5.049 31.363 1.00 64.06 344 ASN A O 1
ATOM 2627 N N . PHE A 1 345 ? -15.237 3.446 29.846 1.00 71.19 345 PHE A N 1
ATOM 2628 C CA . PHE A 1 345 ? -14.405 2.452 30.510 1.00 71.19 345 PHE A CA 1
ATOM 2629 C C . PHE A 1 345 ? -12.968 2.663 30.033 1.00 71.19 345 PHE A C 1
ATOM 2631 O O . PHE A 1 345 ? -12.682 2.541 28.842 1.00 71.19 345 PHE A O 1
ATOM 2638 N N . HIS A 1 346 ? -12.070 3.009 30.955 1.00 74.56 346 HIS A N 1
ATOM 2639 C CA . HIS A 1 346 ? -10.629 3.006 30.717 1.00 74.56 346 HIS A CA 1
ATOM 2640 C C . HIS A 1 346 ? -10.053 1.755 31.397 1.00 74.56 346 HIS A C 1
ATOM 2642 O O . HIS A 1 346 ? -9.947 1.727 32.625 1.00 74.56 346 HIS A O 1
ATOM 2648 N N . PRO A 1 347 ? -9.803 0.671 30.640 1.00 77.19 347 PRO A N 1
ATOM 2649 C CA . PRO A 1 347 ? -9.303 -0.576 31.204 1.00 77.19 347 PRO A CA 1
ATOM 2650 C C . PRO A 1 347 ? -7.921 -0.377 31.830 1.00 77.19 347 PRO A C 1
ATOM 2652 O O . PRO A 1 347 ? -7.101 0.366 31.298 1.00 77.19 347 PRO A O 1
ATOM 2655 N N . GLU A 1 348 ? -7.606 -1.148 32.871 1.00 85.81 348 GLU A N 1
ATOM 2656 C CA . GLU A 1 348 ? -6.267 -1.183 33.491 1.00 85.81 348 GLU A CA 1
ATOM 2657 C C . GLU A 1 348 ? -5.142 -1.617 32.529 1.00 85.81 348 GLU A C 1
ATOM 2659 O O . GLU A 1 348 ? -3.961 -1.448 32.817 1.00 85.81 348 GLU A O 1
ATOM 2664 N N . HIS A 1 349 ? -5.517 -2.130 31.358 1.00 90.12 349 HIS A N 1
ATOM 2665 C CA . HIS A 1 349 ? -4.638 -2.544 30.265 1.00 90.12 349 HIS A CA 1
ATOM 2666 C C . HIS A 1 349 ? -4.420 -1.453 29.204 1.00 90.12 349 HIS A C 1
ATOM 2668 O O . HIS A 1 349 ? -3.825 -1.705 28.151 1.00 90.12 349 HIS A O 1
ATOM 2674 N N . CYS A 1 350 ? -4.947 -0.253 29.445 1.00 92.88 350 CYS A N 1
ATOM 2675 C CA . CYS A 1 350 ? -4.791 0.902 28.581 1.00 92.88 350 CYS A CA 1
ATOM 2676 C C . CYS A 1 350 ? -4.076 2.039 29.316 1.00 92.88 350 CYS A C 1
ATOM 2678 O O . CYS A 1 350 ? -4.114 2.151 30.537 1.00 92.88 350 CYS A O 1
ATOM 2680 N N . ILE A 1 351 ? -3.450 2.929 28.553 1.00 92.88 351 ILE A N 1
ATOM 2681 C CA . ILE A 1 351 ? -2.838 4.171 29.035 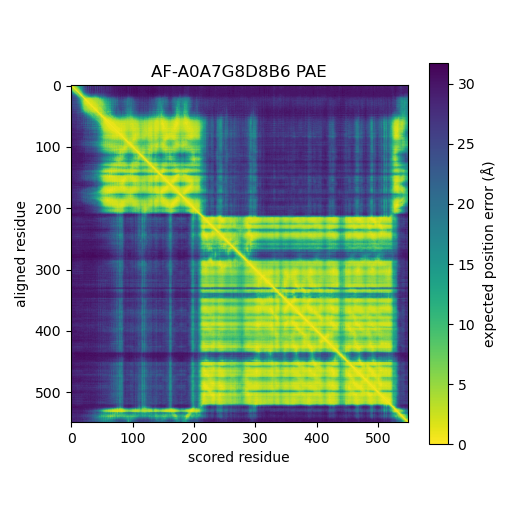1.00 92.88 351 ILE A CA 1
ATOM 2682 C C . ILE A 1 351 ? -3.235 5.313 28.108 1.00 92.88 351 ILE A C 1
ATOM 2684 O O . ILE A 1 351 ? -3.443 5.095 26.917 1.00 92.88 351 ILE A O 1
ATOM 2688 N N . THR A 1 352 ? -3.330 6.535 28.625 1.00 93.25 352 THR A N 1
ATOM 2689 C CA . THR A 1 352 ? -3.594 7.720 27.800 1.00 93.25 352 THR A CA 1
ATOM 2690 C C . THR A 1 352 ? -2.394 8.653 27.844 1.00 93.25 352 THR A C 1
ATOM 2692 O O . THR A 1 352 ? -1.971 9.088 28.911 1.00 93.25 352 THR A O 1
ATOM 2695 N N . VAL A 1 353 ? -1.845 8.971 26.674 1.00 89.62 353 VAL A N 1
ATOM 2696 C CA . VAL A 1 353 ? -0.772 9.951 26.500 1.00 89.62 353 VAL A CA 1
ATOM 2697 C C . VAL A 1 353 ? -1.384 11.233 25.950 1.00 89.62 353 VAL A C 1
ATOM 2699 O O . VAL A 1 353 ? -2.108 11.203 24.957 1.00 89.62 353 VAL A O 1
ATOM 2702 N N . THR A 1 354 ? -1.108 12.365 26.595 1.00 91.62 354 THR A N 1
ATOM 2703 C CA . THR A 1 354 ? -1.586 13.683 26.151 1.00 91.62 354 THR A CA 1
ATOM 2704 C C . THR A 1 354 ? -0.424 14.469 25.566 1.00 91.62 354 THR A C 1
ATOM 2706 O O . THR A 1 354 ? 0.525 14.778 26.281 1.00 91.62 354 THR A O 1
ATOM 2709 N N . GLU A 1 355 ? -0.490 14.806 24.281 1.00 85.06 355 GLU A N 1
ATOM 2710 C CA . GLU A 1 355 ? 0.525 15.631 23.628 1.00 85.06 355 GLU A CA 1
ATOM 2711 C C . GLU A 1 355 ? 0.501 17.053 24.213 1.00 85.06 355 GLU A C 1
ATOM 2713 O O . GLU A 1 355 ? -0.516 17.742 24.157 1.00 85.06 355 GLU A O 1
ATOM 2718 N N . THR A 1 356 ? 1.620 17.516 24.773 1.00 86.94 356 THR A N 1
ATOM 2719 C CA . THR A 1 356 ? 1.694 18.795 25.508 1.00 86.94 356 THR A CA 1
ATOM 2720 C C . THR A 1 356 ? 1.470 20.020 24.623 1.00 86.94 356 THR A C 1
ATOM 2722 O O . THR A 1 356 ? 0.953 21.032 25.091 1.00 86.94 356 THR A O 1
ATOM 2725 N N . SER A 1 357 ? 1.843 19.941 23.344 1.00 84.50 357 SER A N 1
ATOM 2726 C CA . SER A 1 357 ? 1.749 21.049 22.388 1.00 84.50 357 SER A CA 1
ATOM 2727 C C . SER A 1 357 ? 0.337 21.244 21.826 1.00 84.50 357 SER A C 1
ATOM 2729 O O . SER A 1 357 ? -0.058 22.375 21.547 1.00 84.50 357 SER A O 1
ATOM 2731 N N . THR A 1 358 ? -0.426 20.160 21.660 1.00 85.94 358 THR A N 1
ATOM 2732 C CA . THR A 1 358 ? -1.748 20.172 21.009 1.00 85.94 358 THR A CA 1
ATOM 2733 C C . THR A 1 358 ? -2.897 19.838 21.959 1.00 85.94 358 THR A C 1
ATOM 2735 O O . THR A 1 358 ? -4.056 20.020 21.590 1.00 85.94 358 THR A O 1
ATOM 2738 N N . ASN A 1 359 ? -2.591 19.340 23.162 1.00 86.94 359 ASN A N 1
ATOM 2739 C CA . ASN A 1 359 ? -3.536 18.750 24.110 1.00 86.94 359 ASN A CA 1
ATOM 2740 C C . ASN A 1 359 ? -4.348 17.574 23.524 1.00 86.94 359 ASN A C 1
ATOM 2742 O O . ASN A 1 359 ? -5.407 17.221 24.045 1.00 86.94 359 ASN A O 1
ATOM 2746 N N . LYS A 1 360 ? -3.874 16.960 22.432 1.00 88.06 360 LYS A N 1
ATOM 2747 C CA . LYS A 1 360 ? -4.509 15.781 21.839 1.00 88.06 360 LYS A CA 1
ATOM 2748 C C . LYS A 1 360 ? -4.176 14.544 22.658 1.00 88.06 360 LYS A C 1
ATOM 2750 O O . LYS A 1 360 ? -3.020 14.319 23.018 1.00 88.06 360 LYS A O 1
ATOM 2755 N N . LYS A 1 361 ? -5.190 13.723 22.920 1.00 91.25 361 LYS A N 1
ATOM 2756 C CA . LYS A 1 361 ? -5.050 12.481 23.681 1.00 91.25 361 LYS A CA 1
ATOM 2757 C C . LYS A 1 361 ? -4.939 11.282 22.752 1.00 91.25 361 LYS A C 1
ATOM 2759 O O . LYS A 1 361 ? -5.708 11.148 21.803 1.00 91.25 361 LYS A O 1
ATOM 2764 N N . THR A 1 362 ? -4.007 10.390 23.056 1.00 91.56 362 THR A N 1
ATOM 2765 C CA . THR A 1 362 ? -3.894 9.075 22.425 1.00 91.56 362 THR A CA 1
ATOM 2766 C C . THR A 1 362 ? -4.018 8.012 23.502 1.00 91.56 362 THR A C 1
ATOM 2768 O O . THR A 1 362 ? -3.207 7.974 24.424 1.00 91.56 362 THR A O 1
ATOM 2771 N N . THR A 1 363 ? -5.033 7.156 23.410 1.00 93.88 363 THR A N 1
ATOM 2772 C CA . THR A 1 363 ? -5.175 6.004 24.303 1.00 93.88 363 THR A CA 1
ATOM 2773 C C . THR A 1 363 ? -4.598 4.768 23.635 1.00 93.88 363 THR A C 1
ATOM 2775 O O . THR A 1 363 ? -5.020 4.381 22.551 1.00 93.88 363 THR A O 1
ATOM 2778 N N . HIS A 1 364 ? -3.623 4.156 24.291 1.00 93.56 364 HIS A N 1
ATOM 2779 C CA . HIS A 1 364 ? -2.945 2.944 23.862 1.00 93.56 364 HIS A CA 1
ATOM 2780 C C . HIS A 1 364 ? -3.457 1.785 24.710 1.00 93.56 364 HIS A C 1
ATOM 2782 O O . HIS A 1 364 ? -3.404 1.871 25.933 1.00 93.56 364 HIS A O 1
ATOM 2788 N N . CYS A 1 365 ? -3.924 0.707 24.090 1.00 94.56 365 CYS A N 1
ATOM 2789 C CA . CYS A 1 365 ? -4.408 -0.484 24.785 1.00 94.56 365 CYS A CA 1
ATOM 2790 C C . CYS A 1 365 ? -3.602 -1.714 24.383 1.00 94.56 365 CYS A C 1
ATOM 2792 O O . CYS A 1 365 ? -3.427 -1.980 23.191 1.00 94.56 365 CYS A O 1
ATOM 2794 N N . ARG A 1 366 ? -3.136 -2.474 25.376 1.00 93.38 366 ARG A N 1
ATOM 2795 C CA . ARG A 1 366 ? -2.424 -3.734 25.163 1.00 93.38 366 ARG A CA 1
ATOM 2796 C C . ARG A 1 366 ? -3.430 -4.874 25.146 1.00 93.38 366 ARG A C 1
ATOM 2798 O O . ARG A 1 366 ? -4.061 -5.152 26.163 1.00 93.38 366 ARG A O 1
ATOM 2805 N N . ILE A 1 367 ? -3.601 -5.530 24.006 1.00 92.94 367 ILE A N 1
ATOM 2806 C CA . ILE A 1 367 ? -4.644 -6.538 23.805 1.00 92.94 367 ILE A CA 1
ATOM 2807 C C . ILE A 1 367 ? -3.996 -7.890 23.527 1.00 92.94 367 ILE A C 1
ATOM 2809 O O . ILE A 1 367 ? -3.148 -8.015 22.650 1.00 92.94 367 ILE A O 1
ATOM 2813 N N . LEU A 1 368 ? -4.408 -8.924 24.258 1.00 91.75 368 LEU A N 1
ATOM 2814 C CA . LEU A 1 368 ? -3.976 -10.292 24.006 1.00 91.75 368 LEU A CA 1
ATOM 2815 C C . LEU A 1 368 ? -4.798 -10.877 22.859 1.00 91.75 368 LEU A C 1
ATOM 2817 O O . LEU A 1 368 ? -4.284 -11.077 21.770 1.00 91.75 368 LEU A O 1
ATOM 2821 N N . ASN A 1 369 ? -6.088 -11.106 23.079 1.00 91.19 369 ASN A N 1
ATOM 2822 C CA . ASN A 1 369 ? -6.981 -11.683 22.080 1.00 91.19 369 ASN A CA 1
ATOM 2823 C C . ASN A 1 369 ? -8.307 -10.938 22.077 1.00 91.19 369 ASN A C 1
ATOM 2825 O O . ASN A 1 369 ? -8.720 -10.416 23.112 1.00 91.19 369 ASN A O 1
ATOM 2829 N N . ILE A 1 370 ? -8.998 -10.969 20.944 1.00 92.00 370 ILE A N 1
ATOM 2830 C CA . ILE A 1 370 ? -10.377 -10.502 20.829 1.00 92.00 370 ILE A CA 1
ATOM 2831 C C . ILE A 1 370 ? -11.219 -11.662 20.333 1.00 92.00 370 ILE A C 1
ATOM 2833 O O . ILE A 1 370 ? -10.947 -12.210 19.277 1.00 92.00 370 ILE A O 1
ATOM 2837 N N . ASN A 1 371 ? -12.237 -12.046 21.088 1.00 91.62 371 ASN A N 1
ATOM 2838 C CA . ASN A 1 371 ? -13.157 -13.111 20.729 1.00 91.62 371 ASN A CA 1
ATOM 2839 C C . ASN A 1 371 ? -14.585 -12.663 21.045 1.00 91.62 371 ASN A C 1
ATOM 2841 O O . ASN A 1 371 ? -14.960 -12.486 22.207 1.00 91.62 371 ASN A O 1
ATOM 2845 N N . ALA A 1 372 ? -15.388 -12.499 20.000 1.00 88.62 372 ALA A N 1
ATOM 2846 C CA . ALA A 1 372 ? -16.792 -12.139 20.095 1.00 88.62 372 ALA A CA 1
ATOM 2847 C C . ALA A 1 372 ? -17.649 -13.059 19.219 1.00 88.62 372 ALA A C 1
ATOM 2849 O O . ALA A 1 372 ? -17.273 -13.432 18.103 1.00 88.62 372 ALA A O 1
ATOM 2850 N N . SER A 1 373 ? -18.822 -13.422 19.737 1.00 87.88 373 SER A N 1
ATOM 2851 C CA . SER A 1 373 ? -19.806 -14.238 19.027 1.00 87.88 373 SER A CA 1
ATOM 2852 C C . SER A 1 373 ? -21.220 -13.716 19.269 1.00 87.88 373 SER A C 1
ATOM 2854 O O . SER A 1 373 ? -21.497 -13.163 20.334 1.00 87.88 373 SER A O 1
ATOM 2856 N N . GLY A 1 374 ? -22.114 -13.901 18.298 1.00 86.88 374 GLY A N 1
ATOM 2857 C CA . GLY A 1 374 ? -23.485 -13.394 18.361 1.00 86.88 374 GLY A CA 1
ATOM 2858 C C . GLY A 1 374 ? -23.571 -11.941 17.899 1.00 86.88 374 GLY A C 1
ATOM 2859 O O . GLY A 1 374 ? -23.028 -11.599 16.852 1.00 86.88 374 GLY A O 1
ATOM 2860 N N . THR A 1 375 ? -24.261 -11.100 18.667 1.00 86.62 375 THR A N 1
ATOM 2861 C CA . THR A 1 375 ? -24.508 -9.690 18.328 1.00 86.62 375 THR A CA 1
ATOM 2862 C C . THR A 1 375 ? -23.922 -8.810 19.424 1.00 86.62 375 THR A C 1
ATOM 2864 O O . THR A 1 375 ? -24.596 -8.470 20.398 1.00 86.62 375 THR A O 1
ATOM 2867 N N . THR A 1 376 ? -22.635 -8.487 19.313 1.00 83.88 376 THR A N 1
ATOM 2868 C CA . THR A 1 376 ? -21.952 -7.606 20.267 1.00 83.88 376 THR A CA 1
ATOM 2869 C C . THR A 1 376 ? -21.325 -6.411 19.564 1.00 83.88 376 THR A C 1
ATOM 2871 O O . THR A 1 376 ? -20.905 -6.476 18.411 1.00 83.88 376 THR A O 1
ATOM 2874 N N . THR A 1 377 ? -21.258 -5.289 20.270 1.00 85.62 377 THR A N 1
ATOM 2875 C CA . THR A 1 377 ? -20.612 -4.081 19.766 1.00 85.62 377 THR A CA 1
ATOM 2876 C C . THR A 1 377 ? -19.456 -3.725 20.685 1.00 85.62 377 THR A C 1
ATOM 2878 O O . THR A 1 377 ? -19.653 -3.546 21.888 1.00 85.62 377 THR A O 1
ATOM 2881 N N . LEU A 1 378 ? -18.261 -3.617 20.107 1.00 89.19 378 LEU 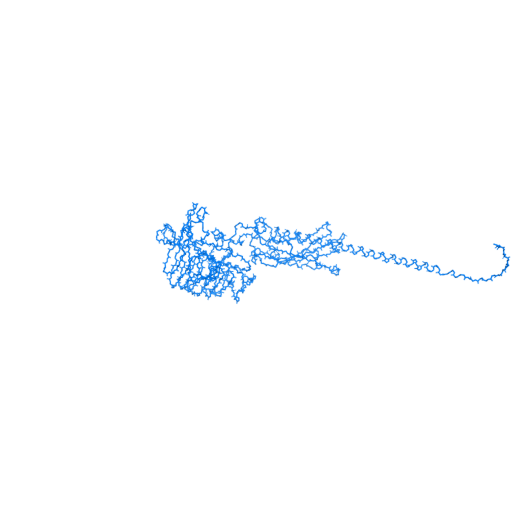A N 1
ATOM 2882 C CA . LEU A 1 378 ? -17.173 -2.874 20.722 1.00 89.19 378 LEU A CA 1
ATOM 2883 C C . LEU A 1 378 ? -17.258 -1.439 20.216 1.00 89.19 378 LEU A C 1
ATOM 2885 O O . LEU A 1 378 ? -17.186 -1.207 19.009 1.00 89.19 378 LEU A O 1
ATOM 2889 N N . THR A 1 379 ? -17.387 -0.490 21.130 1.00 90.62 379 THR A N 1
ATOM 2890 C CA . THR A 1 379 ? -17.381 0.931 20.798 1.00 90.62 379 THR A CA 1
ATOM 2891 C C . THR A 1 379 ? -16.060 1.544 21.237 1.00 90.62 379 THR A C 1
ATOM 2893 O O . THR A 1 379 ? -15.639 1.383 22.381 1.00 90.62 379 THR A O 1
ATOM 2896 N N . VAL A 1 380 ? -15.408 2.277 20.344 1.00 91.06 380 VAL A N 1
ATOM 2897 C CA . VAL A 1 380 ? -14.269 3.136 20.671 1.00 91.06 380 VAL A CA 1
ATOM 2898 C C . VAL A 1 380 ? -14.696 4.594 20.520 1.00 91.06 380 VAL A C 1
ATOM 2900 O O . VAL A 1 380 ? -15.328 4.964 19.530 1.00 91.06 380 VAL A O 1
ATOM 2903 N N . LYS A 1 381 ? -14.395 5.408 21.532 1.00 91.44 381 LYS A N 1
ATOM 2904 C CA . LYS A 1 381 ? -14.765 6.823 21.602 1.00 91.44 381 LYS A CA 1
ATOM 2905 C C . LYS A 1 381 ? -13.526 7.709 21.703 1.00 91.44 381 LYS A C 1
ATOM 2907 O O . LYS A 1 381 ? -13.160 8.114 22.808 1.00 91.44 381 LYS A O 1
ATOM 2912 N N . PRO A 1 382 ? -12.815 7.966 20.589 1.00 86.69 382 PRO A N 1
ATOM 2913 C CA . PRO A 1 382 ? -11.781 8.988 20.593 1.00 86.69 382 PRO A CA 1
ATOM 2914 C C . PRO A 1 382 ? -12.430 10.374 20.747 1.00 86.69 382 PRO A C 1
ATOM 2916 O O . PRO A 1 382 ? -13.495 10.639 20.196 1.00 86.69 382 PRO A O 1
ATOM 2919 N N . GLN A 1 383 ? -11.773 11.286 21.464 1.00 85.19 383 GLN A N 1
ATOM 2920 C CA . GLN A 1 383 ? -12.150 12.706 21.458 1.00 85.19 383 GLN A CA 1
ATOM 2921 C C . GLN A 1 383 ? -11.877 13.343 20.082 1.00 85.19 383 GLN A C 1
ATOM 2923 O O . GLN A 1 383 ? -11.117 12.801 19.275 1.00 85.19 383 GLN A O 1
ATOM 2928 N N . ILE A 1 384 ? -12.422 14.541 19.825 1.00 83.38 384 ILE A N 1
ATOM 2929 C CA . ILE A 1 384 ? -12.100 15.326 18.618 1.00 83.38 384 ILE A CA 1
ATOM 2930 C C . ILE A 1 384 ? -10.580 15.509 18.503 1.00 83.38 384 ILE A C 1
ATOM 2932 O O . ILE A 1 384 ? -9.931 16.095 19.371 1.00 83.38 384 ILE A O 1
ATOM 2936 N N . GLY A 1 385 ? -10.002 14.993 17.415 1.00 82.88 385 GLY A N 1
ATOM 2937 C CA . GLY A 1 385 ? -8.561 15.024 17.159 1.00 82.88 385 GLY A CA 1
ATOM 2938 C C . GLY A 1 385 ? -7.721 14.075 18.026 1.00 82.88 385 GLY A C 1
ATOM 2939 O O . GLY A 1 385 ? -6.503 14.026 17.834 1.00 82.88 385 GLY A O 1
ATOM 2940 N N . GLY A 1 386 ? -8.346 13.338 18.949 1.00 89.75 386 GLY A N 1
ATOM 2941 C CA . GLY A 1 386 ? -7.747 12.252 19.717 1.00 89.75 386 GLY A CA 1
ATOM 2942 C C . GLY A 1 386 ? -7.708 10.939 18.936 1.00 89.75 386 GLY A C 1
ATOM 2943 O O . GLY A 1 386 ? -8.263 10.832 17.837 1.00 89.75 386 GLY A O 1
ATOM 2944 N N . LYS A 1 387 ? -7.009 9.946 19.493 1.00 92.56 387 LYS A N 1
ATOM 2945 C CA . LYS A 1 387 ? -6.786 8.637 18.863 1.00 92.56 387 LYS A CA 1
ATOM 2946 C C . LYS A 1 387 ? -6.889 7.491 19.865 1.00 92.56 387 LYS A C 1
ATOM 2948 O O . LYS A 1 387 ? -6.513 7.641 21.025 1.00 92.56 387 LYS A O 1
ATOM 2953 N N . ILE A 1 388 ? -7.310 6.325 19.395 1.00 93.62 388 ILE A N 1
ATOM 2954 C CA . ILE A 1 388 ? -7.252 5.058 20.126 1.00 93.62 388 ILE A CA 1
ATOM 2955 C C . ILE A 1 388 ? -6.416 4.070 19.307 1.00 93.62 388 ILE A C 1
ATOM 2957 O O . ILE A 1 388 ? -6.572 3.957 18.092 1.00 93.62 388 ILE A O 1
ATOM 2961 N N . ILE A 1 389 ? -5.488 3.385 19.970 1.00 95.06 389 ILE A N 1
ATOM 2962 C CA . ILE A 1 389 ? -4.520 2.481 19.351 1.00 95.06 389 ILE A CA 1
ATOM 2963 C C . ILE A 1 389 ? -4.531 1.160 20.105 1.00 95.06 389 ILE A C 1
ATOM 2965 O O . ILE A 1 389 ? -4.265 1.129 21.307 1.00 95.06 389 ILE A O 1
ATOM 2969 N N . PHE A 1 390 ? -4.802 0.064 19.404 1.00 95.69 390 PHE A N 1
ATOM 2970 C CA . PHE A 1 390 ? -4.687 -1.280 19.966 1.00 95.69 390 PHE A CA 1
ATOM 2971 C C . PHE A 1 390 ? -3.379 -1.929 19.530 1.00 95.69 390 PHE A C 1
ATOM 2973 O O . PHE A 1 390 ? -3.043 -1.914 18.350 1.00 95.69 390 PHE A O 1
ATOM 2980 N N . TYR A 1 391 ? -2.666 -2.525 20.481 1.00 94.56 391 TYR A N 1
ATOM 2981 C CA . TYR A 1 391 ? -1.452 -3.302 20.251 1.00 94.56 391 TYR A CA 1
ATOM 2982 C C . TYR A 1 391 ? -1.766 -4.771 20.507 1.00 94.56 391 TYR A C 1
ATOM 2984 O O . TYR A 1 391 ? -1.978 -5.170 21.654 1.00 94.56 391 TYR A O 1
ATOM 2992 N N . MET A 1 392 ? -1.836 -5.556 19.437 1.00 93.94 392 MET A N 1
ATOM 2993 C CA . MET A 1 392 ? -2.200 -6.968 19.488 1.00 93.94 392 MET A CA 1
ATOM 2994 C C . MET A 1 392 ? -0.977 -7.839 19.781 1.00 93.94 392 MET A C 1
ATOM 2996 O O . MET A 1 392 ? -0.123 -8.061 18.923 1.00 93.94 392 MET A O 1
ATOM 3000 N N . GLU A 1 393 ? -0.923 -8.375 20.994 1.00 90.38 393 GLU A N 1
ATOM 3001 C CA . GLU A 1 393 ? 0.140 -9.263 21.472 1.00 90.38 393 GLU A CA 1
ATOM 3002 C C . GLU A 1 393 ? -0.161 -10.729 21.145 1.00 90.38 393 GLU A C 1
ATOM 3004 O O . GLU A 1 393 ? 0.720 -11.476 20.720 1.00 90.38 393 GLU A O 1
ATOM 3009 N N . GLY A 1 394 ? -1.418 -11.153 21.291 1.00 87.88 394 GLY A N 1
ATOM 3010 C CA . GLY A 1 394 ? -1.807 -12.542 21.065 1.00 87.88 394 GLY A CA 1
ATOM 3011 C C . GLY A 1 394 ? -2.004 -12.890 19.595 1.00 87.88 394 GLY A C 1
ATOM 3012 O O . GLY A 1 394 ? -1.499 -12.220 18.689 1.00 87.88 394 GLY A O 1
ATOM 3013 N N . GLN A 1 395 ? -2.699 -14.004 19.380 1.00 86.50 395 GLN A N 1
ATOM 3014 C CA . GLN A 1 395 ? -2.741 -14.698 18.093 1.00 86.50 395 GLN A CA 1
ATOM 3015 C C . GLN A 1 395 ? -4.048 -14.495 17.337 1.00 86.50 395 GLN A C 1
ATOM 3017 O O . GLN A 1 395 ? -4.083 -14.760 16.145 1.00 86.50 395 GLN A O 1
ATOM 3022 N N . GLN A 1 396 ? -5.122 -14.053 17.996 1.00 90.00 396 GLN A N 1
ATOM 3023 C CA . GLN A 1 396 ? -6.441 -14.093 17.370 1.00 90.00 396 GLN A CA 1
ATOM 3024 C C . GLN A 1 396 ? -7.310 -12.868 17.651 1.00 90.00 396 GLN A C 1
ATOM 3026 O O . GLN A 1 396 ? -7.450 -12.409 18.792 1.00 90.00 396 GLN A O 1
ATOM 3031 N N . ILE A 1 397 ? -7.952 -12.400 16.584 1.00 92.94 397 ILE A N 1
ATOM 3032 C CA . ILE A 1 397 ? -9.145 -11.560 16.612 1.00 92.94 397 ILE A CA 1
ATOM 3033 C C . ILE A 1 397 ? -10.242 -12.348 15.897 1.00 92.94 397 ILE A C 1
ATOM 3035 O O . ILE A 1 397 ? -10.219 -12.441 14.681 1.00 92.94 397 ILE A O 1
ATOM 3039 N N . ASN A 1 398 ? -11.192 -12.927 16.627 1.00 92.81 398 ASN A N 1
ATOM 3040 C CA . ASN A 1 398 ? -12.319 -13.663 16.060 1.00 92.81 398 ASN A CA 1
ATOM 3041 C C . ASN A 1 398 ? -13.626 -12.945 16.363 1.00 92.81 398 ASN A C 1
ATOM 3043 O O . ASN A 1 398 ? -14.034 -12.820 17.518 1.00 92.81 398 ASN A O 1
ATOM 3047 N N . LEU A 1 399 ? -14.313 -12.521 15.314 1.00 90.69 399 LEU A N 1
ATOM 3048 C CA . LEU A 1 399 ? -15.591 -11.833 15.376 1.00 90.69 399 LEU A CA 1
ATOM 3049 C C . LEU A 1 399 ? -16.589 -12.638 14.542 1.00 90.69 399 LEU A C 1
ATOM 3051 O O . LEU A 1 399 ? -16.444 -12.745 13.328 1.00 90.69 399 LEU A O 1
ATOM 3055 N N . SER A 1 400 ? -17.585 -13.244 15.192 1.00 89.56 400 SER A N 1
ATOM 3056 C CA . SER A 1 400 ? -18.539 -14.157 14.538 1.00 89.56 400 SER A CA 1
ATOM 3057 C C . SER A 1 400 ? -20.002 -13.797 14.796 1.00 89.56 400 SER A C 1
ATOM 3059 O O . SER A 1 400 ? -20.425 -13.635 15.937 1.00 89.56 400 SER A O 1
ATOM 3061 N N . GLY A 1 401 ? -20.800 -13.676 13.740 1.00 87.56 401 GLY A N 1
ATOM 3062 C CA . GLY A 1 401 ? -22.168 -13.156 13.815 1.00 87.56 401 GLY A CA 1
ATOM 3063 C C . GLY A 1 401 ? -22.226 -11.678 13.428 1.00 87.56 401 GLY A C 1
ATOM 3064 O O . GLY A 1 401 ? -21.483 -11.230 12.561 1.00 87.56 401 GLY A O 1
ATOM 3065 N N . GLU A 1 402 ? -23.099 -10.911 14.068 1.00 86.06 402 GLU A N 1
ATOM 3066 C CA . GLU A 1 402 ? -23.350 -9.494 13.768 1.00 86.06 402 GLU A CA 1
ATOM 3067 C C . GLU A 1 402 ? -22.531 -8.586 14.701 1.00 86.06 402 GLU A C 1
ATOM 3069 O O . GLU A 1 402 ? -23.063 -7.698 15.371 1.00 86.06 402 GLU A O 1
ATOM 3074 N N . ASN A 1 403 ? -21.224 -8.851 14.819 1.00 84.75 403 ASN A N 1
ATOM 3075 C CA . ASN A 1 403 ? -20.363 -8.054 15.693 1.00 84.75 403 ASN A CA 1
ATOM 3076 C C . ASN A 1 403 ? -19.827 -6.819 14.983 1.00 84.75 403 ASN A C 1
ATOM 3078 O O . ASN A 1 403 ? -19.292 -6.914 13.884 1.00 84.75 403 ASN A O 1
ATOM 3082 N N . SER A 1 404 ? -19.877 -5.670 15.646 1.00 84.75 404 SER A N 1
ATOM 3083 C CA . SER A 1 404 ? -19.390 -4.420 15.065 1.00 84.75 404 SER A CA 1
ATOM 3084 C C . SER A 1 404 ? -18.383 -3.720 15.968 1.00 84.75 404 SER A C 1
ATOM 3086 O O . SER A 1 404 ? -18.650 -3.513 17.152 1.00 84.75 404 SER A O 1
ATOM 3088 N N . PHE A 1 405 ? -17.273 -3.290 15.385 1.00 87.50 405 PHE A N 1
ATOM 3089 C CA . PHE A 1 405 ? -16.326 -2.342 15.949 1.00 87.50 405 PHE A CA 1
ATOM 3090 C C . PHE A 1 405 ? -16.736 -0.967 15.456 1.00 87.50 405 PHE A C 1
ATOM 3092 O O . PHE A 1 405 ? -16.514 -0.617 14.297 1.00 87.50 405 PHE A O 1
ATOM 3099 N N . LYS A 1 406 ? -17.399 -0.215 16.326 1.00 87.50 406 LYS A N 1
ATOM 3100 C CA . LYS A 1 406 ? -17.904 1.108 15.993 1.00 87.50 406 LYS A CA 1
ATOM 3101 C C . LYS A 1 406 ? -16.997 2.168 16.588 1.00 87.50 406 LYS A C 1
ATOM 3103 O O . LYS A 1 406 ? -16.645 2.092 17.764 1.00 87.50 406 LYS A O 1
ATOM 3108 N N . CYS A 1 407 ? -16.653 3.160 15.782 1.00 88.88 407 CYS A N 1
ATOM 3109 C CA . CYS A 1 407 ? -15.913 4.326 16.231 1.00 88.88 407 CYS A CA 1
ATOM 3110 C C . CYS A 1 407 ? -16.818 5.554 16.133 1.00 88.88 407 CYS A C 1
ATOM 3112 O O . CYS A 1 407 ? -17.289 5.876 15.041 1.00 88.88 407 CYS A O 1
ATOM 3114 N N . TYR A 1 408 ? -17.039 6.234 17.262 1.00 90.12 408 TYR A N 1
ATOM 3115 C CA . TYR A 1 408 ? -17.784 7.492 17.297 1.00 90.12 408 TYR A CA 1
ATOM 3116 C C . TYR A 1 408 ? -17.103 8.542 18.166 1.00 90.12 408 TYR A C 1
ATOM 3118 O O . TYR A 1 408 ? -16.464 8.217 19.159 1.00 90.12 408 TYR A O 1
ATOM 3126 N N . ILE A 1 409 ? -17.312 9.806 17.834 1.00 87.50 409 ILE A N 1
ATOM 3127 C CA . ILE A 1 409 ? -16.938 10.966 18.634 1.00 87.50 409 ILE A CA 1
ATOM 3128 C C . ILE A 1 409 ? -18.229 11.608 19.137 1.00 87.50 409 ILE A C 1
ATOM 3130 O O . ILE A 1 409 ? -19.198 11.709 18.388 1.00 87.50 409 ILE A O 1
ATOM 3134 N N . GLU A 1 410 ? -18.251 12.060 20.385 1.00 84.94 410 GLU A N 1
ATOM 3135 C CA . GLU A 1 410 ? -19.346 12.888 20.889 1.00 84.94 410 GLU A CA 1
ATOM 3136 C C . GLU A 1 410 ? -19.079 14.354 20.525 1.00 84.94 410 GLU A C 1
ATOM 3138 O O . GLU A 1 410 ? -18.034 14.911 20.879 1.00 84.94 410 GLU A O 1
ATOM 3143 N N . ASP A 1 411 ? -20.001 14.979 19.793 1.00 82.00 411 ASP A N 1
ATOM 3144 C CA . ASP A 1 411 ? -19.937 16.412 19.520 1.00 82.00 411 ASP A CA 1
ATOM 3145 C C . ASP A 1 411 ? -20.116 17.177 20.847 1.00 82.00 411 ASP A C 1
ATOM 3147 O O . ASP A 1 411 ? -21.152 17.050 21.503 1.00 82.00 411 ASP A O 1
ATOM 3151 N N . PRO A 1 412 ? -19.144 18.000 21.273 1.00 79.31 412 PRO A N 1
ATOM 3152 C CA . PRO A 1 412 ? -19.196 18.666 22.572 1.00 79.31 412 PRO A CA 1
ATOM 3153 C C . PRO A 1 412 ? -20.267 19.765 22.657 1.00 79.31 412 PRO A C 1
ATOM 3155 O O . PRO A 1 412 ? -20.557 20.249 23.751 1.00 79.31 412 PRO A O 1
ATOM 3158 N N . VAL A 1 413 ? -20.812 20.214 21.522 1.00 84.56 413 VAL A N 1
ATOM 3159 C CA . VAL A 1 413 ? -21.8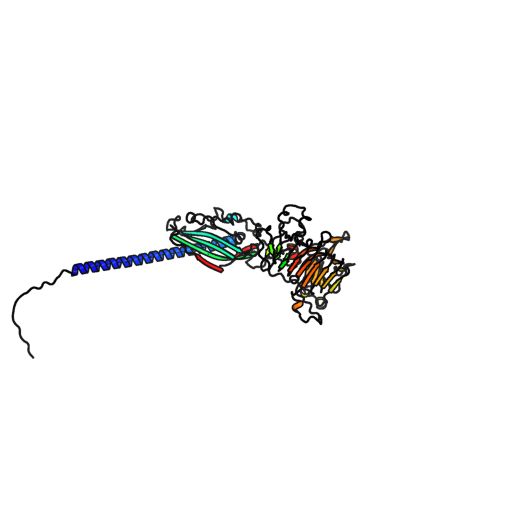47 21.250 21.435 1.00 84.56 413 VAL A CA 1
ATOM 3160 C C . VAL A 1 413 ? -23.237 20.625 21.403 1.00 84.56 413 VAL A C 1
ATOM 3162 O O . VAL A 1 413 ? -24.128 21.110 22.102 1.00 84.56 413 VAL A O 1
ATOM 3165 N N . THR A 1 414 ? -23.439 19.582 20.592 1.00 88.38 414 THR A N 1
ATOM 3166 C CA . THR A 1 414 ? -24.766 18.969 20.393 1.00 88.38 414 THR A CA 1
ATOM 3167 C C . THR A 1 414 ? -24.996 17.717 21.240 1.00 88.38 414 THR A C 1
ATOM 3169 O O . THR A 1 414 ? -26.149 17.382 21.508 1.00 88.38 414 THR A O 1
ATOM 3172 N N . GLY A 1 415 ? -23.929 17.046 21.688 1.00 84.62 415 GLY A N 1
ATOM 3173 C CA . GLY A 1 415 ? -23.979 15.726 22.323 1.00 84.62 415 GLY A CA 1
ATOM 3174 C C . GLY A 1 415 ? -24.295 14.588 21.345 1.00 84.62 415 GLY A C 1
ATOM 3175 O O . GLY A 1 415 ? -24.602 13.478 21.777 1.00 84.62 415 GLY A O 1
ATOM 3176 N N . GLU A 1 416 ? -24.288 14.850 20.034 1.00 88.38 416 GLU A N 1
ATOM 3177 C CA . GLU A 1 416 ? -24.562 13.834 19.015 1.00 88.38 416 GLU A CA 1
ATOM 3178 C C . GLU A 1 416 ? -23.344 12.926 18.788 1.00 88.38 416 GLU A C 1
ATOM 3180 O O . GLU A 1 416 ? -22.198 13.376 18.815 1.00 88.38 416 GLU A O 1
ATOM 3185 N N . GLU A 1 417 ? -23.593 11.635 18.541 1.00 88.19 417 GLU A N 1
ATOM 3186 C CA . GLU A 1 417 ? -22.550 10.680 18.156 1.00 88.19 417 GLU A CA 1
ATOM 3187 C C . GLU A 1 417 ? -22.260 10.804 16.652 1.00 88.19 417 GLU A C 1
ATOM 3189 O O . GLU A 1 417 ? -23.082 10.444 15.807 1.00 88.19 417 GLU A O 1
ATOM 3194 N N . LEU A 1 418 ? -21.073 11.304 16.317 1.00 88.75 418 LEU A N 1
ATOM 3195 C CA . LEU A 1 418 ? -20.557 11.407 14.953 1.00 88.75 418 LEU A CA 1
ATOM 3196 C C . LEU A 1 418 ? -19.621 10.228 14.663 1.00 88.75 418 LEU A C 1
ATOM 3198 O O . LEU A 1 418 ? -18.890 9.819 15.561 1.00 88.75 418 LEU A O 1
ATOM 3202 N N . PRO A 1 419 ? -19.593 9.660 13.445 1.00 87.88 419 PRO A N 1
ATOM 3203 C CA . PRO A 1 419 ? -18.590 8.655 13.095 1.00 87.88 419 PRO A CA 1
ATOM 3204 C C . PRO A 1 419 ? -17.182 9.242 13.235 1.00 87.88 419 PRO A C 1
ATOM 3206 O O . PRO A 1 419 ? -16.964 10.421 12.955 1.00 87.88 419 PRO A O 1
ATOM 3209 N N . CYS A 1 420 ? -16.225 8.423 13.666 1.00 88.44 420 CYS A N 1
ATOM 3210 C CA . CYS A 1 420 ? -14.834 8.857 13.714 1.00 88.44 420 CYS A CA 1
ATOM 3211 C C . CYS A 1 420 ? -14.301 9.235 12.336 1.00 88.44 420 CYS A C 1
ATOM 3213 O O . CYS A 1 420 ? -14.661 8.644 11.317 1.00 88.44 420 CYS A O 1
ATOM 3215 N N . GLU A 1 421 ? -13.350 10.163 12.323 1.00 89.75 421 GLU A N 1
ATOM 3216 C CA . GLU A 1 421 ? -12.512 10.365 11.154 1.00 89.75 421 GLU A CA 1
ATOM 3217 C C . GLU A 1 421 ? -11.556 9.176 10.997 1.00 89.75 421 GLU A C 1
ATOM 3219 O O . GLU A 1 421 ? -10.998 8.649 11.972 1.00 89.75 421 GLU A O 1
ATOM 3224 N N . PHE A 1 422 ? -11.315 8.770 9.748 1.00 90.06 422 PHE A N 1
ATOM 3225 C CA . PHE A 1 422 ? -10.305 7.759 9.465 1.00 90.06 422 PHE A CA 1
ATOM 3226 C C . PHE A 1 422 ? -8.946 8.189 10.044 1.00 90.06 422 PHE A C 1
ATOM 3228 O O . PHE A 1 422 ? -8.537 9.348 9.953 1.00 90.06 422 PHE A O 1
ATOM 3235 N N . GLY A 1 423 ? -8.229 7.247 10.659 1.00 86.62 423 GLY A N 1
ATOM 3236 C CA . GLY A 1 423 ? -6.963 7.516 11.344 1.00 86.62 423 GLY A CA 1
ATOM 3237 C C . GLY A 1 423 ? -7.092 7.957 12.809 1.00 86.62 423 GLY A C 1
ATOM 3238 O O . GLY A 1 423 ? -6.083 8.331 13.419 1.00 86.62 423 GLY A O 1
ATOM 3239 N N . GLN A 1 424 ? -8.295 7.906 13.390 1.00 92.62 424 GLN A N 1
ATOM 3240 C CA . GLN A 1 424 ? -8.486 8.012 14.840 1.00 92.62 424 GLN A CA 1
ATOM 3241 C C . GLN A 1 424 ? -8.489 6.661 15.556 1.00 92.62 424 GLN A C 1
ATOM 3243 O O . GLN A 1 424 ? -8.169 6.617 16.741 1.00 92.62 424 GLN A O 1
ATOM 3248 N N . PHE A 1 425 ? -8.773 5.564 14.854 1.00 94.94 425 PHE A N 1
ATOM 3249 C CA . PHE A 1 425 ? -8.661 4.213 15.394 1.00 94.94 425 PHE A CA 1
ATOM 3250 C C . PHE A 1 425 ? -7.752 3.347 14.519 1.00 94.94 425 PHE A C 1
ATOM 3252 O O . PHE A 1 425 ? -7.900 3.285 13.296 1.00 94.94 425 PHE A O 1
ATOM 3259 N N . VAL A 1 426 ? -6.776 2.706 15.160 1.00 95.31 426 VAL A N 1
ATOM 3260 C CA . VAL A 1 426 ? -5.820 1.801 14.515 1.00 95.31 426 VAL A CA 1
ATOM 3261 C C . VAL A 1 426 ? -5.591 0.575 15.383 1.00 95.31 426 VAL A C 1
ATOM 3263 O O . VAL A 1 426 ? -5.566 0.656 16.614 1.00 95.31 426 VAL A O 1
ATOM 3266 N N . ILE A 1 427 ? -5.377 -0.558 14.724 1.00 96.56 427 ILE A N 1
ATOM 3267 C CA . ILE A 1 427 ? -4.968 -1.794 15.374 1.00 96.56 427 ILE A CA 1
ATOM 3268 C C . ILE A 1 427 ? -3.633 -2.238 14.775 1.00 96.56 427 ILE A C 1
ATOM 3270 O O . ILE A 1 427 ? -3.532 -2.499 13.575 1.00 96.56 427 ILE A O 1
ATOM 3274 N N . TYR A 1 428 ? -2.613 -2.322 15.626 1.00 95.38 428 TYR A N 1
ATOM 3275 C CA . TYR A 1 428 ? -1.292 -2.834 15.294 1.00 95.38 428 TYR A CA 1
ATOM 3276 C C . TYR A 1 428 ? -1.195 -4.325 15.603 1.00 95.38 428 TYR A C 1
ATOM 3278 O O . TYR A 1 428 ? -1.428 -4.749 16.733 1.00 95.38 428 TYR A O 1
ATOM 3286 N N . GLY A 1 429 ? -0.825 -5.113 14.594 1.00 92.06 429 GLY A N 1
ATOM 3287 C CA . GLY A 1 429 ? -0.676 -6.567 14.666 1.00 92.06 429 GLY A CA 1
ATOM 3288 C C . GLY A 1 429 ? 0.720 -7.022 14.254 1.00 92.06 429 GLY A C 1
ATOM 3289 O O . GLY A 1 429 ? 0.910 -7.568 13.166 1.00 92.06 429 GLY A O 1
ATOM 3290 N N . GLY A 1 430 ? 1.700 -6.765 15.119 1.00 87.19 430 GLY A N 1
ATOM 3291 C CA . GLY A 1 430 ? 3.098 -7.144 14.922 1.00 87.19 430 GLY A CA 1
ATOM 3292 C C . GLY A 1 430 ? 3.506 -8.425 15.657 1.00 87.19 430 GLY A C 1
ATOM 3293 O O . GLY A 1 430 ? 2.675 -9.189 16.166 1.00 87.19 430 GLY A O 1
ATOM 3294 N N . ALA A 1 431 ? 4.822 -8.643 15.723 1.00 85.38 431 ALA A N 1
ATOM 3295 C CA . ALA A 1 431 ? 5.402 -9.646 16.606 1.00 85.38 431 ALA A CA 1
ATOM 3296 C C . ALA A 1 431 ? 5.070 -9.290 18.063 1.00 85.38 431 ALA A C 1
ATOM 3298 O O . ALA A 1 431 ? 5.132 -8.121 18.445 1.00 85.38 431 ALA A O 1
ATOM 3299 N N . SER A 1 432 ? 4.704 -10.294 18.858 1.00 84.44 432 SER A N 1
ATOM 3300 C CA . SER A 1 432 ? 4.425 -10.103 20.282 1.00 84.44 432 SER A CA 1
ATOM 3301 C C . SER A 1 432 ? 5.700 -9.697 21.015 1.00 84.44 432 SER A C 1
ATOM 3303 O O . SER A 1 432 ? 6.751 -10.311 20.818 1.00 84.44 432 SER A O 1
ATOM 3305 N N . THR A 1 433 ? 5.599 -8.725 21.912 1.00 82.12 433 THR A N 1
ATOM 3306 C CA . THR A 1 433 ? 6.639 -8.428 22.907 1.00 82.12 433 THR A CA 1
ATOM 3307 C C . THR A 1 433 ? 6.287 -9.000 24.276 1.00 82.12 433 THR A C 1
ATOM 3309 O O . THR A 1 433 ? 7.145 -9.072 25.158 1.00 82.12 433 THR A O 1
ATOM 3312 N N . TYR A 1 434 ? 5.045 -9.454 24.470 1.00 80.38 434 TYR A N 1
ATOM 3313 C CA . TYR A 1 434 ? 4.631 -10.081 25.716 1.00 80.38 434 TYR A CA 1
ATOM 3314 C C . TYR A 1 434 ? 5.310 -11.446 25.911 1.00 80.38 434 TYR A C 1
ATOM 3316 O O . TYR A 1 434 ? 5.116 -12.377 25.130 1.00 80.38 434 TYR A O 1
ATOM 3324 N N . THR A 1 435 ? 6.097 -11.559 26.984 1.00 72.12 435 THR A N 1
ATOM 3325 C CA . THR A 1 435 ? 6.846 -12.768 27.384 1.00 72.12 435 THR A CA 1
ATOM 3326 C C . THR A 1 435 ? 6.246 -13.467 28.608 1.00 72.12 435 THR A C 1
ATOM 3328 O O . THR A 1 435 ? 6.854 -14.390 29.156 1.00 72.12 435 THR A O 1
ATOM 3331 N N . GLY A 1 436 ? 5.070 -13.025 29.068 1.00 64.44 436 GLY A N 1
ATOM 3332 C CA . GLY A 1 436 ? 4.440 -13.551 30.277 1.00 64.44 436 GLY A CA 1
ATOM 3333 C C . GLY A 1 436 ? 4.221 -15.062 30.203 1.00 64.44 436 GLY A C 1
ATOM 3334 O O . GLY A 1 436 ? 3.809 -15.595 29.172 1.00 64.44 436 GLY A O 1
ATOM 3335 N N . GLN A 1 437 ? 4.531 -15.747 31.310 1.00 53.81 437 GLN A N 1
ATOM 3336 C CA . GLN A 1 437 ? 4.463 -17.202 31.454 1.00 53.81 437 GLN A CA 1
ATOM 3337 C C . GLN A 1 437 ? 3.058 -17.731 31.143 1.00 53.81 437 GLN A C 1
ATOM 3339 O O . GLN A 1 437 ? 2.221 -17.854 32.032 1.00 53.81 437 GLN A O 1
ATOM 3344 N N . TRP A 1 438 ? 2.827 -18.157 29.905 1.00 51.53 438 TRP A N 1
ATOM 3345 C CA . TRP A 1 438 ? 1.912 -19.259 29.648 1.00 51.53 438 TRP A CA 1
ATOM 3346 C C . TRP A 1 438 ? 2.665 -20.552 29.982 1.00 51.53 438 TRP A C 1
ATOM 3348 O O . TRP A 1 438 ? 3.605 -20.900 29.268 1.00 51.53 438 TRP A O 1
ATOM 3358 N N . PRO A 1 439 ? 2.309 -21.291 31.052 1.00 45.12 439 PRO A N 1
ATOM 3359 C CA . PRO A 1 439 ? 3.074 -22.462 31.495 1.00 45.12 439 PRO A CA 1
ATOM 3360 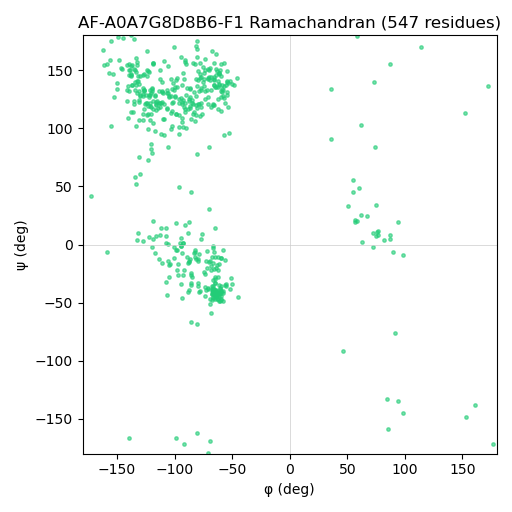C C . PRO A 1 439 ? 3.054 -23.645 30.511 1.00 45.12 439 PRO A C 1
ATOM 3362 O O . PRO A 1 439 ? 3.652 -24.680 30.792 1.00 45.12 439 PRO A O 1
ATOM 3365 N N . SER A 1 440 ? 2.342 -23.530 29.389 1.00 51.09 440 SER A N 1
ATOM 3366 C CA . SER A 1 440 ? 2.021 -24.638 28.489 1.00 51.09 440 SER A CA 1
ATOM 3367 C C . SER A 1 440 ? 2.382 -24.414 27.019 1.00 51.09 440 SER A C 1
ATOM 3369 O O . SER A 1 440 ? 2.102 -25.304 26.219 1.00 51.09 440 SER A O 1
ATOM 3371 N N . ILE A 1 441 ? 3.009 -23.292 26.641 1.00 50.88 441 ILE A N 1
ATOM 3372 C CA . ILE A 1 441 ? 3.444 -23.060 25.252 1.00 50.88 441 ILE A CA 1
ATOM 3373 C C . ILE A 1 441 ? 4.975 -22.945 25.231 1.00 50.88 441 ILE A C 1
ATOM 3375 O O . ILE A 1 441 ? 5.519 -21.896 25.566 1.00 50.88 441 ILE A O 1
ATOM 3379 N N . PRO A 1 442 ? 5.694 -24.035 24.906 1.00 47.12 442 PRO A N 1
ATOM 3380 C CA . PRO A 1 442 ? 7.148 -24.117 25.051 1.00 47.12 442 PRO A CA 1
ATOM 3381 C C . PRO A 1 442 ? 7.933 -23.381 23.957 1.00 47.12 442 PRO A C 1
ATOM 3383 O O . PRO A 1 442 ? 9.158 -23.479 23.938 1.00 47.12 442 PRO A O 1
ATOM 3386 N N . ASP A 1 443 ? 7.263 -22.667 23.050 1.00 52.31 443 ASP A N 1
ATOM 3387 C CA . ASP A 1 443 ? 7.902 -22.096 21.871 1.00 52.31 443 ASP A CA 1
ATOM 3388 C C . ASP A 1 443 ? 7.558 -20.612 21.681 1.00 52.31 443 ASP A C 1
ATOM 3390 O O . ASP A 1 443 ? 6.456 -20.238 21.282 1.00 52.31 443 ASP A O 1
ATOM 3394 N N . THR A 1 444 ? 8.537 -19.751 21.955 1.00 52.03 444 THR A N 1
ATOM 3395 C CA . THR A 1 444 ? 8.465 -18.303 21.722 1.00 52.03 444 THR A CA 1
ATOM 3396 C C . THR A 1 444 ? 8.356 -17.942 20.234 1.00 52.03 444 THR A C 1
ATOM 3398 O O . THR A 1 444 ? 8.038 -16.798 19.916 1.00 52.03 444 THR A O 1
ATOM 3401 N N . THR A 1 445 ? 8.545 -18.893 19.307 1.00 52.78 445 THR A N 1
ATOM 3402 C CA . THR A 1 445 ? 8.351 -18.669 17.864 1.00 52.78 445 THR A CA 1
ATOM 3403 C C . THR A 1 445 ? 6.875 -18.582 17.453 1.00 52.78 445 THR A C 1
ATOM 3405 O O . THR A 1 445 ? 6.572 -17.900 16.476 1.00 52.78 445 THR A O 1
ATOM 3408 N N . GLN A 1 446 ? 5.938 -19.155 18.223 1.00 50.06 446 GLN A N 1
ATOM 3409 C CA . GLN A 1 446 ? 4.488 -19.032 17.972 1.00 50.06 446 GLN A CA 1
ATOM 3410 C C . GLN A 1 446 ? 3.931 -17.620 18.224 1.00 50.06 446 GLN A C 1
ATOM 3412 O O . GLN A 1 446 ? 2.817 -17.309 17.811 1.00 50.06 446 GLN A O 1
ATOM 3417 N N . TYR A 1 447 ? 4.696 -16.765 18.903 1.00 56.44 447 TYR A N 1
ATOM 3418 C CA . TYR A 1 447 ? 4.358 -15.363 19.156 1.00 56.44 447 TYR A CA 1
ATOM 3419 C C . TYR A 1 447 ? 5.185 -14.387 18.295 1.00 56.44 447 TYR A C 1
ATOM 3421 O O . TYR A 1 447 ? 4.984 -13.170 18.364 1.00 56.44 447 TYR A O 1
ATOM 3429 N N . ALA A 1 448 ? 6.070 -14.915 17.437 1.00 66.31 448 ALA A N 1
ATOM 3430 C CA . ALA A 1 448 ? 6.617 -14.183 16.295 1.00 66.31 448 ALA A CA 1
ATOM 3431 C C . ALA A 1 448 ? 5.510 -13.959 15.235 1.00 66.31 448 ALA A C 1
ATOM 3433 O O . ALA A 1 448 ? 4.337 -14.211 15.498 1.00 66.31 448 ALA A O 1
ATOM 3434 N N . CYS A 1 449 ? 5.834 -13.509 14.017 1.00 75.44 449 CYS A N 1
ATOM 3435 C CA . CYS A 1 449 ? 4.824 -13.367 12.950 1.00 75.44 449 CYS A CA 1
ATOM 3436 C C . CYS A 1 449 ? 4.184 -14.702 12.470 1.00 75.44 449 CYS A C 1
ATOM 3438 O O . CYS A 1 449 ? 3.592 -14.742 11.396 1.00 75.44 449 CYS A O 1
ATOM 3440 N N . GLY A 1 450 ? 4.333 -15.816 13.193 1.00 67.62 450 GLY A N 1
ATOM 3441 C CA . GLY A 1 450 ? 3.760 -17.105 12.813 1.00 67.62 450 GLY A CA 1
ATOM 3442 C C . GLY A 1 450 ? 2.333 -17.277 13.337 1.00 67.62 450 GLY A C 1
ATOM 3443 O O . GLY A 1 450 ? 2.129 -17.244 14.544 1.00 67.62 450 GLY A O 1
ATOM 3444 N N . GLN A 1 451 ? 1.380 -17.540 12.434 1.00 72.25 451 GLN A N 1
ATOM 3445 C CA . GLN A 1 451 ? 0.013 -18.005 12.739 1.00 72.25 451 GLN A CA 1
ATOM 3446 C C . GLN A 1 451 ? -0.832 -17.056 13.607 1.00 72.25 451 GLN A C 1
ATOM 3448 O O . GLN A 1 451 ? -1.438 -17.482 14.590 1.00 72.25 451 GLN A O 1
ATOM 3453 N N . LYS A 1 452 ? -0.875 -1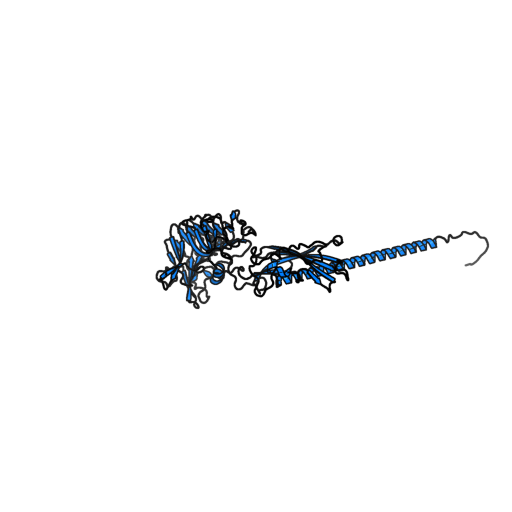5.767 13.249 1.00 90.81 452 LYS A N 1
ATOM 3454 C CA . LYS A 1 452 ? -1.860 -14.837 13.812 1.00 90.81 452 LYS A CA 1
ATOM 3455 C C . LYS A 1 452 ? -3.012 -14.642 12.832 1.00 90.81 452 LYS A C 1
ATOM 3457 O O . LYS A 1 452 ? -2.763 -14.422 11.651 1.00 90.81 452 LYS A O 1
ATOM 3462 N N . ASP A 1 453 ? -4.245 -14.669 13.321 1.00 94.38 453 ASP A N 1
ATOM 3463 C CA . ASP A 1 453 ? -5.443 -14.604 12.485 1.00 94.38 453 ASP A CA 1
ATOM 3464 C C . ASP A 1 453 ? -6.398 -13.493 12.944 1.00 94.38 453 ASP A C 1
ATOM 3466 O O . ASP A 1 453 ? -6.689 -13.317 14.131 1.00 94.38 453 ASP A O 1
ATOM 3470 N N . PHE A 1 454 ? -6.903 -12.733 11.979 1.00 95.69 454 PHE A N 1
ATOM 3471 C CA . PHE A 1 454 ? -8.036 -11.832 12.121 1.00 95.69 454 PHE A CA 1
ATOM 3472 C C . PHE A 1 454 ? -9.187 -12.436 11.322 1.00 95.69 454 PHE A C 1
ATOM 3474 O O . PHE A 1 454 ? -9.161 -12.431 10.098 1.00 95.69 454 PHE A O 1
ATOM 3481 N N . ASN A 1 455 ? -10.197 -12.959 12.002 1.00 94.69 455 ASN A N 1
ATOM 3482 C CA . ASN A 1 455 ? -11.354 -13.600 11.400 1.00 94.69 455 ASN A CA 1
ATOM 3483 C C . ASN A 1 455 ? -12.603 -12.760 11.663 1.00 94.69 455 ASN A C 1
ATOM 3485 O O . ASN A 1 455 ? -13.022 -12.594 12.811 1.00 94.69 455 ASN A O 1
ATOM 3489 N N . LEU A 1 456 ? -13.234 -12.278 10.596 1.00 93.06 456 LEU A N 1
ATOM 3490 C CA . LEU A 1 456 ? -14.527 -11.600 10.644 1.00 93.06 456 LEU A CA 1
ATOM 3491 C C . LEU A 1 456 ? -15.541 -12.435 9.862 1.00 93.06 456 LEU A C 1
ATOM 3493 O O . LEU A 1 456 ? -15.348 -12.713 8.681 1.00 93.06 456 LEU A O 1
ATOM 3497 N N . SER A 1 457 ? -16.610 -12.873 10.525 1.00 90.62 457 SER A N 1
ATOM 3498 C CA . SER A 1 457 ? -17.582 -13.801 9.944 1.00 90.62 457 SER A CA 1
ATOM 3499 C C . SER A 1 457 ? -19.027 -13.488 10.319 1.00 90.62 457 SER A C 1
ATOM 3501 O O . SER A 1 457 ? -19.294 -12.914 11.374 1.00 90.62 457 SER A O 1
ATOM 3503 N N . GLY A 1 458 ? -19.972 -13.898 9.469 1.00 83.69 458 GLY A N 1
ATOM 3504 C CA . GLY A 1 458 ? -21.410 -13.686 9.667 1.00 83.69 458 GLY A CA 1
ATOM 3505 C C . GLY A 1 458 ? -21.905 -12.389 9.031 1.00 83.69 458 GLY A C 1
ATOM 3506 O O . GLY A 1 458 ? -22.510 -12.453 7.970 1.00 83.69 458 GLY A O 1
ATOM 3507 N N . GLY A 1 459 ? -21.636 -11.241 9.657 1.00 82.69 459 GLY A N 1
ATOM 3508 C CA . GLY A 1 459 ? -22.102 -9.925 9.200 1.00 82.69 459 GLY A CA 1
ATOM 3509 C C . GLY A 1 459 ? -21.507 -8.772 10.006 1.00 82.69 459 GLY A C 1
ATOM 3510 O O . GLY A 1 459 ? -22.218 -7.866 10.439 1.00 82.69 459 GLY A O 1
ATOM 3511 N N . GLY A 1 460 ? -20.214 -8.871 10.313 1.00 84.50 460 GLY A N 1
ATOM 3512 C CA . GLY A 1 460 ? -19.539 -7.914 11.175 1.00 84.50 460 GLY A CA 1
ATOM 3513 C C . GLY A 1 460 ? -18.922 -6.730 10.436 1.00 84.50 460 GLY A C 1
ATOM 3514 O O . GLY A 1 460 ? -18.567 -6.823 9.264 1.00 84.50 460 GLY A O 1
ATOM 3515 N N . ALA A 1 461 ? -18.750 -5.616 11.143 1.00 89.69 461 ALA A N 1
ATOM 3516 C CA . ALA A 1 461 ? -18.164 -4.399 10.589 1.00 89.69 461 ALA A CA 1
ATOM 3517 C C . ALA A 1 461 ? -17.051 -3.852 11.483 1.00 89.69 461 ALA A C 1
ATOM 3519 O O . ALA A 1 461 ? -17.147 -3.929 12.705 1.00 89.69 461 ALA A O 1
ATOM 3520 N N . ILE A 1 462 ? -16.016 -3.267 10.891 1.00 92.00 462 ILE A N 1
ATOM 3521 C CA . ILE A 1 462 ? -14.945 -2.573 11.606 1.00 92.00 462 ILE A CA 1
ATOM 3522 C C . ILE A 1 462 ? -14.554 -1.303 10.861 1.00 92.00 462 ILE A C 1
ATOM 3524 O O . ILE A 1 462 ? -14.347 -1.338 9.654 1.00 92.00 462 ILE A O 1
ATOM 3528 N N . ASP A 1 463 ? -14.449 -0.192 11.587 1.00 91.56 463 ASP A N 1
ATOM 3529 C CA . ASP A 1 463 ? -13.940 1.080 11.067 1.00 91.56 463 ASP A CA 1
ATOM 3530 C C . ASP A 1 463 ? -12.569 1.367 11.682 1.00 91.56 463 ASP A C 1
ATOM 3532 O O . ASP A 1 463 ? -12.491 1.827 12.821 1.00 91.56 463 ASP A O 1
ATOM 3536 N N . ALA A 1 464 ? -11.490 0.993 10.992 1.00 94.06 464 ALA A N 1
ATOM 3537 C CA . ALA A 1 464 ? -10.134 1.100 11.523 1.00 94.06 464 ALA A CA 1
ATOM 3538 C C . ALA A 1 464 ? -9.062 1.051 10.430 1.00 94.06 464 ALA A C 1
ATOM 3540 O O . ALA A 1 464 ? -9.217 0.407 9.393 1.00 94.06 464 ALA A O 1
ATOM 3541 N N . PHE A 1 465 ? -7.902 1.641 10.717 1.00 95.31 465 PHE A N 1
ATOM 3542 C CA . PHE A 1 465 ? -6.671 1.263 10.027 1.00 95.31 465 PHE A CA 1
ATOM 3543 C C . PHE A 1 465 ? -6.112 -0.030 10.642 1.00 95.31 465 PHE A C 1
ATOM 3545 O O . PHE A 1 465 ? -5.814 -0.074 11.837 1.00 95.31 465 PHE A O 1
ATOM 3552 N N . LEU A 1 466 ? -5.964 -1.087 9.843 1.00 97.00 466 LEU A N 1
ATOM 3553 C CA . LEU A 1 466 ? -5.400 -2.363 10.284 1.00 97.00 466 LEU A CA 1
ATOM 3554 C C . LEU A 1 466 ? -3.952 -2.458 9.801 1.00 97.00 466 LEU A C 1
ATOM 3556 O O . LEU A 1 466 ? -3.706 -2.744 8.634 1.00 97.00 466 LEU A O 1
ATOM 3560 N N . HIS A 1 467 ? -2.985 -2.226 10.687 1.00 94.69 467 HIS A N 1
ATOM 3561 C CA . HIS A 1 467 ? -1.566 -2.403 10.370 1.00 94.69 467 HIS A CA 1
ATOM 3562 C C . HIS A 1 467 ? -1.037 -3.668 11.036 1.00 94.69 467 HIS A C 1
ATOM 3564 O O . HIS A 1 467 ? -0.505 -3.645 12.147 1.00 94.69 467 HIS A O 1
ATOM 3570 N N . MET A 1 468 ? -1.256 -4.798 10.372 1.00 95.31 468 MET A N 1
ATOM 3571 C CA . MET A 1 468 ? -1.074 -6.139 10.916 1.00 95.31 468 MET A CA 1
ATOM 3572 C C . MET A 1 468 ? -0.240 -7.041 9.987 1.00 95.31 468 MET A C 1
ATOM 3574 O O . MET A 1 468 ? -0.712 -8.092 9.553 1.00 95.31 468 MET A O 1
ATOM 3578 N N . PRO A 1 469 ? 1.025 -6.695 9.690 1.00 91.56 469 PRO A N 1
ATOM 3579 C CA . PRO A 1 469 ? 1.855 -7.439 8.739 1.00 91.56 469 PRO A CA 1
ATOM 3580 C C . PRO A 1 469 ? 2.144 -8.894 9.155 1.00 91.56 469 PRO A C 1
ATOM 3582 O O . PRO A 1 469 ? 2.670 -9.657 8.349 1.00 91.56 469 PRO A O 1
ATOM 3585 N N . CYS A 1 470 ? 1.831 -9.287 10.397 1.00 92.31 470 CYS A N 1
ATOM 3586 C CA . CYS A 1 470 ? 1.933 -10.667 10.875 1.00 92.31 470 CYS A CA 1
ATOM 3587 C C . CYS A 1 470 ? 0.595 -11.438 10.880 1.00 92.31 470 CYS A C 1
ATOM 3589 O O . CYS A 1 470 ? 0.602 -12.607 11.256 1.00 92.31 470 CYS A O 1
ATOM 3591 N N . PHE A 1 471 ? -0.541 -10.803 10.564 1.00 94.88 471 PHE A N 1
ATOM 3592 C CA . PHE A 1 471 ? -1.864 -11.434 10.645 1.00 94.88 471 PHE A CA 1
ATOM 3593 C C . PHE A 1 471 ? -2.387 -11.843 9.272 1.00 94.88 471 PHE A C 1
ATOM 3595 O O . PHE A 1 471 ? -2.263 -11.093 8.304 1.00 94.88 471 PHE A O 1
ATOM 3602 N N . ASN A 1 472 ? -3.053 -12.990 9.224 1.00 95.31 472 ASN A N 1
ATOM 3603 C CA . ASN A 1 472 ? -3.907 -13.382 8.113 1.00 95.31 472 ASN A CA 1
ATOM 3604 C C . ASN A 1 472 ? -5.303 -12.812 8.366 1.00 95.31 472 ASN A C 1
ATOM 3606 O O . ASN A 1 472 ? -5.922 -13.106 9.389 1.00 95.31 472 ASN A O 1
ATOM 3610 N N . VAL A 1 473 ? -5.777 -11.953 7.473 1.00 96.44 473 VAL A N 1
ATOM 3611 C CA . VAL A 1 473 ? -7.091 -11.317 7.558 1.00 96.44 473 VAL A CA 1
ATOM 3612 C C . VAL A 1 473 ? -8.065 -12.121 6.708 1.00 96.44 473 VAL A C 1
ATOM 3614 O O . VAL A 1 473 ? -7.959 -12.118 5.487 1.00 96.44 473 VAL A O 1
ATOM 3617 N N . ASN A 1 474 ? -9.020 -12.783 7.358 1.00 95.19 474 ASN A N 1
ATOM 3618 C CA . ASN A 1 474 ? -10.013 -13.643 6.728 1.00 95.19 474 ASN A CA 1
ATOM 3619 C C . ASN A 1 474 ? -11.424 -13.078 6.934 1.00 95.19 474 ASN A C 1
ATOM 3621 O O . ASN A 1 474 ? -11.902 -12.952 8.068 1.00 95.19 474 ASN A O 1
ATOM 3625 N N . LEU A 1 475 ? -12.122 -12.783 5.838 1.00 94.00 475 LEU A N 1
ATOM 3626 C CA . LEU A 1 475 ? -13.523 -12.356 5.844 1.00 94.00 475 LEU A CA 1
ATOM 3627 C C . LEU A 1 475 ? -14.404 -13.476 5.283 1.00 94.00 475 LEU A C 1
ATOM 3629 O O . LEU A 1 475 ? -14.223 -13.905 4.145 1.00 94.00 475 LEU A O 1
ATOM 3633 N N . SER A 1 476 ? -15.365 -13.972 6.066 1.00 90.75 476 SER A N 1
ATOM 3634 C CA . SER A 1 476 ? -16.168 -15.140 5.667 1.00 90.75 476 SER A CA 1
ATOM 3635 C C . SER A 1 476 ? -17.669 -15.000 5.919 1.00 90.75 476 SER A C 1
ATOM 3637 O O . SER A 1 476 ? -18.136 -14.843 7.047 1.00 90.75 476 SER A O 1
ATOM 3639 N N . GLY A 1 477 ? -18.456 -15.111 4.848 1.00 86.56 477 GLY A N 1
ATOM 3640 C CA . GLY A 1 477 ? -19.911 -14.957 4.884 1.00 86.56 477 GLY A CA 1
ATOM 3641 C C . GLY A 1 477 ? -20.361 -13.534 4.553 1.00 86.56 477 GLY A C 1
ATOM 3642 O O . GLY A 1 477 ? -19.878 -12.939 3.594 1.00 86.56 477 GLY A O 1
ATOM 3643 N N . GLY A 1 478 ? -21.296 -12.993 5.333 1.00 84.31 478 GLY A N 1
ATOM 3644 C CA . GLY A 1 478 ? -22.009 -11.767 4.983 1.00 84.31 478 GLY A CA 1
ATOM 3645 C C . GLY A 1 478 ? -23.241 -12.053 4.130 1.00 84.31 478 GLY A C 1
ATOM 3646 O O . GLY A 1 478 ? -23.338 -13.077 3.453 1.00 84.31 478 GLY A O 1
ATOM 3647 N N . ASN A 1 479 ? -24.207 -11.145 4.182 1.00 85.25 479 ASN A N 1
ATOM 3648 C CA . ASN A 1 479 ? -25.326 -11.099 3.246 1.00 85.25 479 ASN A CA 1
ATOM 3649 C C . ASN A 1 479 ? -25.707 -9.640 2.968 1.00 85.25 479 ASN A C 1
ATOM 3651 O O . ASN A 1 479 ? -25.149 -8.726 3.567 1.00 85.25 479 ASN A O 1
ATOM 3655 N N . GLU A 1 480 ? -26.682 -9.424 2.090 1.00 82.75 480 GLU A N 1
ATOM 3656 C CA . GLU A 1 480 ? -27.154 -8.085 1.716 1.00 82.75 480 GLU A CA 1
ATOM 3657 C C . GLU A 1 480 ? -27.605 -7.234 2.910 1.00 82.75 480 GLU A C 1
ATOM 3659 O O . GLU A 1 480 ? -27.375 -6.029 2.940 1.00 82.75 480 GLU A O 1
ATOM 3664 N N . THR A 1 481 ? -28.222 -7.856 3.918 1.00 84.19 481 THR A N 1
ATOM 3665 C CA . THR A 1 481 ? -28.693 -7.162 5.126 1.00 84.19 481 THR A CA 1
ATOM 3666 C C . THR A 1 481 ? -27.558 -6.896 6.115 1.00 84.19 481 THR A C 1
ATOM 3668 O O . THR A 1 481 ? -27.541 -5.859 6.775 1.00 84.19 481 THR A O 1
ATOM 3671 N N . TYR A 1 482 ? -26.608 -7.824 6.212 1.00 84.88 482 TYR A N 1
ATOM 3672 C CA . TYR A 1 482 ? -25.486 -7.780 7.144 1.00 84.88 482 TYR A CA 1
ATOM 3673 C C . TYR A 1 482 ? -24.179 -8.055 6.391 1.00 84.88 482 TYR A C 1
ATOM 3675 O O . TYR A 1 482 ? -23.648 -9.171 6.455 1.00 84.88 482 TYR A O 1
ATOM 3683 N N . PRO A 1 483 ? -23.672 -7.072 5.629 1.00 88.25 483 PRO A N 1
ATOM 3684 C CA . PRO A 1 483 ? -22.425 -7.232 4.902 1.00 88.25 483 PRO A CA 1
ATOM 3685 C C . PRO A 1 483 ? -21.248 -7.279 5.875 1.00 88.25 483 PRO A C 1
ATOM 3687 O O . PRO A 1 483 ? -21.261 -6.643 6.931 1.00 88.25 483 PRO A O 1
ATOM 3690 N N . ILE A 1 484 ? -20.197 -8.001 5.495 1.00 91.69 484 ILE A N 1
ATOM 3691 C CA . ILE A 1 484 ? -18.938 -7.976 6.232 1.00 91.69 484 ILE A CA 1
ATOM 3692 C C . ILE A 1 484 ? -18.115 -6.809 5.711 1.00 91.69 484 ILE A C 1
ATOM 3694 O O . ILE A 1 484 ? -17.753 -6.789 4.541 1.00 91.69 484 ILE A O 1
ATOM 3698 N N . THR A 1 485 ? -17.814 -5.831 6.561 1.00 92.12 485 THR A N 1
ATOM 3699 C CA . THR A 1 485 ? -17.169 -4.593 6.100 1.00 92.12 485 THR A CA 1
ATOM 3700 C C . THR A 1 485 ? -15.961 -4.229 6.946 1.00 92.12 485 THR A C 1
ATOM 3702 O O . THR A 1 485 ? -16.076 -4.027 8.152 1.00 92.12 485 THR A O 1
ATOM 3705 N N . ILE A 1 486 ? -14.811 -4.059 6.302 1.00 94.75 486 ILE A N 1
ATOM 3706 C CA . ILE A 1 486 ? -13.706 -3.269 6.840 1.00 94.75 486 ILE A CA 1
ATOM 3707 C C . ILE A 1 486 ? -13.783 -1.903 6.171 1.00 94.75 486 ILE A C 1
ATOM 3709 O O . ILE A 1 486 ? -13.547 -1.789 4.974 1.00 94.75 486 ILE A O 1
ATOM 3713 N N . LYS A 1 487 ? -14.106 -0.860 6.928 1.00 93.69 487 LYS A N 1
ATOM 3714 C CA . LYS A 1 487 ? -13.974 0.521 6.481 1.00 93.69 487 LYS A CA 1
ATOM 3715 C C . LYS A 1 487 ? -12.617 1.043 6.946 1.00 93.69 487 LYS A C 1
ATOM 3717 O O . LYS A 1 487 ? -12.389 1.207 8.139 1.00 93.69 487 LYS A O 1
ATOM 3722 N N . GLY A 1 488 ? -11.683 1.236 6.022 1.00 94.06 488 GLY A N 1
ATOM 3723 C CA . GLY A 1 488 ? -10.324 1.649 6.357 1.00 94.06 488 GLY A CA 1
ATOM 3724 C C . GLY A 1 488 ? -9.279 1.209 5.342 1.00 94.06 488 GLY A C 1
ATOM 3725 O O . GLY A 1 488 ? -9.548 1.109 4.152 1.00 94.06 488 GLY A O 1
ATOM 3726 N N . ALA A 1 489 ? -8.065 0.960 5.825 1.00 94.06 489 ALA A N 1
ATOM 3727 C CA . ALA A 1 489 ? -6.969 0.419 5.027 1.00 94.06 489 ALA A CA 1
ATOM 3728 C C . ALA A 1 489 ? -6.309 -0.737 5.779 1.00 94.06 489 ALA A C 1
ATOM 3730 O O . ALA A 1 489 ? -6.364 -0.786 7.012 1.00 94.06 489 ALA A O 1
ATOM 3731 N N . VAL A 1 490 ? -5.688 -1.654 5.043 1.00 96.94 490 VAL A N 1
ATOM 3732 C CA . VAL A 1 490 ? -5.172 -2.909 5.589 1.00 96.94 490 VAL A CA 1
ATOM 3733 C C . VAL A 1 490 ? -3.744 -3.166 5.115 1.00 96.94 490 VAL A C 1
ATOM 3735 O O . VAL A 1 490 ? -3.442 -3.118 3.925 1.00 96.94 490 VAL A O 1
ATOM 3738 N N . ILE A 1 491 ? -2.868 -3.476 6.065 1.00 94.50 491 ILE A N 1
ATOM 3739 C CA . ILE A 1 491 ? -1.563 -4.097 5.844 1.00 94.50 491 ILE A CA 1
ATOM 3740 C C . ILE A 1 491 ? -1.629 -5.455 6.532 1.00 94.50 491 ILE A C 1
ATOM 3742 O O . ILE A 1 491 ? -1.789 -5.506 7.750 1.00 94.50 491 ILE A O 1
ATOM 3746 N N . ALA A 1 492 ? -1.542 -6.539 5.771 1.00 95.62 492 ALA A N 1
ATOM 3747 C CA . ALA A 1 492 ? -1.730 -7.896 6.279 1.00 95.62 492 ALA A CA 1
ATOM 3748 C C . ALA A 1 492 ? -0.634 -8.842 5.783 1.00 95.62 492 ALA A C 1
ATOM 3750 O O . ALA A 1 492 ? 0.018 -8.574 4.775 1.00 95.62 492 ALA A O 1
ATOM 3751 N N . ASN A 1 493 ? -0.446 -9.972 6.465 1.00 93.38 493 ASN A N 1
ATOM 3752 C CA . ASN A 1 493 ? 0.338 -11.070 5.908 1.00 93.38 493 ASN A CA 1
ATOM 3753 C C . ASN A 1 493 ? -0.416 -11.686 4.725 1.00 93.38 493 ASN A C 1
ATOM 3755 O O . ASN A 1 493 ? 0.070 -11.613 3.605 1.00 93.38 493 ASN A O 1
ATOM 3759 N N . ASP A 1 494 ? -1.632 -12.170 4.966 1.00 93.94 494 ASP A N 1
ATOM 3760 C CA . ASP A 1 494 ? -2.533 -12.712 3.946 1.00 93.94 494 ASP A CA 1
ATOM 3761 C C . ASP A 1 494 ? -3.888 -12.003 4.032 1.00 93.94 494 ASP A C 1
ATOM 3763 O O . ASP A 1 494 ? -4.305 -11.608 5.123 1.00 93.94 494 ASP A O 1
ATOM 3767 N N . TYR A 1 495 ? -4.565 -11.817 2.900 1.00 95.12 495 TYR A N 1
ATOM 3768 C CA . TYR A 1 495 ? -5.915 -11.257 2.838 1.00 95.12 495 TYR A CA 1
ATOM 3769 C C . TYR A 1 495 ? -6.832 -12.189 2.039 1.00 95.12 495 TYR A C 1
ATOM 3771 O O . TYR A 1 495 ? -6.712 -12.279 0.815 1.00 95.12 495 TYR A O 1
ATOM 3779 N N . ASP A 1 496 ? -7.727 -12.890 2.734 1.00 93.25 496 ASP A N 1
ATOM 3780 C CA . ASP A 1 496 ? -8.654 -13.872 2.164 1.00 93.25 496 ASP A CA 1
ATOM 3781 C C . ASP A 1 496 ? -10.107 -13.457 2.416 1.00 93.25 496 ASP A C 1
ATOM 3783 O O . ASP A 1 496 ? -10.500 -13.110 3.535 1.00 93.25 496 ASP A O 1
ATOM 3787 N N . THR A 1 497 ? -10.934 -13.504 1.380 1.00 91.56 497 THR A N 1
ATOM 3788 C CA . THR A 1 497 ? -12.366 -13.253 1.476 1.00 91.56 497 THR A CA 1
ATOM 3789 C C . THR A 1 497 ? -13.144 -14.357 0.769 1.00 91.56 497 THR A C 1
ATOM 3791 O O . THR A 1 497 ? -12.842 -14.722 -0.358 1.00 91.56 497 THR A O 1
ATOM 3794 N N . THR A 1 498 ? -14.170 -14.902 1.429 1.00 84.44 498 THR A N 1
ATOM 3795 C CA . THR A 1 498 ? -14.913 -16.101 0.974 1.00 84.44 498 THR A CA 1
ATOM 3796 C C . THR A 1 498 ? -16.417 -15.870 0.790 1.00 84.44 498 THR A C 1
ATOM 3798 O O . THR A 1 498 ? -17.158 -16.821 0.555 1.00 84.44 498 THR A O 1
ATOM 3801 N N . GLY A 1 499 ? -16.901 -14.630 0.919 1.00 77.50 499 GLY A N 1
ATOM 3802 C CA . GLY A 1 499 ? -18.329 -14.313 0.829 1.00 77.50 499 GLY A CA 1
ATOM 3803 C C . GLY A 1 499 ? -18.641 -13.116 -0.062 1.00 77.50 499 GLY A C 1
ATOM 3804 O O . GLY A 1 499 ? -17.869 -12.163 -0.130 1.00 77.50 499 GLY A O 1
ATOM 3805 N N . ASP A 1 500 ? -19.809 -13.170 -0.698 1.00 76.50 500 ASP A N 1
ATOM 3806 C CA . ASP A 1 500 ? -20.292 -12.225 -1.715 1.00 76.50 500 ASP A CA 1
ATOM 3807 C C . ASP A 1 500 ? -20.483 -10.798 -1.170 1.00 76.50 500 ASP A C 1
ATOM 3809 O O . ASP A 1 500 ? -20.570 -9.836 -1.921 1.00 76.50 500 ASP A O 1
ATOM 3813 N N . TYR A 1 501 ? -20.561 -10.642 0.152 1.00 84.50 501 TYR A N 1
ATOM 3814 C CA . TYR A 1 501 ? -20.799 -9.358 0.815 1.00 84.50 501 TYR A CA 1
ATOM 3815 C C . TYR A 1 501 ? -19.637 -8.953 1.729 1.00 84.50 501 TYR A C 1
ATOM 3817 O O . TYR A 1 501 ? -19.828 -8.143 2.637 1.00 84.50 501 TYR A O 1
ATOM 3825 N N . ALA A 1 502 ? -18.447 -9.525 1.518 1.00 90.44 502 ALA A N 1
ATOM 3826 C CA . ALA A 1 502 ? -17.221 -9.100 2.183 1.00 90.44 502 ALA A CA 1
ATOM 3827 C C . ALA A 1 502 ? -16.590 -7.923 1.428 1.00 90.44 502 ALA A C 1
ATOM 3829 O O . ALA A 1 502 ? -16.335 -8.019 0.231 1.00 90.44 502 ALA A O 1
ATOM 3830 N N . ARG A 1 503 ? -16.347 -6.803 2.114 1.00 91.38 503 ARG A N 1
ATOM 3831 C CA . ARG A 1 503 ? -15.836 -5.579 1.489 1.00 91.38 503 ARG A CA 1
ATOM 3832 C C . ARG A 1 503 ? -14.750 -4.908 2.319 1.00 91.38 503 ARG A C 1
ATOM 3834 O O . ARG A 1 503 ? -14.906 -4.721 3.528 1.00 91.38 503 ARG A O 1
ATOM 3841 N N . LEU A 1 504 ? -13.701 -4.461 1.641 1.00 94.69 504 LEU A N 1
ATOM 3842 C CA . LEU A 1 504 ? -12.808 -3.410 2.112 1.00 94.69 504 LEU A CA 1
ATOM 3843 C C . LEU A 1 504 ? -13.219 -2.094 1.450 1.00 94.69 504 LEU A C 1
ATOM 3845 O O . LEU A 1 504 ? -13.077 -1.929 0.242 1.00 94.69 504 LEU A O 1
ATOM 3849 N N . ILE A 1 505 ? -13.732 -1.165 2.249 1.00 92.81 505 ILE A N 1
ATOM 3850 C CA . ILE A 1 505 ? -14.138 0.169 1.809 1.00 92.81 505 ILE A CA 1
ATOM 3851 C C . ILE A 1 505 ? -13.064 1.156 2.243 1.00 92.81 505 ILE A C 1
ATOM 3853 O O . ILE A 1 505 ? -12.884 1.393 3.439 1.00 92.81 505 ILE A O 1
ATOM 3857 N N . VAL A 1 506 ? -12.358 1.739 1.281 1.00 92.25 506 VAL A N 1
ATOM 3858 C CA . VAL A 1 506 ? -11.204 2.599 1.539 1.00 92.25 506 VAL A CA 1
ATOM 3859 C C . VAL A 1 506 ? -11.638 4.061 1.652 1.00 92.25 506 VAL A C 1
ATOM 3861 O O . VAL A 1 506 ? -12.163 4.616 0.684 1.00 92.25 506 VAL A O 1
ATOM 3864 N N . PRO A 1 507 ? -11.431 4.719 2.811 1.00 89.50 507 PRO A N 1
ATOM 3865 C CA . PRO A 1 507 ? -11.834 6.105 3.001 1.00 89.50 507 PRO A CA 1
ATOM 3866 C C . PRO A 1 507 ? -11.083 7.071 2.092 1.00 89.50 507 PRO A C 1
ATOM 3868 O O . PRO A 1 507 ? -9.902 6.884 1.769 1.00 89.50 507 PRO A O 1
ATOM 3871 N N . THR A 1 508 ? -11.742 8.177 1.751 1.00 82.38 508 THR A N 1
ATOM 3872 C CA . THR A 1 508 ? -11.121 9.217 0.922 1.00 82.38 508 THR A CA 1
ATOM 3873 C C . THR A 1 508 ? -9.865 9.773 1.601 1.00 82.38 508 THR A C 1
ATOM 3875 O O . THR A 1 508 ? -9.889 10.212 2.748 1.00 82.38 508 THR A O 1
ATOM 3878 N N . GLY A 1 509 ? -8.737 9.771 0.885 1.00 76.00 509 GLY A N 1
ATOM 3879 C CA . GLY A 1 509 ? -7.474 10.313 1.393 1.00 76.00 509 GLY A CA 1
ATOM 3880 C C . GLY A 1 509 ? -6.752 9.433 2.421 1.00 76.00 509 GLY A C 1
ATOM 3881 O O . GLY A 1 509 ? -5.762 9.906 2.996 1.00 76.00 509 GLY A O 1
ATOM 3882 N N . ALA A 1 510 ? -7.178 8.174 2.613 1.00 82.31 510 ALA A N 1
ATOM 3883 C CA . ALA A 1 510 ? -6.602 7.224 3.570 1.00 82.31 510 ALA A CA 1
ATOM 3884 C C . ALA A 1 510 ? -5.067 7.203 3.550 1.00 82.31 510 ALA A C 1
ATOM 3886 O O . ALA A 1 510 ? -4.420 7.310 4.590 1.00 82.31 510 ALA A O 1
ATOM 3887 N N . GLY A 1 511 ? -4.471 7.181 2.360 1.00 76.06 511 GLY A N 1
ATOM 3888 C CA . GLY A 1 511 ? -3.023 7.165 2.197 1.00 76.06 511 GLY A CA 1
ATOM 3889 C C . GLY A 1 511 ? -2.269 8.356 2.790 1.00 76.06 511 GLY A C 1
ATOM 3890 O O . GLY A 1 511 ? -1.204 8.207 3.403 1.00 76.06 511 GLY A O 1
ATOM 3891 N N . SER A 1 512 ? -2.835 9.555 2.642 1.00 71.31 512 SER A N 1
ATOM 3892 C CA . SER A 1 512 ? -2.253 10.772 3.215 1.00 71.31 512 SER A CA 1
ATOM 3893 C C . SER A 1 512 ? -2.436 10.806 4.732 1.00 71.31 512 SER A C 1
ATOM 3895 O O . SER A 1 512 ? -1.501 11.151 5.454 1.00 71.31 512 SER A O 1
ATOM 3897 N N . ILE A 1 513 ? -3.601 10.368 5.219 1.00 80.69 513 ILE A N 1
ATOM 3898 C CA . ILE A 1 513 ? -3.906 10.249 6.644 1.00 80.69 513 ILE A CA 1
ATOM 3899 C C . ILE A 1 513 ? -2.938 9.271 7.313 1.00 80.69 513 ILE A C 1
ATOM 3901 O O . ILE A 1 513 ? -2.330 9.635 8.317 1.00 80.69 513 ILE A O 1
ATOM 3905 N N . ILE A 1 514 ? -2.720 8.081 6.744 1.00 80.69 514 ILE A N 1
ATOM 3906 C CA . ILE A 1 514 ? -1.823 7.060 7.307 1.00 80.69 514 ILE A CA 1
ATOM 3907 C C . ILE A 1 514 ? -0.393 7.592 7.431 1.00 80.69 514 ILE A C 1
ATOM 3909 O O . ILE A 1 514 ? 0.215 7.514 8.500 1.00 80.69 514 ILE A O 1
ATOM 3913 N N . CYS A 1 515 ? 0.131 8.215 6.376 1.00 73.81 515 CYS A N 1
ATOM 3914 C CA . CYS A 1 515 ? 1.479 8.776 6.410 1.00 73.81 515 CYS A CA 1
ATOM 3915 C C . CYS A 1 515 ? 1.598 9.952 7.387 1.00 73.81 515 CYS A C 1
ATOM 3917 O O . CYS A 1 515 ? 2.554 10.026 8.162 1.00 73.81 515 CYS A O 1
ATOM 3919 N N . ASN A 1 516 ? 0.610 10.847 7.430 1.00 75.50 516 ASN A N 1
ATOM 3920 C CA . ASN A 1 516 ? 0.632 11.986 8.345 1.00 75.50 516 ASN A CA 1
ATOM 3921 C C . ASN A 1 516 ? 0.523 11.548 9.811 1.00 75.50 516 ASN A C 1
ATOM 3923 O O . ASN A 1 516 ? 1.295 12.030 10.649 1.00 75.50 516 ASN A O 1
ATOM 3927 N N . ASN A 1 517 ? -0.395 10.624 10.108 1.00 80.12 517 ASN A N 1
ATOM 3928 C CA . ASN A 1 517 ? -0.751 10.223 11.466 1.00 80.12 517 ASN A CA 1
ATOM 3929 C C . ASN A 1 517 ? 0.143 9.135 12.048 1.00 80.12 517 ASN A C 1
ATOM 3931 O O . ASN A 1 517 ? 0.381 9.172 13.254 1.00 80.12 517 ASN A O 1
ATOM 3935 N N . TYR A 1 518 ? 0.610 8.198 11.226 1.00 78.75 518 TYR A N 1
ATOM 3936 C CA . TYR A 1 518 ? 1.329 7.003 11.676 1.00 78.75 518 TYR A CA 1
ATOM 3937 C C . TYR A 1 518 ? 2.743 6.900 11.110 1.00 78.75 518 TYR A C 1
ATOM 3939 O O . TYR A 1 518 ? 3.466 5.971 11.449 1.00 78.75 518 TYR A O 1
ATOM 3947 N N . LYS A 1 519 ? 3.158 7.853 10.262 1.00 74.69 519 LYS A N 1
ATOM 3948 C CA . LYS A 1 519 ? 4.483 7.872 9.612 1.00 74.69 519 LYS A CA 1
ATOM 3949 C C . LYS A 1 519 ? 4.766 6.624 8.771 1.00 74.69 519 LYS A C 1
ATOM 3951 O O . LYS A 1 519 ? 5.911 6.352 8.426 1.00 74.69 519 LYS A O 1
ATOM 3956 N N . ILE A 1 520 ? 3.706 5.913 8.394 1.00 72.25 520 ILE A N 1
ATOM 3957 C CA . ILE A 1 520 ? 3.740 4.810 7.445 1.00 72.25 520 ILE A CA 1
ATOM 3958 C C . ILE A 1 520 ? 3.504 5.427 6.075 1.00 72.25 520 ILE A C 1
ATOM 3960 O O . ILE A 1 520 ? 2.399 5.819 5.715 1.00 72.25 520 ILE A O 1
ATOM 3964 N N . CYS A 1 521 ? 4.591 5.612 5.352 1.00 62.88 521 CYS A N 1
ATOM 3965 C CA . CYS A 1 521 ? 4.625 6.354 4.109 1.00 62.88 521 CYS A CA 1
ATOM 3966 C C . CYS A 1 521 ? 5.186 5.406 3.055 1.00 62.88 521 CYS A C 1
ATOM 3968 O O . CYS A 1 521 ? 6.303 4.915 3.201 1.00 62.88 521 CYS A O 1
ATOM 3970 N N . SER A 1 522 ? 4.409 5.125 2.012 1.00 55.19 522 SER A N 1
ATOM 3971 C CA . SER A 1 522 ? 4.981 4.506 0.819 1.00 55.19 522 SER A CA 1
ATOM 3972 C C . SER A 1 522 ? 5.693 5.598 0.023 1.00 55.19 522 SER A C 1
ATOM 3974 O O . SER A 1 522 ? 5.335 6.774 0.109 1.00 55.19 522 SER A O 1
ATOM 3976 N N . SER A 1 523 ? 6.664 5.250 -0.807 1.00 48.47 523 SER A N 1
ATOM 3977 C CA . SER A 1 523 ? 7.232 6.174 -1.799 1.00 48.47 523 SER A CA 1
ATOM 3978 C C . SER A 1 523 ? 6.184 6.707 -2.809 1.00 48.47 523 SER A C 1
ATOM 3980 O O . SER A 1 523 ? 6.436 7.698 -3.497 1.00 48.47 523 SER A O 1
ATOM 3982 N N . GLY A 1 524 ? 4.977 6.125 -2.835 1.00 42.12 524 GLY A N 1
ATOM 3983 C CA . GLY A 1 524 ? 3.960 6.225 -3.887 1.00 42.12 524 GLY A CA 1
ATOM 3984 C C . GLY A 1 524 ? 3.115 7.500 -4.006 1.00 42.12 524 GLY A C 1
ATOM 3985 O O . GLY A 1 524 ? 2.179 7.510 -4.793 1.00 42.12 524 GLY A O 1
ATOM 3986 N N . SER A 1 525 ? 3.398 8.592 -3.291 1.00 41.12 525 SER A N 1
ATOM 3987 C CA . SER A 1 525 ? 2.707 9.877 -3.553 1.00 41.12 525 SER A CA 1
ATOM 3988 C C . SER A 1 525 ? 3.620 11.097 -3.659 1.00 41.12 525 SER A C 1
ATOM 3990 O O . SER A 1 525 ? 3.140 12.224 -3.812 1.00 41.12 525 SER A O 1
ATOM 3992 N N . SER A 1 526 ? 4.937 10.903 -3.590 1.00 43.69 526 SER A N 1
ATOM 3993 C CA . SER A 1 526 ? 5.830 11.919 -4.129 1.00 43.69 526 SER A CA 1
ATOM 3994 C C . SER A 1 526 ? 5.746 11.778 -5.638 1.00 43.69 526 SER A C 1
ATOM 3996 O O . SER A 1 526 ? 5.612 10.672 -6.149 1.00 43.69 526 SER A O 1
ATOM 3998 N N . LYS A 1 527 ? 5.781 12.892 -6.358 1.00 54.75 527 LYS A N 1
ATOM 3999 C CA . LYS A 1 527 ? 6.068 12.884 -7.789 1.00 54.75 527 LYS A CA 1
ATOM 4000 C C . LYS A 1 527 ? 7.377 12.102 -7.959 1.00 54.75 527 LYS A C 1
ATOM 4002 O O . LYS A 1 527 ? 8.446 12.622 -7.649 1.00 54.75 527 LYS A O 1
ATOM 4007 N N . MET A 1 528 ? 7.281 10.815 -8.267 1.00 56.78 528 MET A N 1
ATOM 4008 C CA . MET A 1 528 ? 8.448 9.973 -8.451 1.00 56.78 528 MET A CA 1
ATOM 4009 C C . MET A 1 528 ? 8.922 10.200 -9.876 1.00 56.78 528 MET A C 1
ATOM 4011 O O . MET A 1 528 ? 8.134 10.217 -10.820 1.00 56.78 528 MET A O 1
ATOM 4015 N N . GLU A 1 529 ? 10.215 10.435 -10.013 1.00 74.12 529 GLU A N 1
ATOM 4016 C CA . GLU A 1 529 ? 10.893 10.373 -11.296 1.00 74.12 529 GLU A CA 1
ATOM 4017 C C . GLU A 1 529 ? 11.712 9.099 -11.331 1.00 74.12 529 GLU A C 1
ATOM 4019 O O . GLU A 1 529 ? 12.153 8.604 -10.296 1.00 74.12 529 GLU A O 1
ATOM 4024 N N . PHE A 1 530 ? 11.955 8.583 -12.523 1.00 80.81 530 PHE A N 1
ATOM 4025 C CA . PHE A 1 530 ? 12.869 7.471 -12.695 1.00 80.81 530 PHE A CA 1
ATOM 4026 C C . PHE A 1 530 ? 14.273 7.990 -12.964 1.00 80.81 530 PHE A C 1
ATOM 4028 O O . PHE A 1 530 ? 14.486 9.140 -13.350 1.00 80.81 530 PHE A O 1
ATOM 4035 N N . ILE A 1 531 ? 15.264 7.156 -12.713 1.00 84.00 531 ILE A N 1
ATOM 4036 C CA . ILE A 1 531 ? 16.631 7.437 -13.118 1.00 84.00 531 ILE A CA 1
ATOM 4037 C C . ILE A 1 531 ? 17.276 6.148 -13.600 1.00 84.00 531 ILE A C 1
ATOM 4039 O O . ILE A 1 531 ? 17.167 5.107 -12.953 1.00 84.00 531 ILE A O 1
ATOM 4043 N N . ALA A 1 532 ? 17.944 6.231 -14.743 1.00 85.81 532 ALA A N 1
ATOM 4044 C CA . ALA A 1 532 ? 18.818 5.193 -15.244 1.00 85.81 532 ALA A CA 1
ATOM 4045 C C . ALA A 1 532 ? 20.159 5.264 -14.507 1.00 85.81 532 ALA A C 1
ATOM 4047 O O . ALA A 1 532 ? 20.851 6.286 -14.536 1.00 85.81 532 ALA A O 1
ATOM 4048 N N . LEU A 1 533 ? 20.517 4.167 -13.850 1.00 74.38 533 LEU A N 1
ATOM 4049 C CA . LEU A 1 533 ? 21.748 3.966 -13.108 1.00 74.38 533 LEU A CA 1
ATOM 4050 C C . LEU A 1 533 ? 22.635 2.952 -13.818 1.00 74.38 533 LEU A C 1
ATOM 4052 O O . LEU A 1 533 ? 22.260 1.789 -13.972 1.00 74.38 533 LEU A O 1
ATOM 4056 N N . GLY A 1 534 ? 23.849 3.402 -14.142 1.00 61.56 534 GLY A N 1
ATOM 4057 C CA . GLY A 1 534 ? 24.973 2.553 -14.530 1.00 61.56 534 GLY A CA 1
ATOM 4058 C C . GLY A 1 534 ? 24.739 1.664 -15.755 1.00 61.56 534 GLY A C 1
ATOM 4059 O O . GLY A 1 534 ? 23.685 1.666 -16.379 1.00 61.56 534 GLY A O 1
ATOM 4060 N N . SER A 1 535 ? 25.777 0.909 -16.108 1.00 56.00 535 SER A N 1
ATOM 4061 C CA . SER A 1 535 ? 25.729 -0.163 -17.102 1.00 56.00 535 SER A CA 1
ATOM 4062 C C . SER A 1 535 ? 25.930 -1.483 -16.375 1.00 56.00 535 SER A C 1
ATOM 4064 O O . SER A 1 535 ? 26.959 -1.656 -15.717 1.00 56.00 535 SER A O 1
ATOM 4066 N N . ASN A 1 536 ? 24.976 -2.403 -16.486 1.00 47.31 536 ASN A N 1
ATOM 4067 C CA . ASN A 1 536 ? 25.129 -3.752 -15.940 1.00 47.31 536 ASN A CA 1
ATOM 4068 C C . ASN A 1 536 ? 25.843 -4.667 -16.941 1.00 47.31 536 ASN A C 1
ATOM 4070 O O . ASN A 1 536 ? 26.595 -5.561 -16.543 1.00 47.31 536 ASN A O 1
ATOM 4074 N N . ARG A 1 537 ? 25.618 -4.442 -18.244 1.00 52.47 537 ARG A N 1
ATOM 4075 C CA . ARG A 1 537 ? 26.180 -5.204 -19.367 1.00 52.47 537 ARG A CA 1
ATOM 4076 C C . ARG A 1 537 ? 26.257 -4.330 -20.618 1.00 52.47 537 ARG A C 1
ATOM 4078 O O . ARG A 1 537 ? 25.382 -3.500 -20.850 1.00 52.47 537 ARG A O 1
ATOM 4085 N N . TRP A 1 538 ? 27.276 -4.558 -21.446 1.00 59.66 538 TRP A N 1
ATOM 4086 C CA . TRP A 1 538 ? 27.387 -3.952 -22.773 1.00 59.66 538 TRP A CA 1
ATOM 4087 C C . TRP A 1 538 ? 27.719 -5.014 -23.826 1.00 59.66 538 TRP A C 1
ATOM 4089 O O . TRP A 1 538 ? 28.445 -5.973 -23.553 1.00 59.66 538 TRP A O 1
ATOM 4099 N N . SER A 1 539 ? 27.177 -4.840 -25.029 1.00 61.34 539 SER A N 1
ATOM 4100 C CA . SER A 1 539 ? 27.387 -5.711 -26.185 1.00 61.34 539 SER A CA 1
ATOM 4101 C C . SER A 1 539 ? 27.599 -4.868 -27.442 1.00 61.34 539 SER A C 1
ATOM 4103 O O . SER A 1 539 ? 26.913 -3.871 -27.667 1.00 61.34 539 SER A O 1
ATOM 4105 N N . LEU A 1 540 ? 28.567 -5.264 -28.273 1.00 61.41 540 LEU A N 1
ATOM 4106 C CA . LEU A 1 540 ? 28.838 -4.626 -29.560 1.00 61.41 540 LEU A CA 1
ATOM 4107 C C . LEU A 1 540 ? 28.267 -5.484 -30.689 1.00 61.41 540 LEU A C 1
ATOM 4109 O O . LEU A 1 540 ? 28.775 -6.572 -30.973 1.00 61.41 540 LEU A O 1
ATOM 4113 N N . ILE A 1 541 ? 27.277 -4.953 -31.401 1.00 70.88 541 ILE A N 1
ATOM 4114 C CA . ILE A 1 541 ? 26.724 -5.591 -32.594 1.00 70.88 541 ILE A CA 1
ATOM 4115 C C . ILE A 1 541 ? 27.463 -5.020 -33.810 1.00 70.88 541 ILE A C 1
ATOM 4117 O O . ILE A 1 541 ? 27.274 -3.869 -34.215 1.00 70.88 541 ILE A O 1
ATOM 4121 N N . GLN A 1 542 ? 28.358 -5.821 -34.392 1.00 58.09 542 GLN A N 1
ATOM 4122 C CA . GLN A 1 542 ? 29.104 -5.418 -35.585 1.00 58.09 542 GLN A CA 1
ATOM 4123 C C . GLN A 1 542 ? 28.220 -5.513 -36.833 1.00 58.09 542 GLN A C 1
ATOM 4125 O O . GLN A 1 542 ? 27.817 -6.607 -37.225 1.00 58.09 542 GLN A O 1
ATOM 4130 N N . MET A 1 543 ? 27.981 -4.383 -37.505 1.00 52.34 543 MET A N 1
ATOM 4131 C CA . MET A 1 543 ? 27.335 -4.377 -38.821 1.00 52.34 543 MET A CA 1
ATOM 4132 C C . MET A 1 543 ? 28.317 -4.871 -39.892 1.00 52.34 543 MET A C 1
ATOM 4134 O O . MET A 1 543 ? 29.485 -4.458 -39.941 1.00 52.34 543 MET A O 1
ATOM 4138 N N . ASN A 1 544 ? 27.862 -5.791 -40.741 1.00 45.38 544 ASN A N 1
ATOM 4139 C CA . ASN A 1 544 ? 28.686 -6.381 -41.787 1.00 45.38 544 ASN A CA 1
ATOM 4140 C C . ASN A 1 544 ? 28.769 -5.415 -42.977 1.00 45.38 544 ASN A C 1
ATOM 4142 O O . ASN A 1 544 ? 27.783 -4.787 -43.344 1.00 45.38 544 ASN A O 1
ATOM 4146 N N . SER A 1 545 ? 29.929 -5.297 -43.636 1.00 44.16 545 SER A N 1
ATOM 4147 C CA . SER A 1 545 ? 30.115 -4.276 -44.690 1.00 44.16 545 SER A CA 1
ATOM 4148 C C . SER A 1 545 ? 29.271 -4.494 -45.954 1.00 44.16 545 SER A C 1
ATOM 4150 O O . SER A 1 545 ? 29.387 -3.696 -46.874 1.00 44.16 545 SER A O 1
ATOM 4152 N N . LYS A 1 546 ? 28.502 -5.587 -46.033 1.00 46.22 546 LYS A N 1
ATOM 4153 C CA . LYS A 1 546 ? 27.561 -5.865 -47.125 1.00 46.22 546 LYS A CA 1
ATOM 4154 C C . LYS A 1 546 ? 26.182 -5.239 -46.904 1.00 46.22 546 LYS A C 1
ATOM 4156 O O . LYS A 1 546 ? 25.415 -5.197 -47.851 1.00 46.22 546 LYS A O 1
ATOM 4161 N N . ASP A 1 547 ? 25.900 -4.748 -45.698 1.00 42.38 547 ASP A N 1
ATOM 4162 C CA . ASP A 1 547 ? 24.618 -4.120 -45.351 1.00 42.38 547 ASP A CA 1
ATOM 4163 C C . ASP A 1 547 ? 24.647 -2.586 -45.543 1.00 42.38 547 ASP A C 1
ATOM 4165 O O . ASP A 1 547 ? 23.665 -1.909 -45.255 1.00 42.38 547 ASP A O 1
ATOM 4169 N N . ASN A 1 548 ? 25.778 -2.040 -46.017 1.00 41.72 548 ASN A N 1
ATOM 4170 C CA . ASN A 1 548 ? 26.017 -0.603 -46.220 1.00 41.72 548 ASN A CA 1
ATOM 4171 C C . ASN A 1 548 ? 26.031 -0.170 -47.703 1.00 41.72 548 ASN A C 1
ATOM 4173 O O . ASN A 1 548 ? 26.295 1.007 -47.958 1.00 41.72 548 ASN A O 1
ATOM 4177 N N . ASP A 1 549 ? 25.806 -1.095 -48.645 1.00 34.72 549 ASP A N 1
ATOM 4178 C CA . ASP A 1 549 ? 25.740 -0.825 -50.093 1.00 34.72 549 ASP A CA 1
ATOM 4179 C C . ASP A 1 549 ? 24.297 -0.898 -50.614 1.00 34.72 549 ASP A C 1
ATOM 4181 O O . ASP A 1 549 ? 23.597 -1.885 -50.283 1.00 34.72 549 ASP A O 1
#

Foldseek 3Di:
DDDDDDDDDDDDDDDDDPPPCVVVVVVVVVVVVVVVVVVVVVVVVVVVVVVVLVVLAVVFVVQQVVLVVLLQVCCQPANLQCLQWWFAFDQQALVCVVPATDTPGQLPDDAPALQAFNDFFPPRPDDSCVCVPPPHCNQKDQDDVNQKMKHWHIKAFDDDRQAWAKIKTKMKIFGADVPDNPAGPFMWIKIFMWTKGKDFPPDDPPDDDDDFFQQALEEAQFEAQQQEEQAAQAPPDVQGSLEYEYANFDFADSDLQAFGQTPNDTQGADPPCNPPRDCPPPRQRRNYGSHHYGYHDDDADFFDALQCDAALVRHGDPPVLSPQDADEAPDAEAEAEAPPDPPHDDDSQKDWHQNPVPRAIEIEGRHAEAAEEAAYEYEYEGEVNHAYEYHYQHAYYAAEAAYEHFYWYQDPVPRDTHGDDALRYAYTAAQHPDPDDPVPDPDSVCSHLPRHEYEHYHQYEYEYEYHHQSYAYEYYEADPVRAAEYEAGYRYHYYHYHYSRHYYHHYPPRRSSCCVNVVRRDPPGRSIGMHTHDTPDMDMDGDDPVSRD